Protein AF-A0A9K3Q034-F1 (afdb_monomer)

Nearest PDB structures (foldseek):
  2l23-assembly1_A  TM=2.201E-01  e=1.204E+00  Homo sapiens

Solvent-accessible surface area (backbone atoms only — not comparable to full-atom values): 23728 Å² total; per-residue (Å²): 136,81,77,84,75,75,74,86,82,52,90,84,42,49,77,43,45,36,36,36,60,50,61,86,85,70,77,66,95,57,97,78,73,64,75,50,43,78,48,67,31,33,38,31,80,40,75,71,85,67,82,87,83,70,82,83,90,77,98,70,96,70,76,76,71,59,28,32,35,35,33,38,50,52,72,68,45,83,50,23,33,46,54,58,49,52,50,52,65,50,44,76,58,23,59,66,66,49,61,48,69,37,62,61,80,76,60,82,81,50,96,79,64,97,72,80,85,82,82,63,91,89,68,73,95,45,102,84,62,67,80,63,79,53,78,66,49,44,21,76,76,45,34,45,28,32,41,41,30,28,73,36,52,64,31,38,53,45,32,51,50,52,51,51,39,44,58,67,50,75,67,68,88,78,61,97,61,95,74,70,58,54,48,80,49,51,69,68,54,54,50,54,46,22,54,53,34,48,51,54,51,52,50,52,52,51,53,55,55,54,57,58,68,61,75,68,76,84,69,81,94,73,92,82,79,90,79,77,90,77,92,73,89,69,81,57,66,68,71,58,35,33,53,49,52,41,54,52,60,65,60,71,60,51,68,63,58,54,49,50,55,50,50,54,52,51,51,54,48,50,53,51,51,49,53,51,50,52,50,51,57,55,53,59,72,47,58,45,100,86,68,49,66,75,83,77,91,72,89,59,88,87,40,76,66,57,64,60,63,74,46,86,65,84,83,73,71,86,74,82,82,73,85,70,78,70,71,72,75,70,56,98,80,79,63,82,68,82,72,73,47,74,64,43,57,49,51,52,54,49,50,52,53,51,50,52,51,50,51,51,51,52,50,52,52,50,52,51,52,31,49,76,71,69,69,62,77,87,128

Mean predicted aligned error: 20.57 Å

Organism: NCBI:txid303405

Foldseek 3Di:
DDPPPDPPDDPQKDKAKEWEQDDPVDPDVDPPDDRTDIDIKIKHQDDPPPPPPDDDDDPDPDPPRFQKMKIAQQDQDALFASFLVVCVLLVVFAAWPGKAFDADPVVVPPPPDDDVPPPDPDDDPDPPDDLLQGDPSNRVVTHRMMMTGGPGSVSSVRSVVVSVCLQVVVVVPPDPDPDHSHHYDDPVNVVVSSVVSVVVVVVVLVVLVVVVVVVPPPDDDDDDDDDDDDDDPPPDDDPVVSVVVVVVVVVSCPPVNVVVVVVVVVVVVVVVVVVVVVVVVVLQPDADPVRDRDDDPDPDDPPPVVVVVVDPCPDDDPPPDDPPPPPPPVDPPPDDDCPPDPVSVVVVVVVVVVVVVVVVVVVVVVQVVCVVVVNDDDD

InterPro domains:
  IPR024326 Ribosomal RNA-processing protein 7, C-terminal domain [PF12923] (252-379)
  IPR040446 Ribosomal RNA-processing protein 7 [PTHR13191] (33-379)

Structure (mmCIF, N/CA/C/O backbone):
data_AF-A0A9K3Q034-F1
#
_entry.id   AF-A0A9K3Q034-F1
#
loop_
_atom_site.group_PDB
_atom_site.id
_atom_site.type_symbol
_atom_site.label_atom_id
_atom_site.label_alt_id
_atom_site.label_comp_id
_atom_site.label_asym_id
_atom_site.label_entity_id
_atom_site.label_seq_id
_atom_site.pdbx_PDB_ins_code
_atom_site.Cartn_x
_atom_site.Cartn_y
_atom_site.Cartn_z
_atom_site.occupancy
_atom_site.B_iso_or_equiv
_atom_site.auth_seq_id
_atom_site.auth_comp_id
_atom_site.auth_asym_id
_atom_site.auth_atom_id
_atom_site.pdbx_PDB_model_num
ATOM 1 N N . MET A 1 1 ? -20.052 29.651 3.546 1.00 31.56 1 MET A N 1
ATOM 2 C CA . MET A 1 1 ? -20.857 28.514 3.045 1.00 31.56 1 MET A CA 1
ATOM 3 C C . MET A 1 1 ? -19.935 27.570 2.287 1.00 31.56 1 MET A C 1
ATOM 5 O O . MET A 1 1 ? -19.684 27.787 1.109 1.00 31.56 1 MET A O 1
ATOM 9 N N . ALA A 1 2 ? -19.342 26.595 2.980 1.00 33.09 2 ALA A N 1
ATOM 10 C CA . ALA A 1 2 ? -18.491 25.593 2.343 1.00 33.09 2 ALA A CA 1
ATOM 11 C C . ALA A 1 2 ? -19.387 24.633 1.552 1.00 33.09 2 ALA A C 1
ATOM 13 O O . ALA A 1 2 ? -20.276 24.001 2.123 1.00 33.09 2 ALA A O 1
ATOM 14 N N . ALA A 1 3 ? -19.209 24.582 0.233 1.00 36.50 3 ALA A N 1
ATOM 15 C CA . ALA A 1 3 ? -19.923 23.645 -0.616 1.00 36.50 3 ALA A CA 1
ATOM 16 C C . ALA A 1 3 ? -19.637 22.220 -0.123 1.00 36.50 3 ALA A C 1
ATOM 18 O O . ALA A 1 3 ? -18.476 21.818 -0.043 1.00 36.50 3 ALA A O 1
ATOM 19 N N . SER A 1 4 ? -20.683 21.462 0.213 1.00 46.94 4 SER A N 1
ATOM 20 C CA . SER A 1 4 ? -20.589 20.025 0.464 1.00 46.94 4 SER A CA 1
ATOM 21 C C . SER A 1 4 ? -20.160 19.344 -0.838 1.00 46.94 4 SER A C 1
ATOM 23 O O . SER A 1 4 ? -20.993 18.954 -1.657 1.00 46.94 4 SER A O 1
ATOM 25 N N . SER A 1 5 ? -18.851 19.299 -1.068 1.00 50.12 5 SER A N 1
ATOM 26 C CA . SER A 1 5 ? -18.224 18.685 -2.229 1.00 50.12 5 SER A CA 1
ATOM 27 C C . SER A 1 5 ? -18.521 17.191 -2.193 1.00 50.12 5 SER A C 1
ATOM 29 O O . SER A 1 5 ? -17.915 16.432 -1.439 1.00 50.12 5 SER A O 1
ATOM 31 N N . THR A 1 6 ? -19.516 16.762 -2.963 1.00 62.97 6 THR A N 1
ATOM 32 C CA . THR A 1 6 ? -19.749 15.340 -3.194 1.00 62.97 6 THR A CA 1
ATOM 33 C C . THR A 1 6 ? -18.526 14.785 -3.928 1.00 62.97 6 THR A C 1
ATOM 35 O O . THR A 1 6 ? -18.205 15.302 -5.004 1.00 62.97 6 THR A O 1
ATOM 38 N N . PRO A 1 7 ? -17.826 13.770 -3.388 1.00 65.50 7 PRO A N 1
ATOM 39 C CA . PRO A 1 7 ? -16.614 13.249 -4.009 1.00 65.50 7 PRO A CA 1
ATOM 40 C C . PRO A 1 7 ? -16.926 12.677 -5.399 1.00 65.50 7 PRO A C 1
ATOM 42 O O . PRO A 1 7 ? -18.036 12.184 -5.614 1.00 65.50 7 PRO A O 1
ATOM 45 N N . PRO A 1 8 ? -15.977 12.698 -6.351 1.00 67.62 8 PRO A N 1
ATOM 46 C CA . PRO A 1 8 ? -16.187 12.116 -7.672 1.00 67.62 8 PRO A CA 1
ATOM 47 C C . PRO A 1 8 ? -16.509 10.618 -7.553 1.00 67.62 8 PRO A C 1
ATOM 49 O O . PRO A 1 8 ? -15.714 9.829 -7.039 1.00 67.62 8 PRO A O 1
ATOM 52 N N . LEU A 1 9 ? -17.692 10.209 -8.022 1.00 78.25 9 LEU A N 1
ATOM 53 C CA . LEU A 1 9 ? -18.121 8.813 -7.969 1.00 78.25 9 LEU A CA 1
ATOM 54 C C . LEU A 1 9 ? -17.342 7.988 -8.999 1.00 78.25 9 LEU A C 1
ATOM 56 O O . LEU A 1 9 ? -17.572 8.079 -10.205 1.00 78.25 9 LEU A O 1
ATOM 60 N N . ILE A 1 10 ? -16.454 7.120 -8.520 1.00 82.94 10 ILE A N 1
ATOM 61 C CA . ILE A 1 10 ? -15.816 6.105 -9.360 1.00 82.94 10 ILE A CA 1
ATOM 62 C C . ILE A 1 10 ? -16.826 4.972 -9.584 1.00 82.94 10 ILE A C 1
ATOM 64 O O . ILE A 1 10 ? -17.369 4.406 -8.632 1.00 82.94 10 ILE A O 1
ATOM 68 N N . LYS A 1 11 ? -17.087 4.612 -10.848 1.00 83.94 11 LYS A N 1
ATOM 69 C CA . LYS A 1 11 ? -18.081 3.585 -11.204 1.00 83.94 11 LYS A CA 1
ATOM 70 C C . LYS A 1 11 ? -17.803 2.265 -10.470 1.00 83.94 11 LYS A C 1
ATOM 72 O O . LYS A 1 11 ? -16.756 1.645 -10.652 1.00 83.94 11 LYS A O 1
ATOM 77 N N . GLY A 1 12 ? -18.776 1.818 -9.676 1.00 87.06 12 GLY A N 1
ATOM 78 C CA . GLY A 1 12 ? -18.714 0.553 -8.938 1.00 87.06 12 GLY A CA 1
ATOM 79 C C . GLY A 1 12 ? -17.964 0.608 -7.603 1.00 87.06 12 GLY A C 1
ATOM 80 O O . GLY A 1 12 ? -17.788 -0.445 -6.991 1.00 87.06 12 GLY A O 1
ATOM 81 N N . TYR A 1 13 ? -17.543 1.791 -7.151 1.00 93.38 13 TYR A N 1
ATOM 82 C CA . TYR A 1 13 ? -16.981 2.002 -5.819 1.00 93.38 13 TYR A CA 1
ATOM 83 C C . TYR A 1 13 ? -17.974 2.745 -4.925 1.00 93.38 13 TYR A C 1
ATOM 85 O O . TYR A 1 13 ? -18.659 3.662 -5.374 1.00 93.38 13 TYR A O 1
ATOM 93 N N . LEU A 1 14 ? -18.021 2.365 -3.650 1.00 93.44 14 LEU A N 1
ATOM 94 C CA . LEU A 1 14 ? -18.723 3.114 -2.614 1.00 93.44 14 LEU A CA 1
ATOM 95 C C . LEU A 1 14 ? -17.728 4.091 -1.960 1.00 93.44 14 LEU A C 1
ATOM 97 O O . LEU A 1 14 ? -16.741 3.621 -1.384 1.00 93.44 14 LEU A O 1
ATOM 101 N N . PRO A 1 15 ? -17.947 5.417 -2.044 1.00 93.81 15 PRO A N 1
ATOM 102 C CA . PRO A 1 15 ? -17.157 6.381 -1.290 1.00 93.81 15 PRO A CA 1
ATOM 103 C C . PRO A 1 15 ? -17.517 6.287 0.196 1.00 93.81 15 PRO A C 1
ATOM 105 O O . PRO A 1 15 ? -18.684 6.389 0.573 1.00 93.81 15 PRO A O 1
ATOM 108 N N . VAL A 1 16 ? -16.507 6.089 1.033 1.00 93.75 16 VAL A N 1
ATOM 109 C CA . VAL A 1 16 ? -16.619 6.060 2.488 1.00 93.75 16 VAL A CA 1
ATOM 110 C C . VAL A 1 16 ? -15.922 7.293 3.032 1.00 93.75 16 VAL A C 1
ATOM 112 O O . VAL A 1 16 ? -14.731 7.503 2.793 1.00 93.75 16 VAL A O 1
ATOM 115 N N . ARG A 1 17 ? -16.677 8.119 3.753 1.00 92.69 17 ARG A N 1
ATOM 116 C CA . ARG A 1 17 ? -16.156 9.315 4.405 1.00 92.69 17 ARG A CA 1
ATOM 117 C C . ARG A 1 17 ? -15.673 8.994 5.813 1.00 92.69 17 ARG A C 1
ATOM 119 O O . ARG A 1 17 ? -16.396 8.362 6.580 1.00 92.69 17 ARG A O 1
ATOM 126 N N . LEU A 1 18 ? -14.471 9.451 6.133 1.00 92.56 18 LEU A N 1
ATOM 127 C CA . LEU A 1 18 ? -13.808 9.287 7.416 1.00 92.56 18 LEU A CA 1
ATOM 128 C C . LEU A 1 18 ? -13.523 10.665 8.014 1.00 92.56 18 LEU A C 1
ATOM 130 O O . LEU A 1 18 ? -12.993 11.536 7.328 1.00 92.56 18 LEU A O 1
ATOM 134 N N . ARG A 1 19 ? -13.866 10.840 9.283 1.00 91.81 19 ARG A N 1
ATOM 135 C CA . ARG A 1 19 ? -13.584 12.017 10.097 1.00 91.81 19 ARG A CA 1
ATOM 136 C C . ARG A 1 19 ? -12.543 11.665 11.138 1.00 91.81 19 ARG A C 1
ATOM 138 O O . ARG A 1 19 ? -12.671 10.662 11.840 1.00 91.81 19 ARG A O 1
ATOM 145 N N . ILE A 1 20 ? -11.520 12.496 11.201 1.00 89.94 20 ILE A N 1
ATOM 146 C CA . ILE A 1 20 ? -10.373 12.350 12.087 1.00 89.94 20 ILE A CA 1
ATOM 147 C C . ILE A 1 20 ? -10.283 13.659 12.884 1.00 89.94 20 ILE A C 1
ATOM 149 O O . ILE A 1 20 ? -10.470 14.716 12.287 1.00 89.94 20 ILE A O 1
ATOM 153 N N . PRO A 1 21 ? -10.045 13.651 14.204 1.00 87.81 21 PRO A N 1
ATOM 154 C CA . PRO A 1 21 ? -9.795 14.867 14.970 1.00 87.81 21 PRO A CA 1
ATOM 155 C C . PRO A 1 21 ? -8.618 15.631 14.364 1.00 87.81 21 PRO A C 1
ATOM 157 O O . PRO A 1 21 ? -7.598 15.033 14.014 1.00 87.81 21 PRO A O 1
ATOM 160 N N . ALA A 1 22 ? -8.774 16.947 14.234 1.00 80.75 22 ALA A N 1
ATOM 161 C CA . ALA A 1 22 ? -7.730 17.804 13.700 1.00 80.75 22 ALA A CA 1
ATOM 162 C C . ALA A 1 22 ? -6.454 17.679 14.541 1.00 80.75 22 ALA A C 1
ATOM 164 O O . ALA A 1 22 ? -6.491 17.685 15.777 1.00 80.75 22 ALA A O 1
ATOM 165 N N . SER A 1 23 ? -5.307 17.564 13.870 1.00 69.94 23 SER A N 1
ATOM 166 C CA . SER A 1 23 ? -4.029 17.512 14.576 1.00 69.94 23 SER A CA 1
ATOM 167 C C . SER A 1 23 ? -3.768 18.852 15.275 1.00 69.94 23 SER A C 1
ATOM 169 O O . SER A 1 23 ? -3.825 19.899 14.623 1.00 69.94 23 SER A O 1
ATOM 171 N N . PRO A 1 24 ? -3.398 18.869 16.571 1.00 63.81 24 PRO A N 1
ATOM 172 C CA . PRO A 1 24 ? -3.151 20.113 17.304 1.00 63.81 24 PRO A CA 1
ATOM 173 C C . PRO A 1 24 ? -1.973 20.927 16.742 1.00 63.81 24 PRO A C 1
ATOM 175 O O . PRO A 1 24 ? -1.808 22.091 17.104 1.00 63.81 24 PRO A O 1
ATOM 178 N N . VAL A 1 25 ? -1.152 20.321 15.876 1.00 60.09 25 VAL A N 1
ATOM 179 C CA . VAL A 1 25 ? 0.053 20.918 15.283 1.00 60.09 25 VAL A CA 1
ATOM 180 C C . VAL A 1 25 ? -0.281 21.881 14.137 1.00 60.09 25 VAL A C 1
ATOM 182 O O . VAL A 1 25 ? 0.468 22.824 13.898 1.00 60.09 25 VAL A O 1
ATOM 185 N N . ILE A 1 26 ? -1.411 21.695 13.445 1.00 56.81 26 ILE A N 1
ATOM 186 C CA . ILE A 1 26 ? -1.805 22.512 12.287 1.00 56.81 26 ILE A CA 1
ATOM 187 C C . ILE A 1 26 ? -2.971 23.419 12.695 1.00 56.81 26 ILE A C 1
ATOM 189 O O . ILE A 1 26 ? -4.076 23.320 12.176 1.00 56.81 26 ILE A O 1
ATOM 193 N N . LYS A 1 27 ? -2.738 24.331 13.643 1.00 52.38 27 LYS A N 1
ATOM 194 C CA . LYS A 1 27 ? -3.678 25.437 13.870 1.00 52.38 27 LYS A CA 1
ATOM 195 C C . LYS A 1 27 ? -3.458 26.471 12.769 1.00 52.38 27 LYS A C 1
ATOM 197 O O . LYS A 1 27 ? -2.52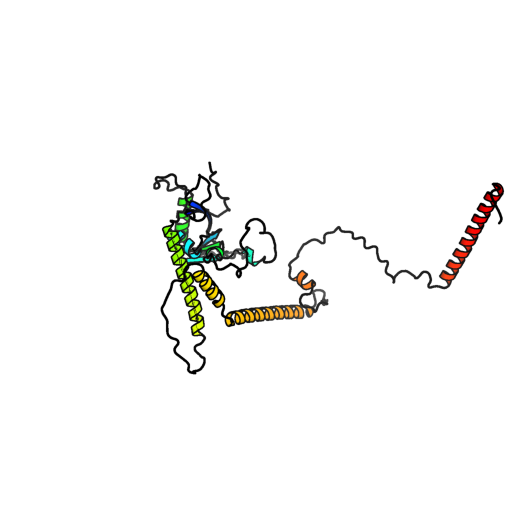5 27.267 12.849 1.00 52.38 27 LYS A O 1
ATOM 202 N N . ARG A 1 28 ? -4.266 26.433 11.706 1.00 54.91 28 ARG A N 1
ATOM 203 C CA . ARG A 1 28 ? -4.315 27.541 10.737 1.00 54.91 28 ARG A CA 1
ATOM 204 C C . ARG A 1 28 ? -5.192 28.639 11.336 1.00 54.91 28 ARG A C 1
ATOM 206 O O . ARG A 1 28 ? -6.242 28.340 11.890 1.00 54.91 28 ARG A O 1
ATOM 213 N N . ASN A 1 29 ? -4.766 29.893 11.216 1.00 55.66 29 ASN A N 1
ATOM 214 C CA . ASN A 1 29 ? -5.411 31.074 11.811 1.00 55.66 29 ASN A CA 1
ATOM 215 C C . ASN A 1 29 ? -6.797 31.431 11.214 1.00 55.66 29 ASN A C 1
ATOM 217 O O . ASN A 1 29 ? -7.223 32.575 11.325 1.00 55.66 29 ASN A O 1
ATOM 221 N N . ASP A 1 30 ? -7.501 30.493 10.577 1.00 58.84 30 ASP A N 1
ATOM 222 C CA . ASP A 1 30 ? -8.798 30.752 9.951 1.00 58.84 30 ASP A CA 1
ATOM 223 C C . ASP A 1 30 ? -9.945 30.455 10.929 1.00 58.84 30 ASP A C 1
ATOM 225 O O . ASP A 1 30 ? -10.138 29.314 11.353 1.00 58.84 30 ASP A O 1
ATOM 229 N N . GLU A 1 31 ? -10.755 31.477 11.219 1.00 55.75 31 GLU A N 1
ATOM 230 C CA . GLU A 1 31 ? -11.871 31.512 12.189 1.00 55.75 31 GLU A CA 1
ATOM 231 C C . GLU A 1 31 ? -13.054 30.555 11.894 1.00 55.75 31 GLU A C 1
ATOM 233 O O . GLU A 1 31 ? -14.083 30.611 12.559 1.00 55.75 31 GLU A O 1
ATOM 238 N N . ASN A 1 32 ? -12.926 29.648 10.920 1.00 55.06 32 ASN A N 1
ATOM 239 C CA . ASN A 1 32 ? -13.942 28.649 10.554 1.00 55.06 32 ASN A CA 1
ATOM 240 C C . ASN A 1 32 ? -13.438 27.201 10.718 1.00 55.06 32 ASN A C 1
ATOM 242 O O . ASN A 1 32 ? -13.789 26.330 9.919 1.00 55.06 32 ASN A O 1
ATOM 246 N N . HIS A 1 33 ? -12.580 26.933 11.707 1.00 56.22 33 HIS A N 1
ATOM 247 C CA . HIS A 1 33 ? -12.041 25.589 11.929 1.00 56.22 33 HIS A CA 1
ATOM 248 C C . HIS A 1 33 ? -13.127 24.607 12.371 1.00 56.22 33 HIS A C 1
ATOM 250 O O . HIS A 1 33 ? -13.707 24.731 13.445 1.00 56.22 33 HIS A O 1
ATOM 256 N N . CYS A 1 34 ? -13.382 23.606 11.534 1.00 60.31 34 CYS A N 1
ATOM 257 C CA . CYS A 1 34 ? -13.997 22.372 11.981 1.00 60.31 34 CYS A CA 1
ATOM 258 C C . CYS A 1 34 ? -12.959 21.582 12.790 1.00 60.31 34 CYS A C 1
ATOM 260 O O . CYS A 1 34 ? -11.838 21.389 12.323 1.00 60.31 34 CYS A O 1
ATOM 262 N N . ASP A 1 35 ? -13.340 21.075 13.965 1.00 76.12 35 ASP A N 1
ATOM 263 C CA . ASP A 1 35 ? -12.479 20.271 14.859 1.00 76.12 35 ASP A CA 1
ATOM 264 C C . ASP A 1 35 ? -12.034 18.923 14.248 1.00 76.12 35 ASP A C 1
ATOM 266 O O . ASP A 1 35 ? -11.344 18.121 14.884 1.00 76.12 35 ASP A O 1
ATOM 270 N N . HIS A 1 36 ? -12.417 18.663 12.996 1.00 79.12 36 HIS A N 1
ATOM 271 C CA . HIS A 1 36 ? -12.206 17.410 12.296 1.00 79.12 36 HIS A CA 1
ATOM 272 C C . HIS A 1 36 ? -11.659 17.631 10.883 1.00 79.12 36 HIS A C 1
ATOM 274 O O . HIS A 1 36 ? -12.145 18.471 10.124 1.00 79.12 36 HIS A O 1
ATOM 280 N N . GLU A 1 37 ? -10.691 16.801 10.513 1.00 84.94 37 GLU A N 1
ATOM 281 C CA . GLU A 1 37 ? -10.222 16.593 9.151 1.00 84.94 37 GLU A CA 1
ATOM 282 C C . GLU A 1 37 ? -11.075 15.503 8.480 1.00 84.94 37 GLU A C 1
ATOM 284 O O . GLU A 1 37 ? -11.288 14.418 9.031 1.00 84.94 37 GLU A O 1
ATOM 289 N N . GLU A 1 38 ? -11.576 15.780 7.272 1.00 86.56 38 GLU A N 1
ATOM 290 C CA . GLU A 1 38 ? -12.362 14.820 6.489 1.00 86.56 38 GLU A CA 1
ATOM 291 C C . GLU A 1 38 ? -11.499 14.186 5.386 1.00 86.56 38 GLU A C 1
ATOM 293 O O . GLU A 1 38 ? -10.880 14.874 4.577 1.00 86.56 38 GLU A O 1
ATOM 298 N N . THR A 1 39 ? -11.485 12.854 5.323 1.00 89.38 39 THR A N 1
ATOM 299 C CA . THR A 1 39 ? -10.806 12.060 4.287 1.00 89.38 39 THR A CA 1
ATOM 300 C C . THR A 1 39 ? -11.787 11.076 3.650 1.00 89.38 39 THR A C 1
ATOM 302 O O . THR A 1 39 ? -12.746 10.632 4.279 1.00 89.38 39 THR A O 1
ATOM 305 N N . TYR A 1 40 ? -11.552 10.703 2.391 1.00 91.75 40 TYR A N 1
ATOM 306 C CA . TYR A 1 40 ? -12.385 9.747 1.661 1.00 91.75 40 TYR A CA 1
ATOM 307 C C . TYR A 1 40 ? -11.566 8.557 1.186 1.00 91.75 40 TYR A C 1
ATOM 309 O O . TYR A 1 40 ? -10.489 8.726 0.616 1.00 91.75 40 TYR A O 1
ATOM 317 N N . PHE A 1 41 ? -12.120 7.359 1.336 1.00 94.06 41 PHE A N 1
ATOM 318 C CA . PHE A 1 41 ? -11.594 6.151 0.711 1.00 94.06 41 PHE A CA 1
ATOM 319 C C . PHE A 1 41 ? -12.704 5.410 -0.028 1.00 94.06 41 PHE A C 1
ATOM 321 O O . PHE A 1 41 ? -13.890 5.604 0.228 1.00 94.06 41 PHE A O 1
ATOM 328 N N . TYR A 1 42 ? -12.328 4.575 -0.986 1.00 94.56 42 TYR A N 1
ATOM 329 C CA . TYR A 1 42 ? -13.268 3.942 -1.903 1.00 94.56 42 TYR A CA 1
ATOM 330 C C . TYR A 1 42 ? -13.230 2.438 -1.722 1.00 94.56 42 TYR A C 1
ATOM 332 O O . TYR A 1 42 ? -12.161 1.834 -1.788 1.00 94.56 42 TYR A O 1
ATOM 340 N N . ILE A 1 43 ? -14.393 1.819 -1.543 1.00 95.19 43 ILE A N 1
ATOM 341 C CA . ILE A 1 43 ? -14.483 0.370 -1.368 1.00 95.19 43 ILE A CA 1
ATOM 342 C C . ILE A 1 43 ? -15.208 -0.288 -2.536 1.00 95.19 43 ILE A C 1
ATOM 344 O O . ILE A 1 43 ? -16.184 0.244 -3.068 1.00 95.19 43 ILE A O 1
ATOM 348 N N . ARG A 1 44 ? -14.752 -1.476 -2.922 1.00 94.06 44 ARG A N 1
ATOM 349 C CA . ARG A 1 44 ? -15.388 -2.306 -3.944 1.00 94.06 44 ARG A CA 1
ATOM 350 C C . ARG A 1 44 ? -15.220 -3.777 -3.600 1.00 94.06 44 ARG A C 1
ATOM 352 O O . ARG A 1 44 ? -14.178 -4.202 -3.125 1.00 94.06 44 ARG A O 1
ATOM 359 N N . GLU A 1 45 ? -16.249 -4.570 -3.861 1.00 93.69 45 GLU A N 1
ATOM 360 C CA . GLU A 1 45 ? -16.159 -6.025 -3.734 1.00 93.69 45 GLU A CA 1
ATOM 361 C C . GLU A 1 45 ? -15.175 -6.567 -4.774 1.00 93.69 45 GLU A C 1
ATOM 363 O O . GLU A 1 45 ? -15.329 -6.319 -5.976 1.00 93.69 45 GLU A O 1
ATOM 368 N N . HIS A 1 46 ? -14.143 -7.268 -4.309 1.00 87.31 46 HIS A N 1
ATOM 369 C CA . HIS A 1 46 ? -13.127 -7.815 -5.188 1.00 87.31 46 HIS A CA 1
ATOM 370 C C . HIS A 1 46 ? -13.631 -9.139 -5.751 1.00 87.31 46 HIS A C 1
ATOM 372 O O . HIS A 1 46 ? -13.562 -10.176 -5.094 1.00 87.31 46 HIS A O 1
ATOM 378 N N . ARG A 1 47 ? -14.130 -9.115 -6.986 1.00 81.94 47 ARG A N 1
ATOM 379 C CA . ARG A 1 47 ? -14.369 -10.340 -7.750 1.00 81.94 47 ARG A CA 1
ATOM 380 C C . ARG A 1 47 ? -13.014 -10.796 -8.265 1.00 81.94 47 ARG A C 1
ATOM 382 O O . ARG A 1 47 ? -12.400 -10.074 -9.047 1.00 81.94 47 ARG A O 1
ATOM 389 N N . GLY A 1 48 ? -12.521 -11.935 -7.779 1.00 67.12 48 GLY A N 1
ATOM 390 C CA . GLY A 1 48 ? -11.365 -12.565 -8.415 1.00 67.12 48 GLY A CA 1
ATOM 391 C C . GLY A 1 48 ? -11.654 -12.700 -9.908 1.00 67.12 48 GLY A C 1
ATOM 392 O O . GLY A 1 48 ? -12.797 -12.973 -10.275 1.00 67.12 48 GLY A O 1
ATOM 393 N N . LYS A 1 49 ? -10.654 -12.456 -10.761 1.00 58.31 49 LYS A N 1
ATOM 394 C CA . LYS A 1 49 ? -10.726 -12.900 -12.153 1.00 58.31 49 LYS A CA 1
ATOM 395 C C . LYS A 1 49 ? -10.914 -14.415 -12.100 1.00 58.31 49 LYS A C 1
ATOM 397 O O . LYS A 1 49 ? -9.960 -15.136 -11.845 1.00 58.31 49 LYS A O 1
ATOM 402 N N . SER A 1 50 ? -12.147 -14.887 -12.242 1.00 49.25 50 SER A N 1
ATOM 403 C CA . SER A 1 50 ? -12.361 -16.178 -12.871 1.00 49.25 50 SER A CA 1
ATOM 404 C C . SER A 1 50 ? -11.826 -16.031 -14.288 1.00 49.25 50 SER A C 1
ATOM 406 O O . SER A 1 50 ? -12.102 -15.012 -14.923 1.00 49.25 50 SER A O 1
ATOM 408 N N . ASP A 1 51 ? -11.024 -16.985 -14.738 1.00 45.50 51 ASP A N 1
ATOM 409 C CA . ASP A 1 51 ? -10.515 -17.076 -16.103 1.00 45.50 51 ASP A CA 1
ATOM 410 C C . ASP A 1 51 ? -11.685 -17.099 -17.108 1.00 45.50 51 ASP A C 1
ATOM 412 O O . ASP A 1 51 ? -12.165 -18.148 -17.522 1.00 45.50 51 ASP A O 1
ATOM 416 N N . GLU A 1 52 ? -12.204 -15.927 -17.472 1.00 48.31 52 GLU A N 1
ATOM 417 C CA . GLU A 1 52 ? -13.284 -15.735 -18.450 1.00 48.31 52 GLU A CA 1
ATOM 418 C C . GLU A 1 52 ? -12.721 -15.608 -19.873 1.00 48.31 52 GLU A C 1
ATOM 420 O O . GLU A 1 52 ? -13.143 -14.745 -20.634 1.00 48.31 52 GLU A O 1
ATOM 425 N N . ASP A 1 53 ? -11.766 -16.468 -20.240 1.00 43.12 53 ASP A N 1
ATOM 426 C CA . ASP A 1 53 ? -11.313 -16.575 -21.636 1.00 43.12 53 ASP A CA 1
ATOM 427 C C . ASP A 1 53 ? -11.157 -18.023 -22.125 1.00 43.12 53 ASP A C 1
ATOM 429 O O . ASP A 1 53 ? -10.490 -18.284 -23.122 1.00 43.12 53 ASP A O 1
ATOM 433 N N . ASN A 1 54 ? -11.811 -18.995 -21.471 1.00 40.75 54 ASN A N 1
ATOM 434 C CA . ASN A 1 54 ? -11.943 -20.327 -22.061 1.00 40.75 54 ASN A CA 1
ATOM 435 C C . ASN A 1 54 ? -13.349 -20.930 -21.911 1.00 40.75 54 ASN A C 1
ATOM 437 O O . ASN A 1 54 ? -13.717 -21.530 -20.908 1.00 40.75 54 ASN A O 1
ATOM 441 N N . THR A 1 55 ? -14.137 -20.698 -22.959 1.00 43.12 55 THR A N 1
ATOM 442 C CA . THR A 1 55 ? -14.992 -21.661 -23.665 1.00 43.12 55 THR A CA 1
ATOM 443 C C . THR A 1 55 ? -15.737 -22.734 -22.849 1.00 43.12 55 THR A C 1
ATOM 445 O O . THR A 1 55 ? -15.196 -23.770 -22.494 1.00 43.12 55 THR A O 1
ATOM 448 N N . GLN A 1 56 ? -17.047 -22.490 -22.730 1.00 49.41 56 GLN A N 1
ATOM 449 C CA . GLN A 1 56 ? -18.190 -23.421 -22.764 1.00 49.41 56 GLN A CA 1
ATOM 450 C C . GLN A 1 56 ? -18.303 -24.589 -21.758 1.00 49.41 56 GLN A C 1
ATOM 452 O O . GLN A 1 56 ? -17.507 -25.512 -21.696 1.00 49.41 56 GLN A O 1
ATOM 457 N N . GLN A 1 57 ? -19.478 -24.597 -21.113 1.00 51.44 57 GLN A N 1
ATOM 458 C CA . GLN A 1 57 ? -20.199 -25.764 -20.592 1.00 51.44 57 GLN A CA 1
ATOM 459 C C . GLN A 1 57 ? -19.501 -26.591 -19.502 1.00 51.44 57 GLN A C 1
ATOM 461 O O . GLN A 1 57 ? -19.092 -27.727 -19.706 1.00 51.44 57 GLN A O 1
ATOM 466 N N . SER A 1 58 ? -19.582 -26.108 -18.263 1.00 41.22 58 SER A N 1
ATOM 467 C CA . SER A 1 58 ? -19.932 -27.009 -17.161 1.00 41.22 58 SER A CA 1
ATOM 468 C C . SER A 1 58 ? -20.760 -26.289 -16.098 1.00 41.22 58 SER A C 1
ATOM 470 O O . SER A 1 58 ? -20.405 -25.260 -15.526 1.00 41.22 58 SER A O 1
ATOM 472 N N . SER A 1 59 ? -21.952 -26.828 -15.880 1.00 45.72 59 SER A N 1
ATOM 473 C CA . SER A 1 59 ? -22.888 -26.439 -14.841 1.00 45.72 59 SER A CA 1
ATOM 474 C C . SER A 1 59 ? -22.394 -26.937 -13.483 1.00 45.72 59 SER A C 1
ATOM 476 O O . SER A 1 59 ? -22.834 -27.975 -13.000 1.00 45.72 59 SER A O 1
ATOM 478 N N . SER A 1 60 ? -21.516 -26.176 -12.837 1.00 40.75 60 SER A N 1
ATOM 479 C CA . SER A 1 60 ? -21.262 -26.304 -11.400 1.00 40.75 60 SER A CA 1
ATOM 480 C C . SER A 1 60 ? -21.269 -24.919 -10.760 1.00 40.75 60 SER A C 1
ATOM 482 O O . SER A 1 60 ? -20.251 -24.240 -10.631 1.00 40.75 60 SER A O 1
ATOM 484 N N . LYS A 1 61 ? -22.472 -24.485 -10.366 1.00 47.75 61 LYS A N 1
ATOM 485 C CA . LYS A 1 61 ? -22.704 -23.351 -9.466 1.00 47.75 61 LYS A CA 1
ATOM 486 C C . LYS A 1 61 ? -22.037 -23.639 -8.118 1.00 47.75 61 LYS A C 1
ATOM 488 O O . LYS A 1 61 ? -22.665 -24.229 -7.253 1.00 47.75 61 LYS A O 1
ATOM 493 N N . ASN A 1 62 ? -20.786 -23.228 -7.954 1.00 43.66 62 ASN A N 1
ATOM 494 C CA . ASN A 1 62 ? -20.158 -22.948 -6.660 1.00 43.66 62 ASN A CA 1
ATOM 495 C C . ASN A 1 62 ? -18.927 -22.060 -6.890 1.00 43.66 62 ASN A C 1
ATOM 497 O O . ASN A 1 62 ? -17.806 -22.389 -6.518 1.00 43.66 62 ASN A O 1
ATOM 501 N N . VAL A 1 63 ? -19.135 -20.906 -7.531 1.00 49.62 63 VAL A N 1
ATOM 502 C CA . VAL A 1 63 ? -18.134 -19.835 -7.512 1.00 49.62 63 VAL A CA 1
ATOM 503 C C . VAL A 1 63 ? -18.101 -19.321 -6.079 1.00 49.62 63 VAL A C 1
ATOM 505 O O . VAL A 1 63 ? -19.046 -18.669 -5.630 1.00 49.62 63 VAL A O 1
ATOM 508 N N . SER A 1 64 ? -17.053 -19.682 -5.340 1.00 51.19 64 SER A N 1
ATOM 509 C CA . SER A 1 64 ? -16.803 -19.201 -3.986 1.00 51.19 64 SER A CA 1
ATOM 510 C C . SER A 1 64 ? -16.875 -17.677 -3.999 1.00 51.19 64 SER A C 1
ATOM 512 O O . SER A 1 64 ? -15.995 -17.016 -4.552 1.00 51.19 64 SER A O 1
ATOM 514 N N . SER A 1 65 ? -17.946 -17.106 -3.447 1.00 58.34 65 SER A N 1
ATOM 515 C CA . SER A 1 65 ? -18.058 -15.661 -3.290 1.00 58.34 65 SER A CA 1
ATOM 516 C C . SER A 1 65 ? -16.848 -15.198 -2.491 1.00 58.34 65 SER A C 1
ATOM 518 O O . SER A 1 65 ? -16.721 -15.547 -1.316 1.00 58.34 65 SER A O 1
ATOM 520 N N . THR A 1 66 ? -15.940 -14.478 -3.135 1.00 74.12 66 THR A N 1
ATOM 521 C CA . THR A 1 66 ? -14.720 -13.989 -2.509 1.00 74.12 66 THR A CA 1
ATOM 522 C C . THR A 1 66 ? -15.114 -13.092 -1.339 1.00 74.12 66 THR A C 1
ATOM 524 O O . THR A 1 66 ? -15.794 -12.083 -1.509 1.00 74.12 66 THR A O 1
ATOM 527 N N . SER A 1 67 ? -14.717 -13.460 -0.119 1.00 91.12 67 SER A N 1
ATOM 528 C CA . SER A 1 67 ? -14.955 -12.665 1.095 1.00 91.12 67 SER A CA 1
ATOM 529 C C . SER A 1 67 ? -13.990 -11.476 1.186 1.00 91.12 67 SER A C 1
ATOM 531 O O . SER A 1 67 ? -13.574 -11.084 2.275 1.00 91.12 67 SER A O 1
ATOM 533 N N . THR A 1 68 ? -13.604 -10.900 0.043 1.00 93.94 68 THR A N 1
ATOM 534 C CA . THR A 1 68 ? -12.561 -9.880 -0.062 1.00 93.94 68 THR A CA 1
ATOM 535 C C . THR A 1 68 ? -13.099 -8.549 -0.582 1.00 93.94 68 THR A C 1
ATOM 537 O O . THR A 1 68 ? -13.812 -8.456 -1.583 1.00 93.94 68 THR A O 1
ATOM 540 N N . LEU A 1 69 ? -12.734 -7.481 0.120 1.00 94.88 69 LEU A N 1
ATOM 541 C CA . LEU A 1 69 ? -13.067 -6.107 -0.215 1.00 94.88 69 LEU A CA 1
ATOM 542 C C . LEU A 1 69 ? -11.790 -5.380 -0.630 1.00 94.88 69 LEU A C 1
ATOM 544 O O . LEU A 1 69 ? -10.801 -5.371 0.101 1.00 94.88 69 LEU A O 1
ATOM 548 N N . PHE A 1 70 ? -11.817 -4.776 -1.808 1.00 94.31 70 PHE A N 1
ATOM 549 C CA . PHE A 1 70 ? -10.766 -3.899 -2.287 1.00 94.31 70 PHE A CA 1
ATOM 550 C C . PHE A 1 70 ? -11.012 -2.478 -1.783 1.00 94.31 70 PHE A C 1
ATOM 552 O O . PHE A 1 70 ? -12.106 -1.933 -1.947 1.00 94.31 70 PHE A O 1
ATOM 559 N N . VAL A 1 71 ? -9.985 -1.887 -1.186 1.00 94.75 71 VAL A N 1
ATOM 560 C CA . VAL A 1 71 ? -9.970 -0.526 -0.656 1.00 94.75 71 VAL A CA 1
ATOM 561 C C . VAL A 1 71 ? -8.962 0.283 -1.464 1.00 94.75 71 VAL A C 1
ATOM 563 O O . VAL A 1 71 ? -7.797 -0.096 -1.569 1.00 94.75 71 VAL A O 1
ATOM 566 N N . ALA A 1 72 ? -9.409 1.396 -2.033 1.00 92.62 72 ALA A N 1
ATOM 567 C CA . ALA A 1 72 ? -8.581 2.359 -2.744 1.00 92.62 72 ALA A CA 1
ATOM 568 C C . ALA A 1 72 ? -8.538 3.687 -1.987 1.00 92.62 72 ALA A C 1
ATOM 570 O O . ALA A 1 72 ? -9.526 4.086 -1.369 1.00 92.62 72 ALA A O 1
ATOM 571 N N . ASN A 1 73 ? -7.399 4.374 -2.081 1.00 92.12 73 ASN A N 1
ATOM 572 C CA . ASN A 1 73 ? -7.101 5.575 -1.303 1.00 92.12 73 ASN A CA 1
ATOM 573 C C . ASN A 1 73 ? -7.237 5.332 0.208 1.00 92.12 73 ASN A C 1
ATOM 575 O O . ASN A 1 73 ? -7.932 6.073 0.897 1.00 92.12 73 ASN A O 1
ATOM 579 N N . ALA A 1 74 ? -6.636 4.246 0.702 1.00 91.88 74 ALA A N 1
ATOM 580 C CA . ALA A 1 74 ? -6.657 3.934 2.125 1.00 91.88 74 ALA A CA 1
ATOM 581 C C . ALA A 1 74 ? -6.110 5.129 2.944 1.00 91.88 74 ALA A C 1
ATOM 583 O O . ALA A 1 74 ? -5.098 5.712 2.547 1.00 91.88 74 ALA A O 1
ATOM 584 N N . PRO A 1 75 ? -6.783 5.520 4.041 1.00 90.00 75 PRO A N 1
ATOM 585 C CA . PRO A 1 75 ? -6.415 6.699 4.816 1.00 90.00 75 PRO A CA 1
ATOM 586 C C . PRO A 1 75 ? -5.049 6.512 5.481 1.00 90.00 75 PRO A C 1
ATOM 588 O O . PRO A 1 75 ? -4.773 5.461 6.061 1.00 90.00 75 PRO A O 1
ATOM 591 N N . ALA A 1 76 ? -4.218 7.550 5.411 1.00 85.25 76 ALA A N 1
ATOM 592 C CA . ALA A 1 76 ? -2.899 7.586 6.022 1.00 85.25 76 ALA A CA 1
ATOM 593 C C . ALA A 1 76 ? -2.937 8.498 7.253 1.00 85.25 76 ALA A C 1
ATOM 595 O O . ALA A 1 76 ? -3.026 9.716 7.118 1.00 85.25 76 ALA A O 1
ATOM 596 N N . ILE A 1 77 ? -2.890 7.903 8.445 1.00 85.94 77 ILE A N 1
ATOM 597 C CA . ILE A 1 77 ? -2.847 8.626 9.722 1.00 85.94 77 ILE A CA 1
ATOM 598 C C . ILE A 1 77 ? -1.418 8.518 10.266 1.00 85.94 77 ILE A C 1
ATOM 600 O O . ILE A 1 77 ? -0.866 7.413 10.276 1.00 85.94 77 ILE A O 1
ATOM 604 N N . PRO A 1 78 ? -0.784 9.620 10.706 1.00 82.69 78 PRO A N 1
ATOM 605 C CA . PRO A 1 78 ? 0.555 9.551 11.282 1.00 82.69 78 PRO A CA 1
ATOM 606 C C . PRO A 1 78 ? 0.579 8.585 12.473 1.00 82.69 78 PRO A C 1
ATOM 608 O O . PRO A 1 78 ? -0.379 8.501 13.238 1.00 82.69 78 PRO A O 1
ATOM 611 N N . SER A 1 79 ? 1.674 7.836 12.616 1.00 83.56 79 SER A N 1
ATOM 612 C CA . SER A 1 79 ? 1.898 6.856 13.695 1.00 83.56 79 SER A CA 1
ATOM 613 C C . SER A 1 79 ? 0.994 5.612 13.699 1.00 83.56 79 SER A C 1
ATOM 615 O O . SER A 1 79 ? 1.267 4.679 14.454 1.00 83.56 79 SER A O 1
ATOM 617 N N . VAL A 1 80 ? -0.030 5.531 12.841 1.00 89.12 80 VAL A N 1
ATOM 618 C CA . VAL A 1 80 ? -0.938 4.377 12.763 1.00 89.12 80 VAL A CA 1
ATOM 619 C C . VAL A 1 80 ? -0.715 3.601 11.464 1.00 89.12 80 VAL A C 1
ATOM 621 O O . VAL A 1 80 ? -0.845 4.144 10.370 1.00 89.12 80 VAL A O 1
ATOM 624 N N . SER A 1 81 ? -0.434 2.301 11.572 1.00 90.56 81 SER A N 1
ATOM 625 C CA . SER A 1 81 ? -0.419 1.386 10.424 1.00 90.56 81 SER A CA 1
ATOM 626 C C . SER A 1 81 ? -1.809 1.295 9.780 1.00 90.56 81 SER A C 1
ATOM 628 O O . SER A 1 81 ? -2.806 1.013 10.454 1.00 90.56 81 SER A O 1
ATOM 630 N N . VAL A 1 82 ? -1.876 1.451 8.456 1.00 91.94 82 VAL A N 1
ATOM 631 C CA . VAL A 1 82 ? -3.086 1.299 7.633 1.00 91.94 82 VAL A CA 1
ATOM 632 C C . VAL A 1 82 ? -3.691 -0.088 7.835 1.00 91.94 82 VAL A C 1
ATOM 634 O O . VAL A 1 82 ? -4.913 -0.232 7.907 1.00 91.94 82 VAL A O 1
ATOM 637 N N . LYS A 1 83 ? -2.854 -1.122 7.999 1.00 92.88 83 LYS A N 1
ATOM 638 C CA . LYS A 1 83 ? -3.324 -2.485 8.291 1.00 92.88 83 LYS A CA 1
ATOM 639 C C . LYS A 1 83 ? -4.172 -2.534 9.564 1.00 92.88 83 LYS A C 1
ATOM 641 O O . LYS A 1 83 ? -5.241 -3.145 9.566 1.00 92.88 83 LYS A O 1
ATOM 646 N N . ILE A 1 84 ? -3.694 -1.906 10.636 1.00 94.38 84 ILE A N 1
ATOM 647 C CA . ILE A 1 84 ? -4.362 -1.887 11.944 1.00 94.38 84 ILE A CA 1
ATOM 648 C C . ILE A 1 84 ? -5.594 -0.986 11.894 1.00 94.38 84 ILE A C 1
ATOM 650 O O . ILE A 1 84 ? -6.647 -1.368 12.402 1.00 94.38 84 ILE A O 1
ATOM 654 N N . LEU A 1 85 ? -5.482 0.164 11.229 1.00 94.50 85 LEU A N 1
ATOM 655 C CA . LEU A 1 85 ? -6.574 1.110 11.045 1.00 94.50 85 LEU A CA 1
ATOM 656 C C . LEU A 1 85 ? -7.765 0.466 10.330 1.00 94.50 85 LEU A C 1
ATOM 658 O O . LEU A 1 85 ? -8.877 0.461 10.855 1.00 94.50 85 LEU A O 1
ATOM 662 N N . LEU A 1 86 ? -7.534 -0.143 9.162 1.00 95.38 86 LEU A N 1
ATOM 663 C CA . LEU A 1 86 ? -8.593 -0.821 8.412 1.00 95.38 86 LEU A CA 1
ATOM 664 C C . LEU A 1 86 ? -9.152 -2.014 9.194 1.00 95.38 86 LEU A C 1
ATOM 666 O O . LEU A 1 86 ? -10.359 -2.244 9.174 1.00 95.38 86 LEU A O 1
ATOM 670 N N . HIS A 1 87 ? -8.306 -2.749 9.919 1.00 95.75 87 HIS A N 1
ATOM 671 C CA . HIS A 1 87 ? -8.775 -3.827 10.786 1.00 95.75 87 HIS A CA 1
ATOM 672 C C . HIS A 1 87 ? -9.699 -3.311 11.902 1.00 95.75 87 HIS A C 1
ATOM 674 O O . HIS A 1 87 ? -10.689 -3.973 12.205 1.00 95.75 87 HIS A O 1
ATOM 680 N N . SER A 1 88 ? -9.418 -2.144 12.496 1.00 96.00 88 SER A N 1
ATOM 681 C CA . SER A 1 88 ? -10.305 -1.514 13.487 1.00 96.00 88 SER A CA 1
ATOM 682 C C . SER A 1 88 ? -11.624 -1.080 12.847 1.00 96.00 88 SER A C 1
ATOM 684 O O . SER A 1 88 ? -12.694 -1.505 13.278 1.00 96.00 88 SER A O 1
ATOM 686 N N . ILE A 1 89 ? -11.555 -0.317 11.748 1.00 95.38 89 ILE A N 1
ATOM 687 C CA . ILE A 1 89 ? -12.730 0.244 11.068 1.00 95.38 89 ILE A CA 1
ATOM 688 C C . ILE A 1 89 ? -13.693 -0.857 10.610 1.00 95.38 89 ILE A C 1
ATOM 690 O O . ILE A 1 89 ? -14.884 -0.799 10.912 1.00 95.38 89 ILE A O 1
ATOM 694 N N . PHE A 1 90 ? -13.203 -1.871 9.891 1.00 96.50 90 PHE A N 1
ATOM 695 C CA . PHE A 1 90 ? -14.059 -2.958 9.406 1.00 96.50 90 PHE A CA 1
ATOM 696 C C . PHE A 1 90 ? -14.439 -3.946 10.515 1.00 96.50 90 PHE A C 1
ATOM 698 O O . PHE A 1 90 ? -15.527 -4.521 10.456 1.0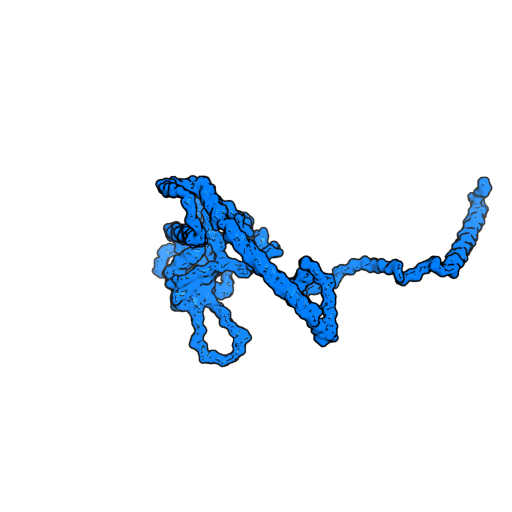0 96.50 90 PHE A O 1
ATOM 705 N N . GLY A 1 91 ? -13.594 -4.083 11.544 1.00 95.75 91 GLY A N 1
ATOM 706 C CA . GLY A 1 91 ? -13.850 -4.909 12.725 1.00 95.75 91 GLY A CA 1
ATOM 707 C C . GLY A 1 91 ? -15.082 -4.480 13.523 1.00 95.75 91 GLY A C 1
ATOM 708 O O . GLY A 1 91 ? -15.730 -5.321 14.138 1.00 95.75 91 GLY A O 1
ATOM 709 N N . ARG A 1 92 ? -15.469 -3.197 13.452 1.00 94.75 92 ARG A N 1
ATOM 710 C CA . ARG A 1 92 ? -16.717 -2.684 14.049 1.00 94.75 92 ARG A CA 1
ATOM 711 C C . ARG A 1 92 ? -17.977 -3.315 13.458 1.00 94.75 92 ARG A C 1
ATOM 713 O O . ARG A 1 92 ? -19.005 -3.372 14.125 1.00 94.75 92 ARG A O 1
ATOM 720 N N . PHE A 1 93 ? -17.923 -3.738 12.196 1.00 95.56 93 PHE A N 1
ATOM 721 C CA . PHE A 1 93 ? -19.104 -4.191 11.462 1.00 95.56 93 PHE A CA 1
ATOM 722 C C . PHE A 1 93 ? -19.150 -5.702 11.256 1.00 95.56 93 PHE A C 1
ATOM 724 O O . PHE A 1 93 ? -20.241 -6.255 11.107 1.00 95.56 93 PHE A O 1
ATOM 731 N N . ALA A 1 94 ? -17.988 -6.352 11.180 1.00 96.31 94 ALA A N 1
ATOM 732 C CA . ALA A 1 94 ? -17.869 -7.767 10.855 1.00 96.31 94 ALA A CA 1
ATOM 733 C C . ALA A 1 94 ? -16.487 -8.330 11.225 1.00 96.31 94 ALA A C 1
ATOM 735 O O . ALA A 1 94 ? -15.538 -7.576 11.437 1.00 96.31 94 ALA A O 1
ATOM 736 N N . SER A 1 95 ? -16.342 -9.661 11.244 1.00 96.69 95 SER A N 1
ATOM 737 C CA . SER A 1 95 ? -15.061 -10.288 11.579 1.00 96.69 95 SER A CA 1
ATOM 738 C C . SER A 1 95 ? -14.084 -10.267 10.392 1.00 96.69 95 SER A C 1
ATOM 740 O O . SER A 1 95 ? -14.341 -10.796 9.302 1.00 96.69 95 SER A O 1
ATOM 742 N N . VAL A 1 96 ? -12.937 -9.615 10.598 1.00 96.69 96 VAL A N 1
ATOM 743 C CA . VAL A 1 96 ? -11.860 -9.489 9.608 1.00 96.69 96 VAL A CA 1
ATOM 744 C C . VAL A 1 96 ? -10.827 -10.586 9.858 1.00 96.69 96 VAL A C 1
ATOM 746 O O . VAL A 1 96 ? -10.317 -10.721 10.963 1.00 96.69 96 VAL A O 1
ATOM 749 N N . SER A 1 97 ? -10.511 -11.371 8.828 1.00 95.44 97 SER A N 1
ATOM 750 C CA . SER A 1 97 ? -9.499 -12.432 8.887 1.00 95.44 97 SER A CA 1
ATOM 751 C C . SER A 1 97 ? -8.093 -11.876 8.663 1.00 95.44 97 SER A C 1
ATOM 753 O O . SER A 1 97 ? -7.178 -12.147 9.435 1.00 95.44 97 SER A O 1
ATOM 755 N N . ARG A 1 98 ? -7.902 -11.079 7.604 1.00 94.31 98 ARG A N 1
ATOM 756 C CA . ARG A 1 98 ? -6.611 -10.443 7.313 1.00 94.31 98 ARG A CA 1
ATOM 757 C C . ARG A 1 98 ? -6.778 -9.179 6.485 1.00 94.31 98 ARG A C 1
ATOM 759 O O . ARG A 1 98 ? -7.670 -9.082 5.648 1.00 94.31 98 ARG A O 1
ATOM 766 N N . VAL A 1 99 ? -5.854 -8.244 6.672 1.00 94.62 99 VAL A N 1
ATOM 767 C CA . VAL A 1 99 ? -5.713 -7.046 5.840 1.00 94.62 99 VAL A CA 1
ATOM 768 C C . VAL A 1 99 ? -4.343 -7.091 5.177 1.00 94.62 99 VAL A C 1
ATOM 770 O O . VAL A 1 99 ? -3.325 -7.224 5.861 1.00 94.62 99 VAL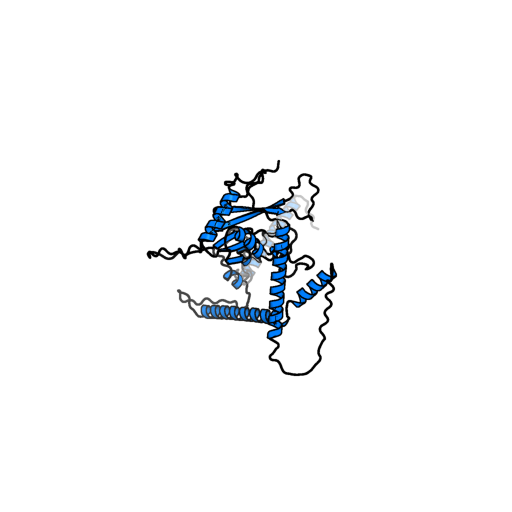 A O 1
ATOM 773 N N . THR A 1 100 ? -4.316 -7.004 3.851 1.00 92.38 100 THR A N 1
ATOM 774 C CA . THR A 1 100 ? -3.085 -6.948 3.055 1.00 92.38 100 THR A CA 1
ATOM 775 C C . THR A 1 100 ? -3.036 -5.620 2.319 1.00 92.38 100 THR A C 1
ATOM 777 O O . THR A 1 100 ? -3.858 -5.373 1.435 1.00 92.38 100 THR A O 1
ATOM 780 N N . VAL A 1 101 ? -2.083 -4.773 2.689 1.00 91.56 101 VAL A N 1
ATOM 781 C CA . VAL A 1 101 ? -1.830 -3.498 2.015 1.00 91.56 101 VAL A CA 1
ATOM 782 C C . VAL A 1 101 ? -0.940 -3.763 0.801 1.00 91.56 101 VAL A C 1
ATOM 784 O O . VAL A 1 101 ? 0.037 -4.502 0.898 1.00 91.56 101 VAL A O 1
ATOM 787 N N . VAL A 1 102 ? -1.309 -3.212 -0.352 1.00 86.44 102 VAL A N 1
ATOM 788 C CA . VAL A 1 102 ? -0.643 -3.428 -1.638 1.00 86.44 102 VAL A CA 1
ATOM 789 C C . VAL A 1 102 ? -0.045 -2.098 -2.111 1.00 86.44 102 VAL A C 1
ATOM 791 O O . VAL A 1 102 ? -0.757 -1.087 -2.141 1.00 86.44 102 VAL A O 1
ATOM 794 N N . PRO A 1 103 ? 1.245 -2.064 -2.496 1.00 81.38 103 PRO A N 1
ATOM 795 C CA . PRO A 1 103 ? 1.839 -0.880 -3.110 1.00 81.38 103 PRO A CA 1
ATOM 796 C C . PRO A 1 103 ? 1.141 -0.558 -4.436 1.00 81.38 103 PRO A C 1
ATOM 798 O O . PRO A 1 103 ? 0.510 -1.420 -5.044 1.00 81.38 103 PRO A O 1
ATOM 801 N N . ASN A 1 104 ? 1.233 0.692 -4.899 1.00 74.56 104 ASN A N 1
ATOM 802 C CA . ASN A 1 104 ? 0.569 1.108 -6.134 1.00 74.56 104 ASN A CA 1
ATOM 803 C C . ASN A 1 104 ? 0.991 0.195 -7.307 1.00 74.56 104 ASN A C 1
ATOM 805 O O . ASN A 1 104 ? 2.163 0.220 -7.686 1.00 74.56 104 ASN A O 1
ATOM 809 N N . PRO A 1 105 ? 0.072 -0.587 -7.911 1.00 65.12 105 PRO A N 1
ATOM 810 C CA . PRO A 1 105 ? 0.434 -1.554 -8.947 1.00 65.12 105 PRO A CA 1
ATOM 811 C C . PRO A 1 105 ? 0.974 -0.879 -10.213 1.00 65.12 105 PRO A C 1
ATOM 813 O O . PRO A 1 105 ? 1.702 -1.506 -10.973 1.00 65.12 105 PRO A O 1
ATOM 816 N N . ARG A 1 106 ? 0.667 0.410 -10.428 1.00 63.72 106 ARG A N 1
ATOM 817 C CA . ARG A 1 106 ? 1.214 1.196 -11.545 1.00 63.72 106 ARG A CA 1
ATOM 818 C C . ARG A 1 106 ? 2.646 1.688 -11.305 1.00 63.72 106 ARG A C 1
ATOM 820 O O . ARG A 1 106 ? 3.300 2.078 -12.262 1.00 63.72 106 ARG A O 1
ATOM 827 N N . GLY A 1 107 ? 3.134 1.656 -10.063 1.00 54.19 107 GLY A N 1
ATOM 828 C CA . GLY A 1 107 ? 4.480 2.120 -9.710 1.00 54.19 107 GLY A CA 1
ATOM 829 C C . GLY A 1 107 ? 5.594 1.124 -10.038 1.00 54.19 107 GLY A C 1
ATOM 830 O O . GLY A 1 107 ? 6.737 1.530 -10.186 1.00 54.19 107 GLY A O 1
ATOM 831 N N . LYS A 1 108 ? 5.281 -0.168 -10.210 1.00 49.44 108 LYS A N 1
ATOM 832 C CA . LYS A 1 108 ? 6.295 -1.202 -10.493 1.00 49.44 108 LYS A CA 1
ATOM 833 C C 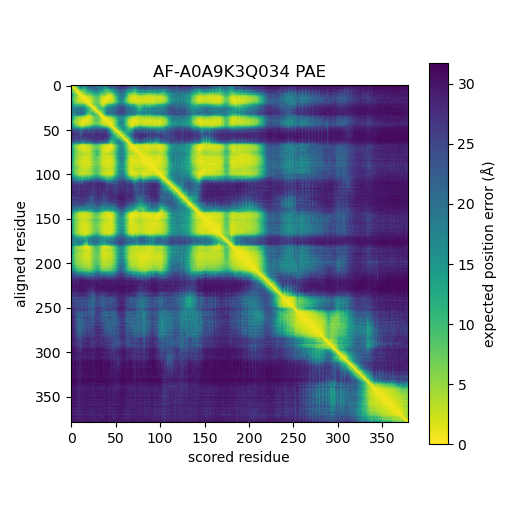. LYS A 1 108 ? 6.810 -1.220 -11.940 1.00 49.44 108 LYS A C 1
ATOM 835 O O . LYS A 1 108 ? 7.722 -1.978 -12.229 1.00 49.44 108 LYS A O 1
ATOM 840 N N . GLY A 1 109 ? 6.237 -0.422 -12.845 1.00 41.66 109 GLY A N 1
ATOM 841 C CA . GLY A 1 109 ? 6.614 -0.417 -14.266 1.00 41.66 109 GLY A CA 1
ATOM 842 C C . GLY A 1 109 ? 7.267 0.870 -14.764 1.00 41.66 109 GLY A C 1
ATOM 843 O O . GLY A 1 109 ? 7.441 1.011 -15.970 1.00 41.66 109 GLY A O 1
ATOM 844 N N . LEU A 1 110 ? 7.553 1.840 -13.888 1.00 42.22 110 LEU A N 1
ATOM 845 C CA . LEU A 1 110 ? 7.885 3.192 -14.335 1.00 42.22 110 LEU A CA 1
ATOM 846 C C . LEU A 1 110 ? 8.863 3.923 -13.403 1.00 42.22 110 LEU A C 1
ATOM 848 O O . LEU A 1 110 ? 8.624 5.063 -13.023 1.00 42.22 110 LEU A O 1
ATOM 852 N N . GLU A 1 111 ? 10.015 3.322 -13.109 1.00 39.06 111 GLU A N 1
ATOM 853 C CA . GLU A 1 111 ? 11.176 4.059 -12.568 1.00 39.06 111 GLU A CA 1
ATOM 854 C C . GLU A 1 111 ? 11.839 4.999 -13.606 1.00 39.06 111 GLU A C 1
ATOM 856 O O . GLU A 1 111 ? 12.943 5.491 -13.400 1.00 39.06 111 GLU A O 1
ATOM 861 N N . GLY A 1 112 ? 11.172 5.304 -14.728 1.00 36.38 112 GLY A N 1
ATOM 862 C CA . GLY A 1 112 ? 11.759 6.079 -15.827 1.00 36.38 112 GLY A CA 1
ATOM 863 C C . GLY A 1 112 ? 10.867 7.117 -16.509 1.00 36.38 112 GLY A C 1
ATOM 864 O O . GLY A 1 112 ? 11.261 7.617 -17.557 1.00 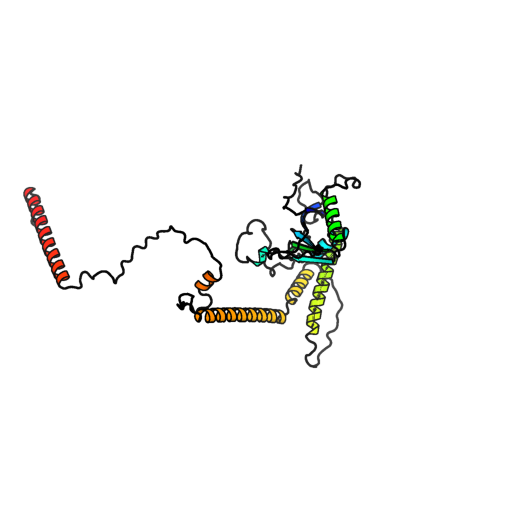36.38 112 GLY A O 1
ATOM 865 N N . SER A 1 113 ? 9.682 7.464 -15.992 1.00 32.56 113 SER A N 1
ATOM 866 C CA . SER A 1 113 ? 8.846 8.492 -16.642 1.00 32.56 113 SER A CA 1
ATOM 867 C C . SER A 1 113 ? 8.227 9.468 -15.645 1.00 32.56 113 SER A C 1
ATOM 869 O O . SER A 1 113 ? 7.110 9.314 -15.161 1.00 32.56 113 SER A O 1
ATOM 871 N N . THR A 1 114 ? 9.024 10.499 -15.385 1.00 38.75 114 THR A N 1
ATOM 872 C CA . THR A 1 114 ? 8.703 11.929 -15.254 1.00 38.75 114 THR A CA 1
ATOM 873 C C . THR A 1 114 ? 7.299 12.389 -15.701 1.00 38.75 114 THR A C 1
ATOM 875 O O . THR A 1 114 ? 7.159 13.143 -16.663 1.00 38.75 114 THR A O 1
ATOM 878 N N . SER A 1 115 ? 6.235 12.034 -14.975 1.00 35.97 115 SER A N 1
ATOM 879 C CA . SER A 1 115 ? 4.955 12.760 -15.111 1.00 35.97 115 SER A CA 1
ATOM 880 C C . SER A 1 115 ? 4.181 13.038 -13.822 1.00 35.97 115 SER A C 1
ATOM 882 O O . SER A 1 115 ? 3.174 13.732 -13.896 1.00 35.97 115 SER A O 1
ATOM 884 N N . ASP A 1 116 ? 4.672 12.632 -12.649 1.00 37.00 116 ASP A N 1
ATOM 885 C CA . ASP A 1 116 ? 4.037 12.974 -11.359 1.00 37.00 116 ASP A CA 1
ATOM 886 C C . ASP A 1 116 ? 4.752 14.139 -10.635 1.00 37.00 116 ASP A C 1
ATOM 888 O O . ASP A 1 116 ? 4.693 14.281 -9.418 1.00 37.00 116 ASP A O 1
ATOM 892 N N . PHE A 1 117 ? 5.407 15.023 -11.398 1.00 32.94 117 PHE A N 1
ATOM 893 C CA . PHE A 1 117 ? 6.206 16.152 -10.894 1.00 32.94 117 PHE A CA 1
ATOM 894 C C . PHE A 1 117 ? 5.386 17.369 -10.404 1.00 32.94 117 PHE A C 1
ATOM 896 O O . PHE A 1 117 ? 5.975 18.350 -9.971 1.00 32.94 117 PHE A O 1
ATOM 903 N N . LEU A 1 118 ? 4.045 17.366 -10.455 1.00 35.31 118 LEU A N 1
ATOM 904 C CA . LEU A 1 118 ? 3.276 18.614 -10.268 1.00 35.31 118 LEU A CA 1
ATOM 905 C C . LEU A 1 118 ? 2.284 18.689 -9.099 1.00 35.31 118 LEU A C 1
ATOM 907 O O . LEU A 1 118 ? 1.625 19.716 -8.980 1.00 35.31 118 LEU A O 1
ATOM 911 N N . THR A 1 119 ? 2.162 17.697 -8.204 1.00 36.97 119 THR A N 1
ATOM 912 C CA . THR A 1 119 ? 1.233 17.852 -7.050 1.00 36.97 119 THR A CA 1
ATOM 913 C C . THR A 1 119 ? 1.700 17.307 -5.698 1.00 36.97 119 THR A C 1
ATOM 915 O O . THR A 1 119 ? 0.889 17.166 -4.784 1.00 36.97 119 THR A O 1
ATOM 918 N N . THR A 1 120 ? 2.988 17.032 -5.486 1.00 34.53 120 THR A N 1
ATOM 919 C CA . THR A 1 120 ? 3.469 16.706 -4.128 1.00 34.53 120 THR A CA 1
ATOM 920 C C . THR A 1 120 ? 4.887 17.219 -3.916 1.00 34.53 120 THR A C 1
ATOM 922 O O . THR A 1 120 ? 5.858 16.471 -3.876 1.00 34.53 120 THR A O 1
ATOM 925 N N . GLU A 1 121 ? 5.006 18.540 -3.815 1.00 38.59 121 GLU A N 1
ATOM 926 C CA . GLU A 1 121 ? 6.204 19.180 -3.285 1.00 38.59 121 GLU A CA 1
ATOM 927 C C . GLU A 1 121 ? 6.440 18.701 -1.839 1.00 38.59 121 GLU A C 1
ATOM 929 O O . GLU A 1 121 ? 5.552 18.780 -0.991 1.00 38.59 121 GLU A O 1
ATOM 934 N N . TRP A 1 122 ? 7.664 18.218 -1.595 1.00 35.94 122 TRP A N 1
ATOM 935 C CA . TRP A 1 122 ? 8.245 17.777 -0.317 1.00 35.94 122 TRP A CA 1
ATOM 936 C C . TRP A 1 122 ? 7.861 16.384 0.206 1.00 35.94 122 TRP A C 1
ATOM 938 O O . TRP A 1 122 ? 7.427 16.229 1.340 1.00 35.94 122 TRP A O 1
ATOM 948 N N . THR A 1 123 ? 8.155 15.328 -0.555 1.00 38.09 123 THR A N 1
ATOM 949 C CA . THR A 1 123 ? 8.722 14.092 0.032 1.00 38.09 123 THR A CA 1
ATOM 950 C C . THR A 1 123 ? 9.651 13.414 -0.983 1.00 38.09 123 THR A C 1
ATOM 952 O O . THR A 1 123 ? 9.215 13.120 -2.094 1.00 38.09 123 THR A O 1
ATOM 955 N N . PRO A 1 124 ? 10.937 13.167 -0.666 1.00 37.06 124 PRO A N 1
ATOM 956 C CA . PRO A 1 124 ? 11.813 12.433 -1.569 1.00 37.06 124 PRO A CA 1
ATOM 957 C C . PRO A 1 124 ? 11.388 10.959 -1.606 1.00 37.06 124 PRO A C 1
ATOM 959 O O . PRO A 1 124 ? 11.421 10.265 -0.593 1.00 37.06 124 PRO A O 1
ATOM 962 N N . HIS A 1 125 ? 10.994 10.479 -2.787 1.00 39.59 125 HIS A N 1
ATOM 963 C CA . HIS A 1 125 ? 10.701 9.074 -3.085 1.00 39.59 125 HIS A CA 1
ATOM 964 C C . HIS A 1 125 ? 11.982 8.228 -3.164 1.00 39.59 125 HIS A C 1
ATOM 966 O O . HIS A 1 125 ? 12.276 7.612 -4.183 1.00 39.59 125 HIS A O 1
ATOM 972 N N . SER A 1 126 ? 12.752 8.198 -2.081 1.00 39.88 126 SER A N 1
ATOM 973 C CA . SER A 1 126 ? 13.800 7.204 -1.883 1.00 39.88 126 SER A CA 1
ATOM 974 C C . SER A 1 126 ? 13.447 6.390 -0.637 1.00 39.88 126 SER A C 1
ATOM 976 O O . SER A 1 126 ? 13.337 6.983 0.439 1.00 39.88 126 SER A O 1
ATOM 978 N N . PRO A 1 127 ? 13.290 5.054 -0.732 1.00 44.91 127 PRO A N 1
ATOM 979 C CA . PRO A 1 127 ? 13.048 4.194 0.431 1.00 44.91 127 PRO A CA 1
ATOM 980 C C . PRO A 1 127 ? 14.145 4.295 1.508 1.00 44.91 127 PRO A C 1
ATOM 982 O O . PRO A 1 127 ? 13.946 3.842 2.631 1.00 44.91 127 PRO A O 1
ATOM 985 N N . TRP A 1 128 ? 15.287 4.899 1.166 1.00 43.53 128 TRP A N 1
ATOM 986 C CA . TRP A 1 128 ? 16.521 4.906 1.948 1.00 43.53 128 TRP A CA 1
ATOM 987 C C . TRP A 1 128 ? 16.872 6.272 2.551 1.00 43.53 128 TRP A C 1
ATOM 989 O O . TRP A 1 128 ? 17.813 6.372 3.331 1.00 43.53 128 TRP A O 1
ATOM 999 N N . LEU A 1 129 ? 16.139 7.336 2.206 1.00 37.03 129 LEU A N 1
ATOM 1000 C CA . LEU A 1 129 ? 16.463 8.706 2.621 1.00 37.03 129 LEU A CA 1
ATOM 1001 C C . LEU A 1 129 ? 15.226 9.438 3.149 1.00 37.03 129 LEU A C 1
ATOM 1003 O O . LEU A 1 129 ? 14.870 10.520 2.687 1.00 37.03 129 LEU A O 1
ATOM 1007 N N . HIS A 1 130 ? 14.582 8.866 4.162 1.00 37.75 130 HIS A N 1
ATOM 1008 C CA . HIS A 1 130 ? 13.833 9.690 5.103 1.00 37.75 130 HIS A CA 1
ATOM 1009 C C . HIS A 1 130 ? 14.783 10.096 6.234 1.00 37.75 130 HIS A C 1
ATOM 1011 O O . HIS A 1 130 ? 15.351 9.205 6.868 1.00 37.75 130 HIS A O 1
ATOM 1017 N N . PRO A 1 131 ? 14.972 11.399 6.524 1.00 35.41 131 PRO A N 1
ATOM 1018 C CA . PRO A 1 131 ? 15.611 11.797 7.767 1.00 35.41 131 PRO A CA 1
ATOM 1019 C C . PRO A 1 131 ? 14.769 11.233 8.916 1.00 35.41 131 PRO A C 1
ATOM 1021 O O . PRO A 1 131 ? 13.641 11.654 9.166 1.00 35.41 131 PRO A O 1
ATOM 1024 N N . THR A 1 132 ? 15.343 10.247 9.593 1.00 45.81 132 THR A N 1
ATOM 1025 C CA . THR A 1 132 ? 14.858 9.415 10.710 1.00 45.81 132 THR A CA 1
ATOM 1026 C C . THR A 1 132 ? 14.470 10.198 11.969 1.00 45.81 132 THR A C 1
ATOM 1028 O O . THR A 1 132 ? 14.253 9.608 13.026 1.00 45.81 132 THR A O 1
ATOM 1031 N N . PHE A 1 133 ? 14.374 11.529 11.873 1.00 39.84 133 PHE A N 1
ATOM 1032 C CA . PHE A 1 133 ? 14.046 12.407 12.989 1.00 39.84 133 PHE A CA 1
ATOM 1033 C C . PHE A 1 133 ? 12.545 12.494 13.286 1.00 39.84 133 PHE A C 1
ATOM 1035 O O . PHE A 1 133 ? 12.145 12.863 14.388 1.00 39.84 133 PHE A O 1
ATOM 1042 N N . LEU A 1 134 ? 11.704 12.120 12.322 1.00 40.19 134 LEU A N 1
ATOM 1043 C CA . LEU A 1 134 ? 10.260 12.025 12.508 1.00 40.19 134 LEU A CA 1
ATOM 1044 C C . LEU A 1 134 ? 9.877 10.583 12.872 1.00 40.19 134 LEU A C 1
ATOM 1046 O O . LEU A 1 134 ? 10.540 9.651 12.403 1.00 40.19 134 LEU A O 1
ATOM 1050 N N . PRO A 1 135 ? 8.831 10.367 13.701 1.00 41.91 135 PRO A N 1
ATOM 1051 C CA . PRO A 1 135 ? 8.291 9.026 13.919 1.00 41.91 135 PRO A CA 1
ATOM 1052 C C . PRO A 1 135 ? 8.081 8.362 12.555 1.00 41.91 135 PRO A C 1
ATOM 1054 O O . PRO A 1 135 ? 7.684 9.069 11.621 1.00 41.91 135 PRO A O 1
ATOM 1057 N N . PRO A 1 136 ? 8.375 7.052 12.403 1.00 45.53 136 PRO A N 1
ATOM 1058 C CA . PRO A 1 136 ? 8.194 6.386 11.128 1.00 45.53 136 PRO A CA 1
ATOM 1059 C C . PRO A 1 136 ? 6.781 6.707 10.666 1.00 45.53 136 PRO A C 1
ATOM 1061 O O . PRO A 1 136 ? 5.805 6.443 11.373 1.00 45.53 136 PRO A O 1
ATOM 1064 N N . LEU A 1 137 ? 6.676 7.352 9.508 1.00 49.47 137 LEU A N 1
ATOM 1065 C CA . LEU A 1 137 ? 5.407 7.526 8.833 1.00 49.47 137 LEU A CA 1
ATOM 1066 C C . LEU A 1 137 ? 5.021 6.122 8.351 1.00 49.47 137 LEU A C 1
ATOM 1068 O O . LEU A 1 137 ? 5.163 5.784 7.183 1.00 49.47 137 LEU A O 1
ATOM 1072 N N . LEU A 1 138 ? 4.592 5.261 9.279 1.00 51.69 138 LEU A N 1
ATOM 1073 C CA . LEU A 1 138 ? 4.187 3.884 9.003 1.00 51.69 138 LEU A CA 1
ATOM 1074 C C . LEU A 1 138 ? 3.099 3.884 7.921 1.00 51.69 138 LEU A C 1
ATOM 1076 O O . LEU A 1 138 ? 3.067 3.012 7.063 1.00 51.69 138 LEU A O 1
ATOM 1080 N N . ALA A 1 139 ? 2.287 4.942 7.887 1.00 50.91 139 ALA A N 1
ATOM 1081 C CA . ALA A 1 139 ? 1.300 5.182 6.852 1.00 50.91 139 ALA A CA 1
ATOM 1082 C C . ALA A 1 139 ? 1.863 5.622 5.481 1.00 50.91 139 ALA A C 1
ATOM 1084 O O . ALA A 1 139 ? 1.180 5.413 4.486 1.00 50.91 139 ALA A O 1
ATOM 1085 N N . SER A 1 140 ? 3.065 6.215 5.381 1.00 53.50 140 SER A N 1
ATOM 1086 C CA . SER A 1 140 ? 3.656 6.600 4.081 1.00 53.50 140 SER A CA 1
ATOM 1087 C C . SER A 1 140 ? 4.418 5.459 3.409 1.00 53.50 140 SER A C 1
ATOM 1089 O O . SER A 1 140 ? 4.542 5.451 2.186 1.00 53.50 140 SER A O 1
ATOM 1091 N N . GLN A 1 141 ? 4.921 4.498 4.189 1.00 56.38 141 GLN A N 1
ATOM 1092 C CA . GLN A 1 141 ? 5.516 3.265 3.658 1.00 56.38 141 GLN A CA 1
ATOM 1093 C C . GLN A 1 141 ? 4.449 2.256 3.211 1.00 56.38 141 GLN A C 1
ATOM 1095 O O . GLN A 1 141 ? 4.689 1.429 2.330 1.00 56.38 141 GLN A O 1
ATOM 1100 N N . GLU A 1 142 ? 3.260 2.316 3.807 1.00 67.31 142 GLU A N 1
ATOM 1101 C CA . GLU A 1 142 ? 2.143 1.443 3.477 1.00 67.31 142 GLU A CA 1
ATOM 1102 C C . GLU A 1 142 ? 1.395 1.956 2.227 1.00 67.31 142 GLU A C 1
ATOM 1104 O O . GLU A 1 142 ? 1.079 3.134 2.083 1.00 67.31 142 GLU A O 1
ATOM 1109 N N . GLY A 1 143 ? 1.150 1.072 1.254 1.00 76.44 143 GLY A N 1
ATOM 1110 C CA . GLY A 1 143 ? 0.532 1.439 -0.025 1.00 76.44 143 GLY A CA 1
ATOM 1111 C C . GLY A 1 143 ? -0.892 2.011 0.091 1.00 76.44 143 GLY A C 1
ATOM 1112 O O . GLY A 1 143 ? -1.641 1.703 1.012 1.00 76.44 143 GLY A O 1
ATOM 1113 N N . LYS A 1 144 ? -1.321 2.795 -0.910 1.00 87.50 144 LYS A N 1
ATOM 1114 C CA . LYS A 1 144 ? -2.667 3.416 -0.965 1.00 87.50 144 LYS A CA 1
ATOM 1115 C C . LYS A 1 144 ? -3.816 2.437 -1.247 1.00 87.50 144 LYS A C 1
ATOM 1117 O O . LYS A 1 144 ? -4.978 2.848 -1.291 1.00 87.50 144 LYS A O 1
ATOM 1122 N N . TYR A 1 145 ? -3.508 1.169 -1.497 1.00 91.94 145 TYR A N 1
ATOM 1123 C CA . TYR A 1 145 ? -4.480 0.135 -1.831 1.00 91.94 145 TYR A CA 1
ATOM 1124 C C . TYR A 1 145 ? -4.419 -0.980 -0.799 1.00 91.94 145 TYR A C 1
ATOM 1126 O O . TYR A 1 145 ? -3.345 -1.329 -0.321 1.00 91.94 145 TYR A O 1
ATOM 1134 N N . ALA A 1 146 ? -5.556 -1.582 -0.477 1.00 93.94 146 ALA A N 1
ATOM 1135 C CA . ALA A 1 146 ? -5.599 -2.719 0.429 1.00 93.94 146 ALA A CA 1
ATOM 1136 C C . ALA A 1 146 ? -6.667 -3.729 0.015 1.00 93.94 146 ALA A C 1
ATOM 1138 O O . ALA A 1 146 ? -7.695 -3.378 -0.562 1.00 93.94 146 ALA A O 1
ATOM 1139 N N . HIS A 1 147 ? -6.431 -4.991 0.355 1.00 94.31 147 HIS A N 1
ATOM 1140 C CA . HIS A 1 147 ? -7.452 -6.029 0.357 1.00 94.31 147 HIS A CA 1
ATOM 1141 C C . HIS A 1 147 ? -7.780 -6.387 1.801 1.00 94.31 147 HIS A C 1
ATOM 1143 O O . HIS A 1 147 ? -6.900 -6.744 2.586 1.00 94.31 147 HIS A O 1
ATOM 1149 N N . VAL A 1 148 ? -9.058 -6.296 2.141 1.00 95.94 148 VAL A N 1
ATOM 1150 C CA . VAL A 1 148 ? -9.602 -6.690 3.437 1.00 95.94 148 VAL A CA 1
ATOM 1151 C C . VAL A 1 148 ? -10.340 -8.002 3.237 1.00 95.94 148 VAL A C 1
ATOM 1153 O O . VAL A 1 148 ? -11.308 -8.068 2.482 1.00 95.94 148 VAL A O 1
ATOM 1156 N N . VAL A 1 149 ? -9.855 -9.060 3.873 1.00 95.38 149 VAL A N 1
ATOM 1157 C CA . VAL A 1 149 ? -10.431 -10.403 3.807 1.00 95.38 149 VAL A CA 1
ATOM 1158 C C . VAL A 1 149 ? -11.248 -10.631 5.069 1.00 95.38 149 VAL A C 1
ATOM 1160 O O . VAL A 1 149 ? -10.708 -10.594 6.173 1.00 95.38 149 VAL A O 1
ATOM 1163 N N . PHE A 1 150 ? -12.540 -10.878 4.905 1.00 96.25 150 PHE A N 1
ATOM 1164 C CA . PHE A 1 150 ? -13.461 -11.218 5.985 1.00 96.25 150 PHE A CA 1
ATOM 1165 C C . PHE A 1 150 ? -13.468 -12.726 6.232 1.00 96.25 150 PHE A C 1
ATOM 1167 O O . PHE A 1 150 ? -13.207 -13.510 5.313 1.00 96.25 150 PHE A O 1
ATOM 1174 N N . ALA A 1 151 ? -13.800 -13.136 7.459 1.00 95.50 151 ALA A N 1
ATOM 1175 C CA . ALA A 1 151 ? -13.884 -14.555 7.810 1.00 95.50 151 ALA A CA 1
ATOM 1176 C C . ALA A 1 151 ? -14.986 -15.290 7.025 1.00 95.50 151 ALA A C 1
ATOM 1178 O O . ALA A 1 151 ? -14.871 -16.480 6.747 1.00 95.50 151 ALA A O 1
ATOM 1179 N N . SER A 1 152 ? -16.045 -14.574 6.631 1.00 94.69 152 SER A N 1
ATOM 1180 C CA . SER A 1 152 ? -17.168 -15.115 5.867 1.00 94.69 152 SER A CA 1
ATOM 1181 C C . SER A 1 152 ? -17.650 -14.139 4.791 1.00 94.69 152 SER A C 1
ATOM 1183 O O . SER A 1 152 ? -17.508 -12.921 4.894 1.00 94.69 152 SER A O 1
ATOM 1185 N N . ALA A 1 153 ? -18.286 -14.662 3.743 1.00 92.56 153 ALA A N 1
ATOM 1186 C CA . ALA A 1 153 ? -18.964 -13.831 2.748 1.00 92.56 153 ALA A CA 1
ATOM 1187 C C . ALA A 1 153 ? -20.199 -13.112 3.327 1.00 92.56 153 ALA A C 1
ATOM 1189 O O . ALA A 1 153 ? -20.607 -12.069 2.811 1.00 92.56 153 ALA A O 1
ATOM 1190 N N . LYS A 1 154 ? -20.802 -13.655 4.398 1.00 94.44 154 LYS A N 1
ATOM 1191 C CA . LYS A 1 154 ? -21.892 -12.990 5.133 1.00 94.44 154 LYS A CA 1
ATOM 1192 C C . LYS A 1 154 ? -21.379 -11.721 5.812 1.00 94.44 154 LYS A C 1
ATOM 1194 O O . LYS A 1 154 ? -21.961 -10.661 5.610 1.00 94.44 154 LYS A O 1
ATOM 1199 N N . ASP A 1 155 ? -20.247 -11.835 6.494 1.00 95.69 155 ASP A N 1
ATOM 1200 C CA . ASP A 1 155 ? -19.526 -10.758 7.171 1.00 95.69 155 ASP A CA 1
ATOM 1201 C C . ASP A 1 155 ? -19.158 -9.618 6.217 1.00 95.69 155 ASP A C 1
ATOM 1203 O O . ASP A 1 155 ? -19.457 -8.458 6.494 1.00 95.69 155 ASP A O 1
ATOM 1207 N N . LEU A 1 156 ? -18.631 -9.940 5.029 1.00 94.94 156 LEU A N 1
ATOM 1208 C CA . LEU A 1 156 ? -18.381 -8.932 3.992 1.00 94.94 156 LEU A CA 1
ATOM 1209 C C . LEU A 1 156 ? -19.664 -8.185 3.603 1.00 94.94 156 LEU A C 1
ATOM 1211 O O . LEU A 1 156 ? -19.678 -6.954 3.532 1.00 94.94 156 LEU A O 1
ATOM 1215 N N . LYS A 1 157 ? -20.754 -8.917 3.331 1.00 94.75 157 LYS A N 1
ATOM 1216 C CA . LYS A 1 157 ? -22.035 -8.314 2.924 1.00 94.75 157 LYS A CA 1
ATOM 1217 C C . LYS A 1 157 ? -22.639 -7.472 4.045 1.00 94.75 157 LYS A C 1
ATOM 1219 O O . LYS A 1 157 ? -23.215 -6.425 3.759 1.00 94.75 157 LYS A O 1
ATOM 1224 N N . GLN A 1 158 ? -22.505 -7.911 5.294 1.00 95.88 158 GLN A N 1
ATOM 1225 C CA . GLN A 1 158 ? -22.937 -7.180 6.480 1.00 95.88 158 GLN A CA 1
ATOM 1226 C C . GLN A 1 158 ? -22.165 -5.867 6.625 1.00 95.88 158 GLN A C 1
ATOM 1228 O O . GLN A 1 158 ? -22.795 -4.813 6.700 1.00 95.88 158 GLN A O 1
ATOM 1233 N N . ALA A 1 159 ? -20.830 -5.909 6.565 1.00 95.81 159 ALA A N 1
ATOM 1234 C CA . ALA A 1 159 ? -19.990 -4.717 6.641 1.00 95.81 159 ALA A CA 1
ATOM 1235 C C . ALA A 1 159 ? -20.292 -3.722 5.516 1.00 95.81 159 ALA A C 1
ATOM 1237 O O . ALA A 1 159 ? -20.496 -2.536 5.767 1.00 95.81 159 ALA A O 1
ATOM 1238 N N . LYS A 1 160 ? -20.402 -4.205 4.273 1.00 94.69 160 LYS A N 1
ATOM 1239 C CA . LYS A 1 160 ? -20.731 -3.362 3.117 1.00 94.69 160 LYS A CA 1
ATOM 1240 C C . LYS A 1 160 ? -22.097 -2.686 3.271 1.00 94.69 160 LYS A C 1
ATOM 1242 O O . LYS A 1 160 ? -22.195 -1.481 3.076 1.00 94.69 160 LYS A O 1
ATOM 1247 N N . ARG A 1 161 ? -23.135 -3.434 3.666 1.00 94.94 161 ARG A N 1
ATOM 1248 C CA . ARG A 1 161 ? -24.482 -2.881 3.898 1.00 94.94 161 ARG A CA 1
ATOM 1249 C C . ARG A 1 161 ? -24.502 -1.869 5.039 1.00 94.94 161 ARG A C 1
ATOM 1251 O O . ARG A 1 161 ? -25.181 -0.854 4.927 1.00 94.94 161 ARG A O 1
ATOM 1258 N N . ALA A 1 162 ? -23.766 -2.124 6.121 1.00 94.50 162 ALA A N 1
ATOM 1259 C CA . ALA A 1 162 ? -23.651 -1.181 7.229 1.00 94.50 162 ALA A CA 1
ATOM 1260 C C . ALA A 1 162 ? -23.034 0.147 6.761 1.00 94.50 162 ALA A C 1
ATOM 1262 O O . ALA A 1 162 ? -23.597 1.207 7.025 1.00 94.50 162 ALA A O 1
ATOM 1263 N N . LEU A 1 163 ? -21.954 0.089 5.977 1.00 93.56 163 LEU A N 1
ATOM 1264 C CA . LEU A 1 163 ? -21.325 1.277 5.395 1.00 93.56 163 LEU A CA 1
ATOM 1265 C C . LEU A 1 163 ? -22.248 2.005 4.412 1.00 93.56 163 LEU A C 1
ATOM 1267 O O . LEU A 1 163 ? -22.371 3.224 4.485 1.00 93.56 163 LEU A O 1
ATOM 1271 N N . GLU A 1 164 ? -22.955 1.283 3.539 1.00 93.12 164 GLU A N 1
ATOM 1272 C CA . GLU A 1 164 ? -23.957 1.872 2.638 1.00 93.12 164 GLU A CA 1
ATOM 1273 C C . GLU A 1 164 ? -25.076 2.582 3.417 1.00 93.12 164 GLU A C 1
ATOM 1275 O O . GLU A 1 164 ? -25.508 3.669 3.029 1.00 93.12 164 GLU A O 1
ATOM 1280 N N . ASN A 1 165 ? -25.528 2.014 4.537 1.00 92.25 165 ASN A N 1
ATOM 1281 C CA . ASN A 1 165 ? -26.558 2.617 5.385 1.00 92.25 165 ASN A CA 1
ATOM 1282 C C . ASN A 1 165 ? -26.072 3.897 6.074 1.00 92.25 165 ASN A C 1
ATOM 1284 O O . ASN A 1 165 ? -26.829 4.868 6.126 1.00 92.25 165 ASN A O 1
ATOM 1288 N N . ILE A 1 166 ? -24.821 3.910 6.553 1.00 90.81 166 ILE A N 1
ATOM 1289 C CA . ILE A 1 166 ? -24.195 5.099 7.148 1.00 90.81 166 ILE A CA 1
ATOM 1290 C C . ILE A 1 166 ? -24.075 6.192 6.085 1.00 90.81 166 ILE A C 1
ATOM 1292 O O . ILE A 1 166 ? -24.578 7.293 6.282 1.00 90.81 166 ILE A O 1
ATOM 1296 N N . MET A 1 167 ? -23.493 5.882 4.922 1.00 89.31 167 MET A N 1
ATOM 1297 C CA . MET A 1 167 ? -23.233 6.876 3.871 1.00 89.31 167 MET A CA 1
ATOM 1298 C C . MET A 1 167 ? -24.519 7.410 3.222 1.00 89.31 167 MET A C 1
ATOM 1300 O O . MET A 1 167 ? -24.590 8.586 2.867 1.00 89.31 167 MET A O 1
ATOM 1304 N N . SER A 1 168 ? -25.564 6.581 3.102 1.00 87.31 168 SER A N 1
ATOM 1305 C CA . SER A 1 168 ? -26.868 6.998 2.560 1.00 87.31 168 SER A CA 1
ATOM 1306 C C . SER A 1 168 ? -27.764 7.730 3.565 1.00 87.31 168 SER A C 1
ATOM 1308 O O . SER A 1 168 ? -28.812 8.243 3.175 1.00 87.31 168 SER A O 1
ATOM 1310 N N . GLY A 1 169 ? -27.382 7.797 4.846 1.00 80.75 169 GLY A N 1
ATOM 1311 C CA . GLY A 1 169 ? -28.150 8.497 5.880 1.00 80.75 169 GLY A CA 1
ATOM 1312 C C . GLY A 1 169 ? -29.536 7.898 6.123 1.00 80.75 169 GLY A C 1
ATOM 1313 O O . GLY A 1 169 ? -30.443 8.594 6.575 1.00 80.75 169 GLY A O 1
ATOM 1314 N N . LYS A 1 170 ? -29.736 6.612 5.805 1.00 75.19 170 LYS A N 1
ATOM 1315 C CA . LYS A 1 170 ? -31.027 5.930 6.006 1.00 75.19 170 LYS A CA 1
ATOM 1316 C C . LYS A 1 170 ? -31.362 5.728 7.491 1.00 75.19 170 LYS A C 1
ATOM 1318 O O . LYS A 1 170 ? -32.531 5.589 7.833 1.00 75.19 170 LYS A O 1
ATOM 1323 N N . ASN A 1 171 ? -30.364 5.803 8.374 1.00 64.94 171 ASN A N 1
ATOM 1324 C CA . ASN A 1 171 ? -30.497 5.638 9.827 1.00 64.94 171 ASN A CA 1
ATOM 1325 C C . ASN A 1 171 ? -30.628 6.970 10.601 1.00 64.94 171 ASN A C 1
ATOM 1327 O O . ASN A 1 171 ? -30.142 7.090 11.720 1.00 64.94 171 ASN A O 1
ATOM 1331 N N . LYS A 1 172 ? -31.335 7.970 10.058 1.00 59.84 172 LYS A N 1
ATOM 1332 C CA . LYS A 1 172 ? -31.555 9.287 10.705 1.00 59.84 172 LYS A CA 1
ATOM 1333 C C . LYS A 1 172 ? -32.321 9.269 12.043 1.00 59.84 172 LYS A C 1
ATOM 1335 O O . LYS A 1 172 ? -32.535 10.322 12.626 1.00 59.84 172 LYS A O 1
ATOM 1340 N N . LYS A 1 173 ? -32.766 8.109 12.538 1.00 57.97 173 LYS A N 1
ATOM 1341 C CA . LYS A 1 173 ? -33.595 8.009 13.755 1.00 57.97 173 LYS A CA 1
ATOM 1342 C C . LYS A 1 173 ? -32.813 8.035 15.079 1.00 57.97 173 LYS A C 1
ATOM 1344 O O . LYS A 1 173 ? -33.460 8.028 16.117 1.00 57.97 173 LYS A O 1
ATOM 1349 N N . GLN A 1 174 ? -31.475 8.045 15.071 1.00 53.62 174 GLN A N 1
ATOM 1350 C CA . GLN A 1 174 ? -30.676 7.886 16.302 1.00 53.62 174 GLN A CA 1
ATOM 1351 C C . GLN A 1 174 ? -29.603 8.955 16.576 1.00 53.62 174 GLN A C 1
ATOM 1353 O O . GLN A 1 174 ? -28.929 8.833 17.592 1.00 53.62 174 GLN A O 1
ATOM 1358 N N . GLN A 1 175 ? -29.451 10.010 15.763 1.00 49.12 175 GLN A N 1
ATOM 1359 C CA . GLN A 1 175 ? -28.496 11.087 16.078 1.00 49.12 175 GLN A CA 1
ATOM 1360 C C . GLN A 1 175 ? -29.187 12.460 16.218 1.00 49.12 175 GLN A C 1
ATOM 1362 O O . GLN A 1 175 ? -29.886 12.874 15.292 1.00 49.12 175 GLN A O 1
ATOM 1367 N N . PRO A 1 176 ? -29.049 13.140 17.379 1.00 46.00 176 PRO A N 1
ATOM 1368 C CA . PRO A 1 176 ? -29.753 14.386 17.697 1.00 46.00 176 PRO A CA 1
ATOM 1369 C C . PRO A 1 176 ? -29.060 15.680 17.225 1.00 46.00 176 PRO A C 1
ATOM 1371 O O . PRO A 1 176 ? -29.594 16.762 17.448 1.00 46.00 176 PRO A O 1
ATOM 1374 N N . SER A 1 177 ? -27.919 15.614 16.547 1.00 48.59 177 SER A N 1
ATOM 1375 C CA . SER A 1 177 ? -27.226 16.767 15.958 1.00 48.59 177 SER A CA 1
ATOM 1376 C C . SER A 1 177 ? -27.071 16.534 14.455 1.00 48.59 177 SER A C 1
ATOM 1378 O O . SER A 1 177 ? -26.979 15.397 14.007 1.00 48.59 177 SER A O 1
ATOM 1380 N N . GLY A 1 178 ? -27.091 17.593 13.640 1.00 54.22 178 GLY A N 1
ATOM 1381 C CA . GLY A 1 178 ? -27.000 17.541 12.170 1.00 54.22 178 GLY A CA 1
ATOM 1382 C C . GLY A 1 178 ? -25.650 17.060 11.614 1.00 54.22 178 GLY A C 1
ATOM 1383 O O . GLY A 1 178 ? -25.181 17.579 10.601 1.00 54.22 178 GLY A O 1
ATOM 1384 N N . GLU A 1 179 ? -25.013 16.100 12.276 1.00 57.78 179 GLU A N 1
ATOM 1385 C CA . GLU A 1 179 ? -23.751 15.496 11.896 1.00 57.78 179 GLU A CA 1
ATOM 1386 C C . GLU A 1 179 ? -23.921 14.660 10.634 1.00 57.78 179 GLU A C 1
ATOM 1388 O O . GLU A 1 179 ? -24.809 13.825 10.459 1.00 57.78 179 GLU A O 1
ATOM 1393 N N . SER A 1 180 ? -23.084 14.987 9.667 1.00 66.12 180 SER A N 1
ATOM 1394 C CA . SER A 1 180 ? -23.184 14.444 8.332 1.00 66.12 180 SER A CA 1
ATOM 1395 C C . SER A 1 180 ? -22.657 12.998 8.293 1.00 66.12 180 SER A C 1
ATOM 1397 O O . SER A 1 180 ? -21.592 12.727 8.827 1.00 66.12 180 SER A O 1
ATOM 1399 N N . ASN A 1 181 ? -23.344 12.105 7.572 1.00 85.00 181 ASN A N 1
ATOM 1400 C CA . ASN A 1 181 ? -23.002 10.700 7.273 1.00 85.00 181 ASN A CA 1
ATOM 1401 C C . ASN A 1 181 ? -21.485 10.397 7.125 1.00 85.00 181 ASN A C 1
ATOM 1403 O O . ASN A 1 181 ? -20.940 10.489 6.018 1.00 85.00 181 ASN A O 1
ATOM 1407 N N . ALA A 1 182 ? -20.771 10.092 8.204 1.00 88.44 182 ALA A N 1
ATOM 1408 C CA . ALA A 1 182 ? -19.330 9.838 8.190 1.00 88.44 182 ALA A CA 1
ATOM 1409 C C . ALA A 1 182 ? -18.957 8.807 9.258 1.00 88.44 182 ALA A C 1
ATOM 1411 O O . ALA A 1 182 ? -19.666 8.635 10.244 1.00 88.44 182 ALA A O 1
ATOM 1412 N N . LEU A 1 183 ? -17.848 8.102 9.041 1.00 91.88 183 LEU A N 1
ATOM 1413 C CA . LEU A 1 183 ? -17.212 7.310 10.086 1.00 91.88 183 LEU A CA 1
ATOM 1414 C C . LEU A 1 183 ? -16.356 8.235 10.940 1.00 91.88 183 LEU A C 1
ATOM 1416 O O . LEU A 1 183 ? -15.481 8.903 10.399 1.00 91.88 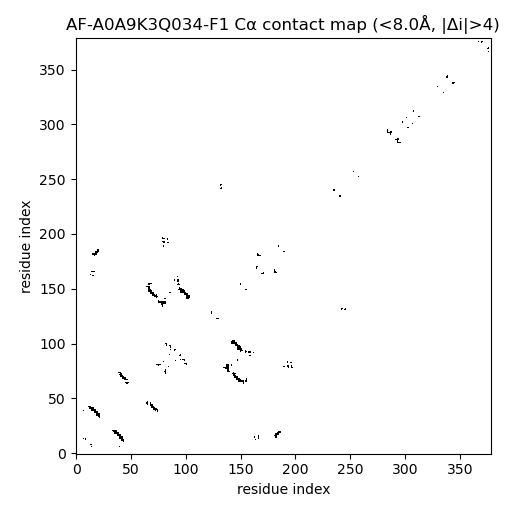183 LEU A O 1
ATOM 1420 N N . GLU A 1 184 ? -16.574 8.237 12.246 1.00 91.56 184 GLU A N 1
ATOM 1421 C CA . GLU A 1 184 ? -15.777 9.017 13.191 1.00 91.56 184 GLU A CA 1
ATOM 1422 C C . GLU A 1 184 ? -14.776 8.108 13.914 1.00 91.56 184 GLU A C 1
ATOM 1424 O O . GLU A 1 184 ? -15.079 6.956 14.269 1.00 91.56 184 GLU A O 1
ATOM 1429 N N . LEU A 1 185 ? -13.549 8.615 14.033 1.00 91.75 185 LEU A N 1
ATOM 1430 C CA . LEU A 1 185 ? -12.473 8.038 14.828 1.00 91.75 185 LEU A CA 1
ATOM 1431 C C . LEU A 1 185 ? -12.164 8.995 15.970 1.00 91.75 185 LEU A C 1
ATOM 1433 O O . LEU A 1 185 ? -11.828 10.151 15.722 1.00 91.75 185 LEU A O 1
ATOM 1437 N N . ASP A 1 186 ? -12.241 8.508 17.201 1.00 91.00 186 ASP A N 1
ATOM 1438 C CA . ASP A 1 186 ? -11.971 9.334 18.374 1.00 91.00 186 ASP A CA 1
ATOM 1439 C C . ASP A 1 186 ? -10.465 9.538 18.562 1.00 91.00 186 ASP A C 1
ATOM 1441 O O . ASP A 1 186 ? -9.648 8.684 18.208 1.00 91.00 186 ASP A O 1
ATOM 1445 N N . ALA A 1 187 ? -10.078 10.639 19.208 1.00 88.56 187 ALA A N 1
ATOM 1446 C CA . ALA A 1 187 ? -8.676 10.894 19.546 1.00 88.56 187 ALA A CA 1
ATOM 1447 C C . ALA A 1 187 ? -8.077 9.770 20.413 1.00 88.56 187 ALA A C 1
ATOM 1449 O O . ALA A 1 187 ? -6.947 9.337 20.183 1.00 88.56 187 ALA A O 1
ATOM 1450 N N . VAL A 1 188 ? -8.860 9.252 21.369 1.00 91.50 188 VAL A N 1
ATOM 1451 C CA . VAL A 1 188 ? -8.463 8.121 22.223 1.00 91.50 188 VAL A CA 1
ATOM 1452 C C . VAL A 1 188 ? -8.244 6.869 21.384 1.00 91.50 188 VAL A C 1
ATOM 1454 O O . VAL A 1 188 ? -7.251 6.168 21.563 1.00 91.50 188 VAL A O 1
ATOM 1457 N N . GLU A 1 189 ? -9.136 6.598 20.434 1.00 92.44 189 GLU A N 1
ATOM 1458 C CA . GLU A 1 189 ? -8.999 5.440 19.564 1.00 92.44 189 GLU A CA 1
ATOM 1459 C C . GLU A 1 189 ? -7.748 5.548 18.692 1.00 92.44 189 GLU A C 1
ATOM 1461 O O . GLU A 1 189 ? -6.967 4.601 18.640 1.00 92.44 189 GLU A O 1
ATOM 1466 N N . ILE A 1 190 ? -7.500 6.701 18.068 1.00 90.44 190 ILE A N 1
ATOM 1467 C CA . ILE A 1 190 ? -6.293 6.933 17.265 1.00 90.44 190 ILE A CA 1
ATOM 1468 C C . ILE A 1 190 ? -5.034 6.699 18.098 1.00 90.44 190 ILE A C 1
ATOM 1470 O O . ILE A 1 190 ? -4.123 6.018 17.626 1.00 90.44 190 ILE A O 1
ATOM 1474 N N . GLN A 1 191 ? -5.007 7.180 19.344 1.00 90.44 191 GLN A N 1
ATOM 1475 C CA . GLN A 1 191 ? -3.899 6.917 20.256 1.00 90.44 191 GLN A CA 1
ATOM 1476 C C . GLN A 1 191 ? -3.737 5.414 20.525 1.00 90.44 191 GLN A C 1
ATOM 1478 O O . GLN A 1 191 ? -2.639 4.883 20.382 1.00 90.44 191 GLN A O 1
ATOM 1483 N N . THR A 1 192 ? -4.822 4.690 20.821 1.00 93.62 192 THR A N 1
ATOM 1484 C CA . THR A 1 192 ? -4.739 3.234 21.041 1.00 93.62 192 THR A CA 1
ATOM 1485 C C . THR A 1 192 ? -4.258 2.474 19.800 1.00 93.62 192 THR A C 1
ATOM 1487 O O . THR A 1 192 ? -3.529 1.484 19.913 1.00 93.62 192 THR A O 1
ATOM 1490 N N . LEU A 1 193 ? -4.635 2.933 18.601 1.00 92.38 193 LEU A N 1
ATOM 1491 C CA . LEU A 1 193 ? -4.183 2.357 17.339 1.00 92.38 193 LEU A CA 1
ATOM 1492 C C . LEU A 1 193 ? -2.703 2.663 17.090 1.00 92.38 193 LEU A C 1
ATOM 1494 O O . LEU A 1 193 ? -1.994 1.788 16.591 1.00 92.38 193 LEU A O 1
ATOM 1498 N N . ALA A 1 194 ? -2.232 3.854 17.464 1.00 88.56 194 ALA A N 1
ATOM 1499 C CA . ALA A 1 194 ? -0.824 4.232 17.394 1.00 88.56 194 ALA A CA 1
ATOM 1500 C C . ALA A 1 194 ? 0.024 3.365 18.336 1.00 88.56 194 ALA A C 1
ATOM 1502 O O . ALA A 1 194 ? 0.988 2.747 17.885 1.00 88.56 194 ALA A O 1
ATOM 1503 N N . ASP A 1 195 ? -0.397 3.201 19.592 1.00 89.94 195 ASP A N 1
ATOM 1504 C CA . ASP A 1 195 ? 0.287 2.344 20.568 1.00 89.94 195 ASP A CA 1
ATOM 1505 C C . ASP A 1 195 ? 0.340 0.884 20.085 1.00 89.94 195 ASP A C 1
ATOM 1507 O O . ASP A 1 195 ? 1.373 0.214 20.162 1.00 89.94 195 ASP A O 1
ATOM 1511 N N . LYS A 1 196 ? -0.766 0.378 19.522 1.00 91.00 196 LYS A N 1
ATOM 1512 C CA . LYS A 1 196 ? -0.826 -0.972 18.942 1.00 91.00 196 LYS A CA 1
ATOM 1513 C C . LYS A 1 196 ? 0.089 -1.116 17.726 1.00 91.00 196 LYS A C 1
ATOM 1515 O O . LYS A 1 196 ? 0.722 -2.158 17.558 1.00 91.00 196 LYS A O 1
ATOM 1520 N N . SER A 1 197 ? 0.158 -0.086 16.887 1.00 88.75 197 SER A N 1
ATOM 1521 C CA . SER A 1 197 ? 1.055 -0.023 15.732 1.00 88.75 197 SER A CA 1
ATOM 1522 C C . SER A 1 197 ? 2.516 -0.057 16.156 1.00 88.75 197 SER A C 1
ATOM 1524 O O . SER A 1 197 ? 3.296 -0.836 15.607 1.00 88.75 197 SER A O 1
ATOM 1526 N N . GLN A 1 198 ? 2.866 0.710 17.186 1.00 86.62 198 GLN A N 1
ATOM 1527 C CA . GLN A 1 198 ? 4.207 0.728 17.747 1.00 86.62 198 GLN A CA 1
ATOM 1528 C C . GLN A 1 198 ? 4.595 -0.631 18.342 1.00 86.62 198 GLN A C 1
ATOM 1530 O O . GLN A 1 198 ? 5.652 -1.155 17.999 1.00 86.62 198 GLN A O 1
ATOM 1535 N N . ARG A 1 199 ? 3.724 -1.262 19.140 1.00 88.12 199 ARG A N 1
ATOM 1536 C CA . ARG A 1 199 ? 3.986 -2.605 19.695 1.00 88.12 199 ARG A CA 1
ATOM 1537 C C . ARG A 1 199 ? 4.227 -3.651 18.609 1.00 88.12 199 ARG A C 1
ATOM 1539 O O . ARG A 1 199 ? 5.188 -4.406 18.691 1.00 88.12 199 ARG A O 1
ATOM 1546 N N . GLN A 1 200 ? 3.402 -3.672 17.557 1.00 85.88 200 GLN A N 1
ATOM 1547 C CA . GLN A 1 200 ? 3.611 -4.599 16.435 1.00 85.88 200 GLN A CA 1
ATOM 1548 C C . GLN A 1 200 ? 4.934 -4.343 15.707 1.00 85.88 200 GLN A C 1
ATOM 1550 O O . GLN A 1 200 ? 5.553 -5.282 15.203 1.00 85.88 200 GLN A O 1
ATOM 1555 N N . TRP A 1 201 ? 5.362 -3.085 15.620 1.00 80.62 201 TRP A N 1
ATOM 1556 C CA . TRP A 1 201 ? 6.649 -2.728 15.036 1.00 80.62 201 TRP A CA 1
ATOM 1557 C C . TRP A 1 201 ? 7.819 -3.207 15.909 1.00 80.62 201 TRP A C 1
ATOM 1559 O O . TRP A 1 201 ? 8.747 -3.829 15.395 1.00 80.62 201 TRP A O 1
ATOM 1569 N N . GLU A 1 202 ? 7.742 -3.007 17.225 1.00 81.75 202 GLU A N 1
ATOM 1570 C CA . GLU A 1 202 ? 8.742 -3.475 18.194 1.00 81.75 202 GLU A CA 1
ATOM 1571 C C . GLU A 1 202 ? 8.847 -5.006 18.228 1.00 81.75 202 GLU A C 1
ATOM 1573 O O . GLU A 1 202 ? 9.950 -5.548 18.228 1.00 81.75 202 GLU A O 1
ATOM 1578 N N . GLU A 1 203 ? 7.720 -5.722 18.185 1.00 83.25 203 GLU A N 1
ATOM 1579 C CA . GLU A 1 203 ? 7.696 -7.187 18.111 1.00 83.25 203 GLU A CA 1
ATOM 1580 C C . GLU A 1 203 ? 8.352 -7.704 16.830 1.00 83.25 203 GLU A C 1
ATOM 1582 O O . GLU A 1 203 ? 9.174 -8.619 16.882 1.00 83.25 203 GLU A O 1
ATOM 1587 N N . ARG A 1 204 ? 8.037 -7.098 15.676 1.00 77.31 204 ARG A N 1
ATOM 1588 C CA . ARG A 1 204 ? 8.702 -7.437 14.409 1.00 77.31 204 ARG A CA 1
ATOM 1589 C C . ARG A 1 204 ? 10.201 -7.192 14.496 1.00 77.31 204 ARG A C 1
ATOM 1591 O O . ARG A 1 204 ? 10.968 -8.062 14.098 1.00 77.31 204 ARG A O 1
ATOM 1598 N N . ARG A 1 205 ? 10.613 -6.051 15.055 1.00 75.25 205 ARG A N 1
ATOM 1599 C CA . ARG A 1 205 ? 12.025 -5.712 15.265 1.00 75.25 205 ARG A CA 1
ATOM 1600 C C . ARG A 1 205 ? 12.716 -6.746 16.159 1.00 75.25 205 ARG A C 1
ATOM 1602 O O . ARG A 1 205 ? 13.773 -7.245 15.794 1.00 75.25 205 ARG A O 1
ATOM 1609 N N . LYS A 1 206 ? 12.105 -7.120 17.287 1.00 80.75 206 LYS A N 1
ATOM 1610 C CA . LYS A 1 206 ? 12.640 -8.131 18.213 1.00 80.75 206 LYS A CA 1
ATOM 1611 C C . LYS A 1 206 ? 12.737 -9.514 17.569 1.00 80.75 206 LYS A C 1
ATOM 1613 O O . LYS A 1 206 ? 13.701 -10.226 17.819 1.00 80.75 206 LYS A O 1
ATOM 1618 N N . ASN A 1 207 ? 11.758 -9.896 16.752 1.00 76.62 207 ASN A N 1
ATOM 1619 C CA . ASN A 1 207 ? 11.788 -11.173 16.043 1.00 76.62 207 ASN A CA 1
ATOM 1620 C C . ASN A 1 207 ? 12.899 -11.219 14.990 1.00 76.62 207 ASN A C 1
ATOM 1622 O O . ASN A 1 207 ? 13.521 -12.260 14.851 1.00 76.62 207 ASN A O 1
ATOM 1626 N N . ILE A 1 208 ? 13.178 -10.112 14.295 1.00 72.81 208 ILE A N 1
ATOM 1627 C CA . ILE A 1 208 ? 14.297 -10.034 13.341 1.00 72.81 208 ILE A CA 1
ATOM 1628 C C . ILE A 1 208 ? 15.638 -10.219 14.064 1.00 72.81 208 ILE A C 1
ATOM 1630 O O . ILE A 1 208 ? 16.438 -11.042 13.639 1.00 72.81 208 ILE A O 1
ATOM 1634 N N . LEU A 1 209 ? 15.843 -9.519 15.185 1.00 73.94 209 LEU A N 1
ATOM 1635 C CA . LEU A 1 209 ? 17.059 -9.644 16.001 1.00 73.94 209 LEU A CA 1
ATOM 1636 C C . LEU A 1 209 ? 17.272 -11.074 16.524 1.00 73.94 209 LEU A C 1
ATOM 1638 O O . LEU A 1 209 ? 18.370 -11.601 16.448 1.00 73.94 209 LEU A O 1
ATOM 1642 N N . LYS A 1 210 ? 16.207 -11.741 16.984 1.00 73.00 210 LYS A N 1
ATOM 1643 C CA . LYS A 1 210 ? 16.294 -13.130 17.467 1.00 73.00 210 LYS A CA 1
ATOM 1644 C C . LYS A 1 210 ? 16.696 -14.147 16.400 1.00 73.00 210 LYS A C 1
ATOM 1646 O O . LYS A 1 210 ? 17.225 -15.188 16.760 1.00 73.00 210 LYS A O 1
ATOM 1651 N N . VAL A 1 211 ? 16.372 -13.891 15.131 1.00 63.28 211 VAL A N 1
ATOM 1652 C CA . VAL A 1 211 ? 16.755 -14.785 14.028 1.00 63.28 211 VAL A CA 1
ATOM 1653 C C . VAL A 1 211 ? 18.253 -14.664 13.744 1.00 63.28 211 VAL A C 1
ATOM 1655 O O . VAL A 1 211 ? 18.873 -15.670 13.445 1.00 63.28 211 VAL A O 1
ATOM 1658 N N . GLN A 1 212 ? 18.848 -13.480 13.925 1.00 57.41 212 GLN A N 1
ATOM 1659 C CA . GLN A 1 212 ? 20.299 -13.295 13.799 1.00 57.41 212 GLN A CA 1
ATOM 1660 C C . GLN A 1 212 ? 21.084 -14.027 14.893 1.00 57.41 212 GLN A C 1
ATOM 1662 O O . GLN A 1 212 ? 22.038 -14.719 14.574 1.00 57.41 212 GLN A O 1
ATOM 1667 N N . ASP A 1 213 ? 20.640 -13.971 16.151 1.00 54.50 213 ASP A N 1
ATOM 1668 C CA . ASP A 1 213 ? 21.347 -14.642 17.258 1.00 54.50 213 ASP A CA 1
ATOM 1669 C C . ASP A 1 213 ? 21.280 -16.188 17.192 1.00 54.50 213 ASP A C 1
ATOM 1671 O O . ASP A 1 213 ? 21.976 -16.872 17.941 1.00 54.50 213 ASP A O 1
ATOM 1675 N N . GLN A 1 214 ? 20.407 -16.760 16.351 1.00 52.44 214 GLN A N 1
ATOM 1676 C CA . GLN A 1 214 ? 20.219 -18.212 16.233 1.00 52.44 214 GLN A CA 1
ATOM 1677 C C . GLN A 1 214 ? 21.114 -18.872 15.177 1.00 52.44 214 GLN A C 1
ATOM 1679 O O . GLN A 1 214 ? 21.352 -20.073 15.285 1.00 52.44 214 GLN A O 1
ATOM 1684 N N . ASP A 1 215 ? 21.634 -18.105 14.216 1.00 50.91 215 ASP A N 1
ATOM 1685 C CA . ASP A 1 215 ? 22.511 -18.614 13.153 1.00 50.91 215 ASP A CA 1
ATOM 1686 C C . ASP A 1 215 ? 24.005 -18.618 13.563 1.00 50.91 215 ASP A C 1
ATOM 1688 O O . ASP A 1 215 ? 24.828 -19.229 12.884 1.00 50.91 215 ASP A O 1
ATOM 1692 N N . ASP A 1 216 ? 24.348 -18.028 14.717 1.00 51.16 216 ASP A N 1
ATOM 1693 C CA . ASP A 1 216 ? 25.715 -17.958 15.267 1.00 51.16 216 ASP A CA 1
ATOM 1694 C C . ASP A 1 216 ? 26.054 -19.083 16.279 1.00 51.16 216 ASP A C 1
ATOM 1696 O O . ASP A 1 216 ? 27.109 -19.062 16.913 1.00 51.16 216 ASP A O 1
ATOM 1700 N N . LEU A 1 217 ? 25.186 -20.092 16.456 1.00 49.16 217 LEU A N 1
ATOM 1701 C CA . LEU A 1 217 ? 25.348 -21.150 17.474 1.00 49.16 217 LEU A CA 1
ATOM 1702 C C . LEU A 1 217 ? 25.816 -22.520 16.946 1.00 49.16 217 LEU A C 1
ATOM 1704 O O . LEU A 1 217 ? 25.512 -23.532 17.567 1.00 49.16 217 LEU A O 1
ATOM 1708 N N . ASP A 1 218 ? 26.610 -22.559 15.872 1.00 46.84 218 ASP A N 1
ATOM 1709 C CA . ASP A 1 218 ? 27.344 -23.769 15.439 1.00 46.84 218 ASP A CA 1
ATOM 1710 C C . ASP A 1 218 ? 28.848 -23.501 15.174 1.00 46.84 218 ASP A C 1
ATOM 1712 O O . ASP A 1 218 ? 29.506 -24.198 14.399 1.00 46.84 218 ASP A O 1
ATOM 1716 N N . GLY A 1 219 ? 29.423 -22.488 15.835 1.00 44.75 219 GLY A N 1
ATOM 1717 C CA . GLY A 1 219 ? 30.836 -22.113 15.719 1.00 44.75 219 GLY A CA 1
ATOM 1718 C C . GLY A 1 219 ? 31.590 -22.200 17.045 1.00 44.75 219 GLY A C 1
ATOM 1719 O O . GLY A 1 219 ? 31.532 -21.274 17.837 1.00 44.75 219 GLY A O 1
ATOM 1720 N N . ASP A 1 220 ? 32.270 -23.328 17.237 1.00 39.84 220 ASP A N 1
ATOM 1721 C CA . ASP A 1 220 ? 33.447 -23.618 18.074 1.00 39.84 220 ASP A CA 1
ATOM 1722 C C . ASP A 1 220 ? 33.728 -22.819 19.373 1.00 39.84 220 ASP A C 1
ATOM 1724 O O . ASP A 1 220 ? 33.784 -21.596 19.455 1.00 39.84 220 ASP A O 1
ATOM 1728 N N . ASN A 1 221 ? 34.020 -23.595 20.408 1.00 46.69 221 ASN A N 1
ATOM 1729 C CA . ASN A 1 221 ? 34.253 -23.196 21.784 1.00 46.69 221 ASN A CA 1
ATOM 1730 C C . ASN A 1 221 ? 35.635 -22.536 21.962 1.00 46.69 221 ASN A C 1
ATOM 1732 O O . ASN A 1 221 ? 36.653 -23.228 21.955 1.00 46.69 221 ASN A O 1
ATOM 1736 N N . SER A 1 222 ? 35.682 -21.229 22.234 1.00 36.59 222 SER A N 1
ATOM 1737 C CA . SER A 1 222 ? 36.814 -20.625 22.950 1.00 36.59 222 SER A CA 1
ATOM 1738 C C . SER A 1 222 ? 36.403 -19.380 23.742 1.00 36.59 222 SER A C 1
ATOM 1740 O O . SER A 1 222 ? 36.117 -18.330 23.173 1.00 36.59 222 SER A O 1
ATOM 1742 N N . ASP A 1 223 ? 36.381 -19.548 25.063 1.00 43.47 223 ASP A N 1
ATOM 1743 C CA . ASP A 1 223 ? 36.635 -18.581 26.134 1.00 43.47 223 ASP A CA 1
ATOM 1744 C C . ASP A 1 223 ? 36.789 -17.094 25.745 1.00 43.47 223 ASP A C 1
ATOM 1746 O O . ASP A 1 223 ? 37.836 -16.699 25.238 1.00 43.47 223 ASP A O 1
ATOM 1750 N N . GLN A 1 224 ? 35.830 -16.243 26.141 1.00 36.97 224 GLN A N 1
ATOM 1751 C CA . GLN A 1 224 ? 36.114 -15.042 26.949 1.00 36.97 224 GLN A CA 1
ATOM 1752 C C . GLN A 1 224 ? 34.847 -14.281 27.384 1.00 36.97 224 GLN A C 1
ATOM 1754 O O . GLN A 1 224 ? 34.049 -13.812 26.584 1.00 36.97 224 GLN A O 1
ATOM 1759 N N . GLU A 1 225 ? 34.760 -14.123 28.705 1.00 34.84 225 GLU A N 1
ATOM 1760 C CA . GLU A 1 225 ? 34.232 -12.971 29.443 1.00 34.84 225 GLU A CA 1
ATOM 1761 C C . GLU A 1 225 ? 32.746 -12.592 29.312 1.00 34.84 225 GLU A C 1
ATOM 1763 O O . GLU A 1 225 ? 32.273 -11.868 28.442 1.00 34.84 225 GLU A O 1
ATOM 1768 N N . THR A 1 226 ? 32.036 -12.989 30.368 1.00 41.47 226 THR A N 1
ATOM 1769 C CA . THR A 1 226 ? 30.800 -12.415 30.896 1.00 41.47 226 THR A CA 1
ATOM 1770 C C . THR A 1 226 ? 30.786 -10.879 30.867 1.00 41.47 226 THR A C 1
ATOM 1772 O O . THR A 1 226 ? 31.251 -10.227 31.806 1.00 41.47 226 THR A O 1
ATOM 1775 N N . ALA A 1 227 ? 30.167 -10.292 29.842 1.00 34.84 227 ALA A N 1
ATOM 1776 C CA . ALA A 1 227 ? 29.749 -8.896 29.861 1.00 34.84 227 ALA A CA 1
ATOM 1777 C C . ALA A 1 227 ? 28.394 -8.783 30.569 1.00 34.84 227 ALA A C 1
ATOM 1779 O O . ALA A 1 227 ? 27.351 -9.250 30.112 1.00 34.84 227 ALA A O 1
ATOM 1780 N N . GLN A 1 228 ? 28.458 -8.182 31.748 1.00 34.53 228 GLN A N 1
ATOM 1781 C CA . GLN A 1 228 ? 27.364 -7.980 32.674 1.00 34.53 228 GLN A CA 1
ATOM 1782 C C . GLN A 1 228 ? 26.216 -7.184 32.045 1.00 34.53 228 GLN A C 1
ATOM 1784 O O . GLN A 1 228 ? 26.378 -6.095 31.495 1.00 34.53 228 GLN A O 1
ATOM 1789 N N . HIS A 1 229 ? 25.026 -7.740 32.221 1.00 34.16 229 HIS A N 1
ATOM 1790 C CA . HIS A 1 229 ? 23.737 -7.090 32.086 1.00 34.16 229 HIS A CA 1
ATOM 1791 C C . HIS A 1 229 ? 23.719 -5.804 32.934 1.00 34.16 229 HIS A C 1
ATOM 1793 O O . HIS A 1 229 ? 23.799 -5.873 34.158 1.00 34.16 229 HIS A O 1
ATOM 1799 N N . ASN A 1 230 ? 23.589 -4.637 32.299 1.00 40.09 230 ASN A N 1
ATOM 1800 C CA . ASN A 1 230 ? 23.362 -3.371 32.998 1.00 40.09 230 ASN A CA 1
ATOM 1801 C C . ASN A 1 230 ? 21.930 -2.883 32.698 1.00 40.09 230 ASN A C 1
ATOM 1803 O O . ASN A 1 230 ? 21.663 -2.443 31.577 1.00 40.09 230 ASN A O 1
ATOM 1807 N N . PRO A 1 231 ? 20.974 -2.993 33.642 1.00 48.88 231 PRO A N 1
ATOM 1808 C CA . PRO A 1 231 ? 19.626 -2.471 33.483 1.00 48.88 231 PRO A CA 1
ATOM 1809 C C . PRO A 1 231 ? 19.583 -1.030 34.005 1.00 48.88 231 PRO A C 1
ATOM 1811 O O . PRO A 1 231 ? 19.411 -0.784 35.195 1.00 48.88 231 PRO A O 1
ATOM 1814 N N . ALA A 1 232 ? 19.735 -0.060 33.109 1.00 36.00 232 ALA A N 1
ATOM 1815 C CA . ALA A 1 232 ? 19.410 1.333 33.396 1.00 36.00 232 ALA A CA 1
ATOM 1816 C C . ALA A 1 232 ? 18.852 1.988 32.132 1.00 36.00 232 ALA A C 1
ATOM 1818 O O . ALA A 1 232 ? 19.523 2.724 31.413 1.00 36.00 232 ALA A O 1
ATOM 1819 N N . SER A 1 233 ? 17.588 1.680 31.860 1.00 46.41 233 SER A N 1
ATOM 1820 C CA . SER A 1 233 ? 16.699 2.427 30.980 1.00 46.41 233 SER A CA 1
ATOM 1821 C C . SER A 1 233 ? 16.539 3.859 31.500 1.00 46.41 233 SER A C 1
ATOM 1823 O O . SER A 1 233 ? 15.563 4.197 32.163 1.00 46.41 233 SER A O 1
ATOM 1825 N N . GLN A 1 234 ? 17.519 4.714 31.212 1.00 52.03 234 GLN A N 1
ATOM 1826 C CA . GLN A 1 234 ? 17.244 6.132 31.052 1.00 52.03 234 GLN A CA 1
ATOM 1827 C C . GLN A 1 234 ? 16.523 6.263 29.717 1.00 52.03 234 GLN A C 1
ATOM 1829 O O . GLN A 1 234 ? 17.126 6.057 28.664 1.00 52.03 234 GLN A O 1
ATOM 1834 N N . GLU A 1 235 ? 15.223 6.544 29.762 1.00 55.09 235 GLU A N 1
ATOM 1835 C CA . GLU A 1 235 ? 14.456 6.955 28.591 1.00 55.09 235 GLU A CA 1
ATOM 1836 C C . GLU A 1 235 ? 15.118 8.213 28.023 1.00 55.09 235 GLU A C 1
ATOM 1838 O O . GLU A 1 235 ? 14.882 9.334 28.476 1.00 55.09 235 GLU A O 1
ATOM 1843 N N . GLN A 1 236 ? 16.035 8.034 27.073 1.00 58.34 236 GLN A N 1
ATOM 1844 C CA . GLN A 1 236 ? 16.630 9.158 26.377 1.00 58.34 236 GLN A CA 1
ATOM 1845 C C . GLN A 1 236 ? 15.490 9.811 25.604 1.00 58.34 236 GLN A C 1
ATOM 1847 O O . GLN A 1 236 ? 14.901 9.190 24.726 1.00 58.34 236 GLN A O 1
ATOM 1852 N N . SER A 1 237 ? 15.123 11.029 25.997 1.00 71.19 237 SER A N 1
ATOM 1853 C CA . SER A 1 237 ? 14.036 11.809 25.405 1.00 71.19 237 SER A CA 1
ATOM 1854 C C . SER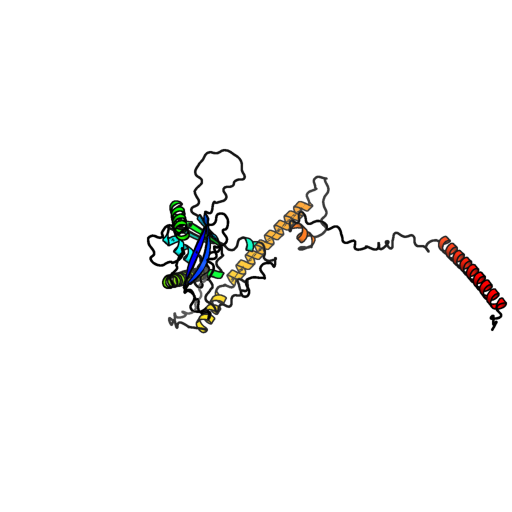 A 1 237 ? 14.600 12.885 24.470 1.00 71.19 237 SER A C 1
ATOM 1856 O O . SER A 1 237 ? 15.751 13.311 24.597 1.00 71.19 237 SER A O 1
ATOM 1858 N N . GLY A 1 238 ? 13.807 13.312 23.487 1.00 78.38 238 GLY A N 1
ATOM 1859 C CA . GLY A 1 238 ? 14.189 14.351 22.528 1.00 78.38 238 GLY A CA 1
ATOM 1860 C C . GLY A 1 238 ? 15.259 13.909 21.520 1.00 78.38 238 GLY A C 1
ATOM 1861 O O . GLY A 1 238 ? 15.188 12.823 20.951 1.00 78.38 238 GLY A O 1
ATOM 1862 N N . VAL A 1 239 ? 16.256 14.765 21.270 1.00 72.62 239 VAL A N 1
ATOM 1863 C CA . VAL A 1 239 ? 17.274 14.578 20.212 1.00 72.62 239 VAL A CA 1
ATOM 1864 C C . VAL A 1 239 ? 18.118 13.316 20.424 1.00 72.62 239 VAL A C 1
ATOM 1866 O O . VAL A 1 239 ? 18.491 12.661 19.454 1.00 72.62 239 VAL A O 1
ATOM 1869 N N . LEU A 1 240 ? 18.393 12.943 21.677 1.00 71.25 240 LEU A N 1
ATOM 1870 C CA . LEU A 1 240 ? 19.164 11.740 22.002 1.00 71.25 240 LEU A CA 1
ATOM 1871 C C . LEU A 1 240 ? 18.388 10.460 21.680 1.00 71.25 240 LEU A C 1
ATOM 1873 O O . LEU A 1 24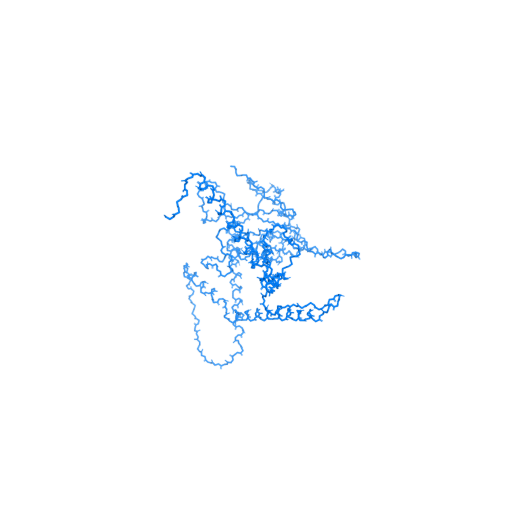0 ? 18.953 9.561 21.062 1.00 71.25 240 LEU A O 1
ATOM 1877 N N . ALA A 1 241 ? 17.085 10.433 21.983 1.00 75.12 241 ALA A N 1
ATOM 1878 C CA . ALA A 1 241 ? 16.176 9.358 21.575 1.00 75.12 241 ALA A CA 1
ATOM 1879 C C . ALA A 1 241 ? 16.249 9.129 20.067 1.00 75.12 241 ALA A C 1
ATOM 1881 O O . ALA A 1 241 ? 16.302 8.007 19.571 1.00 75.12 241 ALA A O 1
ATOM 1882 N N . VAL A 1 242 ? 16.250 10.234 19.328 1.00 70.44 242 VAL A N 1
ATOM 1883 C CA . VAL A 1 242 ? 16.251 10.221 17.877 1.00 70.44 242 VAL A CA 1
ATOM 1884 C C . VAL A 1 242 ? 17.611 9.806 17.317 1.00 70.44 242 VAL A C 1
ATOM 1886 O O . VAL A 1 242 ? 17.670 8.998 16.395 1.00 70.44 242 VAL A O 1
ATOM 1889 N N . ALA A 1 243 ? 18.709 10.286 17.902 1.00 74.69 243 ALA A N 1
ATOM 1890 C CA . ALA A 1 243 ? 20.056 9.872 17.528 1.00 74.69 243 ALA A CA 1
ATOM 1891 C C . ALA A 1 243 ? 20.296 8.380 17.811 1.00 74.69 243 ALA A C 1
ATOM 1893 O O . ALA A 1 243 ? 20.916 7.702 16.996 1.00 74.69 243 ALA A O 1
ATOM 1894 N N . GLN A 1 244 ? 19.785 7.854 18.929 1.00 75.12 244 GLN A N 1
ATOM 1895 C CA . GLN A 1 244 ? 19.804 6.419 19.220 1.00 75.12 244 GLN A CA 1
ATOM 1896 C C . GLN A 1 244 ? 18.972 5.635 18.210 1.00 75.12 244 GLN A C 1
ATOM 1898 O O . GLN A 1 244 ? 19.493 4.710 17.606 1.00 75.12 244 GLN A O 1
ATOM 1903 N N . ARG A 1 245 ? 17.735 6.057 17.924 1.00 66.56 245 ARG A N 1
ATOM 1904 C CA . ARG A 1 245 ? 16.903 5.435 16.880 1.00 66.56 245 ARG A CA 1
ATOM 1905 C C . ARG A 1 245 ? 17.582 5.440 15.512 1.00 66.56 245 ARG A C 1
ATOM 1907 O O . ARG A 1 245 ? 17.464 4.464 14.781 1.00 66.56 245 ARG A O 1
ATOM 1914 N N . TYR A 1 246 ? 18.300 6.508 15.167 1.00 70.88 246 TYR A N 1
ATOM 1915 C CA . TYR A 1 246 ? 19.066 6.571 13.927 1.00 70.88 246 TYR A CA 1
ATOM 1916 C C . TYR A 1 246 ? 20.243 5.593 13.932 1.00 70.88 246 TYR A C 1
ATOM 1918 O O . TYR A 1 246 ? 20.409 4.845 12.972 1.00 70.88 246 TYR A O 1
ATOM 1926 N N . ARG A 1 247 ? 21.019 5.541 15.020 1.00 72.38 247 ARG A N 1
ATOM 1927 C CA . ARG A 1 247 ? 22.115 4.571 15.174 1.00 72.38 247 ARG A CA 1
ATOM 1928 C C . ARG A 1 247 ? 21.605 3.136 15.099 1.00 72.38 247 ARG A C 1
ATOM 1930 O O . ARG A 1 247 ? 22.138 2.362 14.315 1.00 72.38 247 ARG A O 1
ATOM 1937 N N . ASP A 1 248 ? 20.524 2.830 15.807 1.00 68.88 248 ASP A N 1
ATOM 1938 C CA . ASP A 1 248 ? 19.837 1.545 15.730 1.00 68.88 248 ASP A CA 1
ATOM 1939 C C . ASP A 1 248 ? 19.391 1.250 14.293 1.00 68.88 248 ASP A C 1
ATOM 1941 O O . ASP A 1 248 ? 19.584 0.143 13.809 1.00 68.88 248 ASP A O 1
ATOM 1945 N N . SER A 1 249 ? 18.835 2.240 13.579 1.00 66.88 249 SER A N 1
ATOM 1946 C CA . SER A 1 249 ? 18.369 2.052 12.200 1.00 66.88 249 SER A CA 1
ATOM 1947 C C . SER A 1 249 ? 19.489 1.761 11.204 1.00 66.88 249 SER A C 1
ATOM 1949 O O . SER A 1 249 ? 19.277 1.011 10.256 1.00 66.88 249 SER A O 1
ATOM 1951 N N . LEU A 1 250 ? 20.684 2.307 11.437 1.00 63.75 250 LEU A N 1
ATOM 1952 C CA . LEU A 1 250 ? 21.875 1.995 10.649 1.00 63.75 250 LEU A CA 1
ATOM 1953 C C . LEU A 1 250 ? 22.428 0.603 10.982 1.00 63.75 250 LEU A C 1
ATOM 1955 O O . LEU A 1 250 ? 23.019 -0.035 10.118 1.00 63.75 250 LEU A O 1
ATOM 1959 N N . GLN A 1 251 ? 22.216 0.121 12.209 1.00 64.69 251 GLN A N 1
ATOM 1960 C CA . GLN A 1 251 ? 22.597 -1.228 12.639 1.00 64.69 251 GLN A CA 1
ATOM 1961 C C . GLN A 1 251 ? 21.612 -2.318 12.181 1.00 64.69 251 GLN A C 1
ATOM 1963 O O . GLN A 1 251 ? 21.963 -3.493 12.215 1.00 64.69 251 GLN A O 1
ATOM 1968 N N . LEU A 1 252 ? 20.402 -1.960 11.724 1.00 60.50 252 LEU A N 1
ATOM 1969 C CA . LEU A 1 252 ? 19.366 -2.918 11.297 1.00 60.50 252 LEU A CA 1
ATOM 1970 C C . LEU A 1 252 ? 19.752 -3.754 10.074 1.00 60.50 252 LEU A C 1
ATOM 1972 O O . LEU A 1 252 ? 19.107 -4.768 9.811 1.00 60.50 252 LEU A O 1
ATOM 1976 N N . ILE A 1 253 ? 20.756 -3.334 9.307 1.00 64.81 253 ILE A N 1
ATOM 1977 C CA . ILE A 1 253 ? 21.163 -4.056 8.111 1.00 64.81 253 ILE A CA 1
ATOM 1978 C C . ILE A 1 253 ? 22.528 -4.680 8.374 1.00 64.81 253 ILE A C 1
ATOM 1980 O O . ILE A 1 253 ? 23.568 -4.044 8.202 1.00 64.81 253 ILE A O 1
ATOM 1984 N N . SER A 1 254 ? 22.521 -5.936 8.828 1.00 75.62 254 SER A N 1
ATOM 1985 C CA . SER A 1 254 ? 23.752 -6.711 8.973 1.00 75.62 254 SER A CA 1
ATOM 1986 C C . SER A 1 254 ? 24.482 -6.747 7.640 1.00 75.62 254 SER A C 1
ATOM 1988 O O . SER A 1 254 ? 23.887 -7.070 6.608 1.00 75.62 254 SER A O 1
ATOM 1990 N N . ARG A 1 255 ? 25.782 -6.458 7.675 1.00 78.94 255 ARG A N 1
ATOM 1991 C CA . ARG A 1 255 ? 26.661 -6.471 6.502 1.00 78.94 255 ARG A CA 1
ATOM 1992 C C . ARG A 1 255 ? 26.546 -7.771 5.700 1.00 78.94 255 ARG A C 1
ATOM 1994 O O . ARG A 1 255 ? 26.593 -7.734 4.476 1.00 78.94 255 ARG A O 1
ATOM 2001 N N . GLU A 1 256 ? 26.371 -8.892 6.389 1.00 85.31 256 GLU A N 1
ATOM 2002 C CA . GLU A 1 256 ? 26.221 -10.221 5.792 1.00 85.31 256 GLU A CA 1
ATOM 2003 C C . GLU A 1 256 ? 24.927 -10.359 5.001 1.00 85.31 256 GLU A C 1
ATOM 2005 O O . GLU A 1 256 ? 24.968 -10.788 3.856 1.00 85.31 256 GLU A O 1
ATOM 2010 N N . ARG A 1 257 ? 23.802 -9.890 5.547 1.00 83.81 257 ARG A N 1
ATOM 2011 C CA . ARG A 1 257 ? 22.522 -9.848 4.830 1.00 83.81 257 ARG A CA 1
ATOM 2012 C C . ARG A 1 257 ? 22.596 -9.009 3.554 1.00 83.81 257 ARG A C 1
ATOM 2014 O O . ARG A 1 257 ? 22.101 -9.443 2.525 1.00 83.81 257 ARG A O 1
ATOM 2021 N N . ILE A 1 258 ? 23.242 -7.839 3.597 1.00 85.88 258 ILE A N 1
ATOM 2022 C CA . ILE A 1 258 ? 23.448 -7.021 2.384 1.00 85.88 258 ILE A CA 1
ATOM 2023 C C . ILE A 1 258 ? 24.283 -7.790 1.368 1.00 85.88 258 ILE A C 1
ATOM 2025 O O . ILE A 1 258 ? 23.983 -7.774 0.182 1.00 85.88 258 ILE A O 1
ATOM 2029 N N . LEU A 1 259 ? 25.346 -8.452 1.828 1.00 91.38 259 LEU A N 1
ATOM 2030 C CA . LEU A 1 259 ? 26.216 -9.228 0.958 1.00 91.38 259 LEU A CA 1
ATOM 2031 C C . LEU A 1 259 ? 25.468 -10.407 0.320 1.00 91.38 259 LEU A C 1
ATOM 2033 O O . LEU A 1 259 ? 25.626 -10.627 -0.874 1.00 91.38 259 LEU A O 1
ATOM 2037 N N . GLN A 1 260 ? 24.636 -11.117 1.085 1.00 93.81 260 GLN A N 1
ATOM 2038 C CA . GLN A 1 260 ? 23.766 -12.186 0.588 1.00 93.81 260 GLN A CA 1
ATOM 2039 C C . GLN A 1 260 ? 22.783 -11.652 -0.457 1.00 93.81 260 GLN A C 1
ATOM 2041 O O . GLN A 1 260 ? 22.763 -12.165 -1.56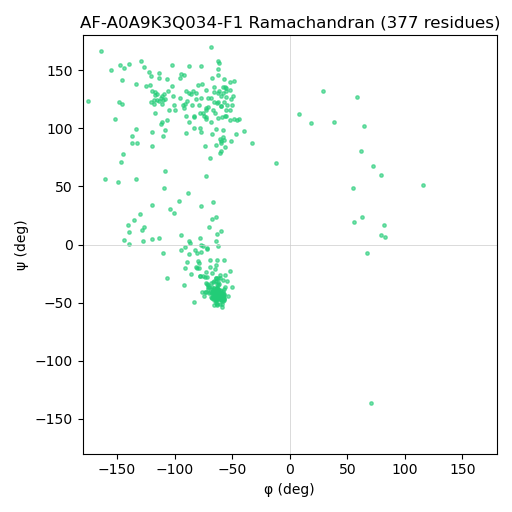8 1.00 93.81 260 GLN A O 1
ATOM 2046 N N . GLU A 1 261 ? 22.058 -10.570 -0.155 1.00 90.94 261 GLU A N 1
ATOM 2047 C CA . GLU A 1 261 ? 21.123 -9.942 -1.099 1.00 90.94 261 GLU A CA 1
ATOM 2048 C C . GLU A 1 261 ? 21.843 -9.480 -2.382 1.00 90.94 261 GLU A C 1
ATOM 2050 O O . GLU A 1 261 ? 21.360 -9.715 -3.488 1.00 90.94 261 GLU A O 1
ATOM 2055 N N . CYS A 1 262 ? 23.033 -8.881 -2.268 1.00 94.31 262 CYS A N 1
ATOM 2056 C CA . CYS A 1 262 ? 23.857 -8.517 -3.422 1.00 94.31 262 CYS A CA 1
ATOM 2057 C C . CYS A 1 262 ? 24.273 -9.743 -4.243 1.00 94.31 262 CYS A C 1
ATOM 2059 O O . CYS A 1 262 ? 24.177 -9.705 -5.467 1.00 94.31 262 CYS A O 1
ATOM 2061 N N . ASN A 1 263 ? 24.725 -10.815 -3.593 1.00 95.00 263 ASN A N 1
ATOM 2062 C CA . ASN A 1 263 ? 25.142 -12.038 -4.274 1.00 95.00 263 ASN A CA 1
ATOM 2063 C C . ASN A 1 263 ? 23.964 -12.704 -4.994 1.00 95.00 263 ASN A C 1
ATOM 2065 O O . ASN A 1 263 ? 24.106 -13.066 -6.156 1.00 95.00 263 ASN A O 1
ATOM 2069 N N . GLU A 1 264 ? 22.794 -12.786 -4.356 1.00 96.19 264 GLU A N 1
ATOM 2070 C CA . GLU A 1 264 ? 21.567 -13.308 -4.969 1.00 96.19 264 GLU A CA 1
ATOM 2071 C C . GLU A 1 264 ? 21.156 -12.489 -6.198 1.00 96.19 264 GLU A C 1
ATOM 2073 O O . GLU A 1 264 ? 20.785 -13.048 -7.229 1.00 96.19 264 GLU A O 1
ATOM 2078 N N . ILE A 1 265 ? 21.235 -11.156 -6.118 1.00 92.56 265 ILE A N 1
ATOM 2079 C CA . ILE A 1 265 ? 20.911 -10.273 -7.246 1.00 92.56 265 ILE A CA 1
ATOM 2080 C C . ILE A 1 265 ? 21.915 -10.459 -8.390 1.00 92.56 265 ILE A C 1
ATOM 2082 O O . ILE A 1 265 ? 21.508 -10.510 -9.552 1.00 92.56 265 ILE A O 1
ATOM 2086 N N . MET A 1 266 ? 23.209 -10.568 -8.079 1.00 92.00 266 MET A N 1
ATOM 2087 C CA . MET A 1 266 ? 24.253 -10.803 -9.080 1.00 92.00 266 MET A CA 1
ATOM 2088 C C . MET A 1 266 ? 24.082 -12.169 -9.753 1.00 92.00 266 MET A C 1
ATOM 2090 O O . MET A 1 266 ? 24.123 -12.238 -10.977 1.00 92.00 266 MET A O 1
ATOM 2094 N N . GLU A 1 267 ? 23.785 -13.224 -8.992 1.00 95.75 267 GLU A N 1
ATOM 2095 C CA . GLU A 1 267 ? 23.515 -14.567 -9.521 1.00 95.75 267 GLU A CA 1
ATOM 2096 C C . GLU A 1 267 ? 22.271 -14.584 -10.422 1.00 95.75 267 GLU A C 1
ATOM 2098 O O . GLU A 1 267 ? 22.301 -15.114 -11.533 1.00 95.75 267 GLU A O 1
ATOM 2103 N N . GLN A 1 268 ? 21.175 -13.950 -9.991 1.00 92.19 268 GLN A N 1
ATOM 2104 C CA . GLN A 1 268 ? 19.962 -13.830 -10.805 1.00 92.19 268 GLN A CA 1
ATOM 2105 C C . GLN A 1 268 ? 20.222 -13.077 -12.112 1.00 92.19 268 GLN A C 1
ATOM 2107 O O . GLN A 1 268 ? 19.674 -13.439 -13.157 1.00 92.19 268 GLN A O 1
ATOM 2112 N N . TYR A 1 269 ? 21.049 -12.032 -12.060 1.00 91.00 269 TYR A N 1
ATOM 2113 C CA . TYR A 1 269 ? 21.442 -11.271 -13.237 1.00 91.00 269 TYR A CA 1
ATOM 2114 C C . TYR A 1 269 ? 22.308 -12.104 -14.190 1.00 91.00 269 TYR A C 1
ATOM 2116 O O . TYR A 1 269 ? 22.037 -12.127 -15.390 1.00 91.00 269 TYR A O 1
ATOM 2124 N N . GLU A 1 270 ? 23.304 -12.822 -13.669 1.00 91.81 270 GLU A N 1
ATOM 2125 C CA . GLU A 1 270 ? 24.170 -13.707 -14.455 1.00 91.81 270 GLU A CA 1
ATOM 2126 C C . GLU A 1 270 ? 23.362 -14.816 -15.139 1.00 91.81 270 GLU A C 1
ATOM 2128 O O . GLU A 1 270 ? 23.476 -14.992 -16.352 1.00 91.81 270 GLU A O 1
ATOM 2133 N N . LEU A 1 271 ? 22.453 -15.477 -14.414 1.00 92.25 271 LEU A N 1
ATOM 2134 C CA . LEU A 1 271 ? 21.565 -16.503 -14.967 1.00 92.25 271 LEU A CA 1
ATOM 2135 C C . LEU A 1 271 ? 20.664 -15.934 -16.075 1.00 92.25 271 LEU A C 1
ATOM 2137 O O . LEU A 1 271 ? 20.486 -16.557 -17.126 1.00 92.25 271 LEU A O 1
ATOM 2141 N N . ALA A 1 272 ? 20.106 -14.736 -15.873 1.00 85.62 272 ALA A N 1
ATOM 2142 C CA . ALA A 1 272 ? 19.281 -14.071 -16.878 1.00 85.62 272 ALA A CA 1
ATOM 2143 C C . ALA A 1 272 ? 20.083 -13.702 -18.141 1.00 85.62 272 ALA A C 1
ATOM 2145 O O . ALA A 1 272 ? 19.601 -13.919 -19.258 1.00 85.62 272 ALA A O 1
ATOM 2146 N N . GLU A 1 273 ? 21.307 -13.190 -17.985 1.00 85.06 273 GLU A N 1
ATOM 2147 C CA . GLU A 1 273 ? 22.199 -12.882 -19.108 1.00 85.06 273 GLU A CA 1
ATOM 2148 C C . GLU A 1 273 ? 22.646 -14.146 -19.853 1.00 85.06 273 GLU A C 1
ATOM 2150 O O . GLU A 1 273 ? 22.650 -14.160 -21.087 1.00 85.06 273 GLU A O 1
ATOM 2155 N N . GLU A 1 274 ? 22.954 -15.235 -19.147 1.00 85.19 274 GLU A N 1
ATOM 2156 C CA . GLU A 1 274 ? 23.275 -16.528 -19.759 1.00 85.19 274 GLU A CA 1
ATOM 2157 C C . GLU A 1 274 ? 22.089 -17.105 -20.536 1.00 85.19 274 GLU A C 1
ATOM 2159 O O . GLU A 1 274 ? 22.244 -17.525 -21.685 1.00 85.19 274 GLU A O 1
ATOM 2164 N N . ALA A 1 275 ? 20.881 -17.070 -19.967 1.00 84.81 275 ALA A N 1
ATOM 2165 C CA . ALA A 1 275 ? 19.668 -17.504 -20.655 1.00 84.81 275 ALA A CA 1
ATOM 2166 C C . ALA A 1 275 ? 19.422 -16.688 -21.936 1.00 84.81 275 ALA A C 1
ATOM 2168 O O . ALA A 1 275 ? 19.097 -17.250 -22.988 1.00 84.81 275 ALA A O 1
ATOM 2169 N N . ARG A 1 276 ? 19.640 -15.368 -21.879 1.00 80.25 276 ARG A N 1
ATOM 2170 C CA . ARG A 1 276 ? 19.541 -14.474 -23.039 1.00 80.25 276 ARG A CA 1
ATOM 2171 C C . ARG A 1 276 ? 20.599 -14.798 -24.089 1.00 80.25 276 ARG A C 1
ATOM 2173 O O . ARG A 1 276 ? 20.279 -14.878 -25.276 1.00 80.25 276 ARG A O 1
ATOM 2180 N N . ARG A 1 277 ? 21.844 -15.032 -23.672 1.00 81.81 277 ARG A N 1
ATOM 2181 C CA . ARG A 1 277 ? 22.938 -15.418 -24.566 1.00 81.81 277 ARG A CA 1
ATOM 2182 C C . ARG A 1 277 ? 22.648 -16.745 -25.266 1.00 81.81 277 ARG A C 1
ATOM 2184 O O . ARG A 1 277 ? 22.765 -16.809 -26.488 1.00 81.81 277 ARG A O 1
ATOM 2191 N N . ASN A 1 278 ? 22.186 -17.750 -24.527 1.00 83.75 278 ASN A N 1
ATOM 2192 C CA . ASN A 1 278 ? 21.800 -19.054 -25.066 1.00 83.75 278 ASN A CA 1
ATOM 2193 C C . ASN A 1 278 ? 20.629 -18.937 -26.053 1.00 83.75 278 ASN A C 1
ATOM 2195 O O . ASN A 1 278 ? 20.639 -19.582 -27.101 1.00 83.75 278 ASN A O 1
ATOM 2199 N N . ALA A 1 279 ? 19.643 -18.076 -25.778 1.00 82.31 279 ALA A N 1
ATOM 2200 C CA . ALA A 1 279 ? 18.547 -17.808 -26.708 1.00 82.31 279 ALA A CA 1
ATOM 2201 C C . ALA A 1 279 ? 19.039 -17.145 -28.008 1.00 82.31 279 ALA A C 1
ATOM 2203 O O . ALA A 1 279 ? 18.612 -17.534 -29.096 1.00 82.31 279 ALA A O 1
ATOM 2204 N N . ILE A 1 280 ? 19.969 -16.188 -27.913 1.00 75.88 280 ILE A N 1
ATOM 2205 C CA . ILE A 1 280 ? 20.579 -15.531 -29.079 1.00 75.88 280 ILE A CA 1
ATOM 2206 C C . ILE A 1 280 ? 21.413 -16.528 -29.892 1.00 75.88 280 ILE A C 1
ATOM 2208 O O . ILE A 1 280 ? 21.315 -16.550 -31.117 1.00 75.88 280 ILE A O 1
ATOM 2212 N N . GLU A 1 281 ? 22.238 -17.351 -29.245 1.00 77.19 281 GLU A N 1
ATOM 2213 C CA . GLU A 1 281 ? 23.040 -18.382 -29.914 1.00 77.19 281 GLU A CA 1
ATOM 2214 C C . GLU A 1 281 ? 22.148 -19.450 -30.569 1.00 77.19 281 GLU A C 1
ATOM 2216 O O . GLU A 1 281 ? 22.373 -19.818 -31.724 1.00 77.19 281 GLU A O 1
ATOM 2221 N N . GLY A 1 282 ? 21.068 -19.861 -29.899 1.00 77.25 282 GLY A N 1
ATOM 2222 C CA . GLY A 1 282 ? 20.055 -20.753 -30.461 1.00 77.25 282 GLY A CA 1
ATOM 2223 C C . GLY A 1 282 ? 19.310 -20.150 -31.656 1.00 77.25 282 GLY A C 1
ATOM 2224 O O . GLY A 1 282 ? 19.029 -20.863 -32.618 1.00 77.25 282 GLY A O 1
ATOM 2225 N N . ALA A 1 283 ? 19.023 -18.845 -31.634 1.00 72.00 283 ALA A N 1
ATOM 2226 C CA . ALA A 1 283 ? 18.403 -18.138 -32.754 1.00 72.00 283 ALA A CA 1
ATOM 2227 C C . ALA A 1 283 ? 19.361 -17.980 -33.946 1.00 72.00 283 ALA A C 1
ATOM 2229 O O . ALA A 1 283 ? 18.943 -18.157 -35.082 1.00 72.00 283 ALA A O 1
ATOM 2230 N N . LYS A 1 284 ? 20.657 -17.729 -33.707 1.00 68.75 284 LYS A N 1
ATOM 2231 C CA . LYS A 1 284 ? 21.677 -17.644 -34.773 1.00 68.75 284 LYS A CA 1
ATOM 2232 C C . LYS A 1 284 ? 21.819 -18.937 -35.580 1.00 68.75 284 LYS A C 1
ATOM 2234 O O . LYS A 1 284 ? 22.226 -18.883 -36.735 1.00 68.75 284 LYS A O 1
ATOM 2239 N N . SER A 1 285 ? 21.539 -20.086 -34.965 1.00 68.75 285 SER A N 1
ATOM 2240 C CA . SER A 1 285 ? 21.699 -21.403 -35.594 1.00 68.75 285 SER A CA 1
ATOM 2241 C C . SER A 1 285 ? 20.450 -21.871 -36.356 1.00 68.75 285 SER A C 1
ATOM 2243 O O . SER A 1 285 ? 20.524 -22.807 -37.152 1.00 68.75 285 SER A O 1
ATOM 2245 N N . LYS A 1 286 ? 19.291 -21.234 -36.140 1.00 73.81 286 LYS A N 1
ATOM 2246 C CA . LYS A 1 286 ? 18.040 -21.611 -36.808 1.00 73.81 286 LYS A CA 1
ATOM 2247 C C . LYS A 1 286 ? 17.876 -20.821 -38.115 1.00 73.81 286 LYS A C 1
ATOM 2249 O O . LYS A 1 286 ? 17.857 -19.595 -38.056 1.00 73.81 286 LYS A O 1
ATOM 2254 N N . PRO A 1 287 ? 17.768 -21.489 -39.278 1.00 77.88 287 PRO A N 1
ATOM 2255 C CA . PRO A 1 287 ? 17.393 -20.818 -40.517 1.00 77.88 287 PRO A CA 1
ATOM 2256 C C . PRO A 1 287 ? 15.937 -20.339 -40.439 1.00 77.88 287 PRO A C 1
ATOM 2258 O O . PRO A 1 287 ? 15.092 -21.022 -39.856 1.00 77.88 287 PRO A O 1
ATOM 2261 N N . ASP A 1 288 ? 15.667 -19.174 -41.027 1.00 77.88 288 ASP A N 1
ATOM 2262 C CA . ASP A 1 288 ? 14.316 -18.619 -41.156 1.00 77.88 288 ASP A CA 1
ATOM 2263 C C . ASP A 1 288 ? 13.459 -19.468 -42.125 1.00 77.88 288 ASP A C 1
ATOM 2265 O O . ASP A 1 288 ? 13.986 -20.328 -42.835 1.00 77.88 288 ASP A O 1
ATOM 2269 N N . ASP A 1 289 ? 12.146 -19.212 -42.200 1.00 80.19 289 ASP A N 1
ATOM 2270 C CA . ASP A 1 289 ? 11.200 -19.945 -43.072 1.00 80.19 289 ASP A CA 1
ATOM 2271 C C . ASP A 1 289 ? 11.599 -19.926 -44.567 1.00 80.19 289 ASP A C 1
ATOM 2273 O O . ASP A 1 289 ? 11.292 -20.860 -45.307 1.00 80.19 289 ASP A O 1
ATOM 2277 N N . ASP A 1 290 ? 12.343 -18.900 -45.001 1.00 79.62 290 ASP A N 1
ATOM 2278 C CA . ASP A 1 290 ? 12.904 -18.768 -46.357 1.00 79.62 290 ASP A CA 1
ATOM 2279 C C . ASP A 1 290 ? 14.290 -19.444 -46.525 1.00 79.62 290 ASP A C 1
ATOM 2281 O O . ASP A 1 290 ? 14.914 -19.348 -47.583 1.00 79.62 290 ASP A O 1
ATOM 2285 N N . GLY A 1 291 ? 14.810 -20.118 -45.491 1.00 81.44 291 GLY A N 1
ATOM 2286 C CA . GLY A 1 291 ? 16.083 -20.852 -45.510 1.00 81.44 291 GLY A CA 1
ATOM 2287 C C . GLY A 1 291 ? 17.345 -19.992 -45.368 1.00 81.44 291 GLY A C 1
ATOM 2288 O O . GLY A 1 291 ? 18.457 -20.502 -45.521 1.00 81.44 291 GLY A O 1
ATOM 2289 N N . PHE A 1 292 ? 17.205 -18.697 -45.077 1.00 74.50 292 PHE A N 1
ATOM 2290 C CA . PHE A 1 292 ? 18.333 -17.791 -44.851 1.00 74.50 292 PHE A CA 1
ATOM 2291 C C . PHE A 1 292 ? 18.707 -17.714 -43.367 1.00 74.50 292 PHE A C 1
ATOM 2293 O O . PHE A 1 292 ? 17.851 -17.769 -42.488 1.00 74.50 292 PHE A O 1
ATOM 2300 N N . VAL A 1 293 ? 20.006 -17.563 -43.091 1.00 75.75 293 VAL A N 1
ATOM 2301 C CA . VAL A 1 293 ? 20.532 -17.322 -41.740 1.00 75.75 293 VAL A CA 1
ATOM 2302 C C . VAL A 1 293 ? 20.819 -15.832 -41.588 1.00 75.75 293 VAL A C 1
ATOM 2304 O O . VAL A 1 293 ? 21.694 -15.284 -42.265 1.00 75.75 293 VAL A O 1
ATOM 2307 N N . THR A 1 294 ? 20.096 -15.170 -40.688 1.00 69.25 294 THR A N 1
ATOM 2308 C CA . THR A 1 294 ? 20.292 -13.746 -40.402 1.00 69.25 294 THR A CA 1
ATOM 2309 C C . THR A 1 294 ? 21.560 -13.534 -39.560 1.00 69.25 294 THR A C 1
ATOM 2311 O O . THR A 1 294 ? 21.645 -13.934 -38.399 1.00 69.25 294 THR A O 1
ATOM 2314 N N . VAL A 1 295 ? 22.576 -12.885 -40.141 1.00 68.56 295 VAL A N 1
ATOM 2315 C CA . VAL A 1 295 ? 23.839 -12.563 -39.453 1.00 68.56 295 VAL A CA 1
ATOM 2316 C C . VAL A 1 295 ? 23.681 -11.282 -38.629 1.00 68.56 295 VAL A C 1
ATOM 2318 O O . VAL A 1 295 ? 23.628 -10.180 -39.172 1.00 68.56 295 VAL A O 1
ATOM 2321 N N . ASN A 1 296 ? 23.669 -11.412 -37.300 1.00 63.97 296 ASN A N 1
ATOM 2322 C CA . ASN A 1 296 ? 23.665 -10.270 -36.381 1.00 63.97 296 ASN A CA 1
ATOM 2323 C C . ASN A 1 296 ? 25.110 -9.865 -36.038 1.00 63.97 296 ASN A C 1
ATOM 2325 O O . ASN A 1 296 ? 25.814 -10.591 -35.338 1.00 63.97 296 ASN A O 1
ATOM 2329 N N . TYR A 1 297 ? 25.557 -8.697 -36.513 1.00 59.22 297 TYR A N 1
ATOM 2330 C CA . TYR A 1 297 ? 26.950 -8.220 -36.397 1.00 59.22 297 TYR A CA 1
ATOM 2331 C C . TYR A 1 297 ? 27.355 -7.660 -35.023 1.00 59.22 297 TYR A C 1
ATOM 2333 O O . TYR A 1 297 ? 28.450 -7.119 -34.879 1.00 59.22 297 TYR A O 1
ATOM 2341 N N . THR A 1 298 ? 26.503 -7.741 -34.005 1.00 56.28 298 THR A N 1
ATOM 2342 C CA . THR A 1 298 ? 26.774 -7.112 -32.707 1.00 56.28 298 THR A CA 1
ATOM 2343 C C . THR A 1 298 ? 27.007 -8.170 -31.638 1.00 56.28 298 THR A C 1
ATOM 2345 O O . THR A 1 298 ? 26.072 -8.793 -31.145 1.00 56.28 298 THR A O 1
ATOM 2348 N N . THR A 1 299 ? 28.274 -8.366 -31.282 1.00 55.62 299 THR A N 1
ATOM 2349 C CA . THR A 1 299 ? 28.734 -9.189 -30.149 1.00 55.62 299 THR A CA 1
ATOM 2350 C C . THR A 1 299 ? 28.871 -8.389 -28.849 1.00 55.62 299 THR A C 1
ATOM 2352 O O . THR A 1 299 ? 29.229 -8.953 -27.821 1.00 55.62 299 THR A O 1
ATOM 2355 N N . ALA A 1 300 ? 28.610 -7.078 -28.881 1.00 53.72 300 ALA A N 1
ATOM 2356 C CA . ALA A 1 300 ? 28.744 -6.204 -27.724 1.00 53.72 300 ALA A CA 1
ATOM 2357 C C . ALA A 1 300 ? 27.473 -6.222 -26.862 1.00 53.72 300 ALA A C 1
ATOM 2359 O O . ALA A 1 300 ? 26.394 -5.843 -27.327 1.00 53.72 300 ALA A O 1
ATOM 2360 N N . VAL A 1 301 ? 27.637 -6.625 -25.602 1.00 53.66 301 VAL A N 1
ATOM 2361 C CA . VAL A 1 301 ? 26.637 -6.502 -24.533 1.00 53.66 301 VAL A CA 1
ATOM 2362 C C . VAL A 1 301 ? 26.220 -5.028 -24.419 1.00 53.66 301 VAL A C 1
ATOM 2364 O O . VAL A 1 301 ? 27.082 -4.151 -24.345 1.00 53.66 301 VAL A O 1
ATOM 2367 N N . GLY A 1 302 ? 24.916 -4.733 -24.480 1.00 53.16 302 GLY A N 1
ATOM 2368 C CA . GLY A 1 302 ? 24.398 -3.360 -24.396 1.00 53.16 302 GLY A CA 1
ATOM 2369 C C . GLY A 1 302 ? 24.438 -2.564 -25.708 1.00 53.16 302 GLY A C 1
ATOM 2370 O O . GLY A 1 302 ? 24.340 -1.334 -25.693 1.00 53.16 302 GLY A O 1
ATOM 2371 N N . SER A 1 303 ? 24.590 -3.223 -26.865 1.00 54.28 303 SER A N 1
ATOM 2372 C CA . SER A 1 303 ? 24.527 -2.517 -28.148 1.00 54.28 303 SER A CA 1
ATOM 2373 C C . SER A 1 303 ? 23.148 -1.878 -28.366 1.00 54.28 303 SER A C 1
ATOM 2375 O O . SER A 1 303 ? 22.111 -2.427 -28.001 1.00 54.28 303 SER A O 1
ATOM 2377 N N . LYS A 1 304 ? 23.126 -0.720 -29.031 1.00 50.66 304 LYS A N 1
ATOM 2378 C CA . LYS A 1 304 ? 21.919 0.071 -29.328 1.00 50.66 304 LYS A CA 1
ATOM 2379 C C . LYS A 1 304 ? 20.782 -0.728 -29.998 1.00 50.66 304 LYS A C 1
ATOM 2381 O O . LYS A 1 304 ? 19.628 -0.333 -29.899 1.00 50.66 304 LYS A O 1
ATOM 2386 N N . VAL A 1 305 ? 21.106 -1.841 -30.660 1.00 54.19 305 VAL A N 1
ATOM 2387 C CA . VAL A 1 305 ? 20.140 -2.746 -31.304 1.00 54.19 305 VAL A CA 1
ATOM 2388 C C . VAL A 1 305 ? 19.333 -3.546 -30.273 1.00 54.19 305 VAL A C 1
ATOM 2390 O O . VAL A 1 305 ? 18.145 -3.775 -30.467 1.00 54.19 305 VAL A O 1
ATOM 2393 N N . GLU A 1 306 ? 19.943 -3.908 -29.146 1.00 53.56 306 GLU A N 1
ATOM 2394 C CA . GLU A 1 306 ? 19.300 -4.647 -28.053 1.00 53.56 306 GLU A CA 1
ATOM 2395 C C . GLU A 1 306 ? 18.225 -3.802 -27.349 1.00 53.56 306 GLU A C 1
ATOM 2397 O O . GLU A 1 306 ? 17.134 -4.286 -27.044 1.00 53.56 306 GLU A O 1
ATOM 2402 N N . LEU A 1 307 ? 18.497 -2.501 -27.189 1.00 48.69 307 LEU A N 1
ATOM 2403 C CA . LEU A 1 307 ? 17.555 -1.529 -26.630 1.00 48.69 307 LEU A CA 1
ATOM 2404 C C . LEU A 1 307 ? 16.333 -1.309 -27.543 1.00 48.69 307 LEU A C 1
ATOM 2406 O O . LEU A 1 307 ? 15.234 -1.063 -27.051 1.00 48.69 307 LEU A O 1
ATOM 2410 N N . GLU A 1 308 ? 16.506 -1.420 -28.865 1.00 53.59 308 GLU A N 1
ATOM 2411 C CA . GLU A 1 308 ? 15.405 -1.299 -29.834 1.00 53.59 308 GLU A CA 1
ATOM 2412 C C . GLU A 1 308 ? 14.575 -2.590 -29.972 1.00 53.59 308 GLU A C 1
ATOM 2414 O O . GLU A 1 308 ? 13.422 -2.517 -30.393 1.00 53.59 308 GLU A O 1
ATOM 2419 N N . GLN A 1 309 ? 15.115 -3.755 -29.586 1.00 54.19 309 GLN A N 1
ATOM 2420 C CA . GLN A 1 309 ? 14.408 -5.044 -29.636 1.00 54.19 309 GLN A CA 1
ATOM 2421 C C . GLN A 1 309 ? 13.675 -5.404 -28.332 1.00 54.19 309 GLN A C 1
ATOM 2423 O O . GLN A 1 309 ? 12.599 -5.994 -28.390 1.00 54.19 309 GLN A O 1
ATOM 2428 N N . SER A 1 310 ? 14.220 -5.038 -27.166 1.00 46.69 310 SER A N 1
ATOM 2429 C CA . SER A 1 310 ? 13.605 -5.302 -25.849 1.00 46.69 310 SER A CA 1
ATOM 2430 C C . SER A 1 310 ? 12.372 -4.422 -25.575 1.00 46.69 310 SER A C 1
ATOM 2432 O O . SER A 1 310 ? 11.429 -4.822 -24.891 1.00 46.69 310 SER A O 1
ATOM 2434 N N . GLY A 1 311 ? 12.320 -3.231 -26.176 1.00 40.88 311 GLY A N 1
ATOM 2435 C CA . GLY A 1 311 ? 11.131 -2.390 -26.175 1.00 40.88 311 GLY A CA 1
ATOM 2436 C C . GLY A 1 311 ? 10.220 -2.756 -27.337 1.00 40.88 311 GLY A C 1
ATOM 2437 O O . GLY A 1 311 ? 10.500 -2.376 -28.471 1.00 40.88 311 GLY A O 1
ATOM 2438 N N . SER A 1 312 ? 9.106 -3.436 -27.058 1.00 40.28 312 SER A N 1
ATOM 2439 C CA . SER A 1 312 ? 7.978 -3.582 -27.984 1.00 40.28 312 SER A CA 1
ATOM 2440 C C . SER A 1 312 ? 7.545 -2.207 -28.517 1.00 40.28 312 SER A C 1
ATOM 2442 O O . SER A 1 312 ? 6.717 -1.506 -27.942 1.00 40.28 312 SER A O 1
ATOM 2444 N N . SER A 1 313 ? 8.157 -1.794 -29.623 1.00 37.91 313 SER A N 1
ATOM 2445 C CA . SER A 1 313 ? 7.786 -0.635 -30.424 1.00 37.91 313 SER A CA 1
ATOM 2446 C C . SER A 1 313 ? 7.197 -1.122 -31.741 1.00 37.91 313 SER A C 1
ATOM 2448 O O . SER A 1 313 ? 7.510 -0.649 -32.833 1.00 37.91 313 SER A O 1
ATOM 2450 N N . THR A 1 314 ? 6.258 -2.064 -31.640 1.00 41.38 314 THR A N 1
ATOM 2451 C CA . THR A 1 314 ? 5.228 -2.195 -32.663 1.00 41.38 314 THR A CA 1
ATOM 2452 C C . THR A 1 314 ? 4.534 -0.837 -32.796 1.00 41.38 314 THR A C 1
ATOM 2454 O O . THR A 1 314 ? 3.818 -0.400 -31.899 1.00 41.38 314 THR A O 1
ATOM 2457 N N . ASN A 1 315 ? 4.761 -0.174 -33.930 1.00 41.38 315 ASN A N 1
ATOM 2458 C CA . ASN A 1 315 ? 4.075 1.031 -34.398 1.00 41.38 315 ASN A CA 1
ATOM 2459 C C . ASN A 1 315 ? 4.382 2.362 -33.691 1.00 41.38 315 ASN A C 1
ATOM 2461 O O . ASN A 1 315 ? 3.479 3.045 -33.219 1.00 41.38 315 ASN A O 1
ATOM 2465 N N . MET A 1 316 ? 5.608 2.867 -33.838 1.00 35.41 316 MET A N 1
ATOM 2466 C CA . MET A 1 316 ? 5.797 4.315 -34.004 1.00 35.41 316 MET A CA 1
ATOM 2467 C C . MET A 1 316 ? 6.477 4.609 -35.335 1.00 35.41 316 MET A C 1
ATOM 2469 O O . MET A 1 316 ? 7.690 4.733 -35.455 1.00 35.41 316 MET A O 1
ATOM 2473 N N . ARG A 1 317 ? 5.611 4.681 -36.354 1.00 39.31 317 ARG A N 1
ATOM 2474 C CA . ARG A 1 317 ? 5.680 5.561 -37.526 1.00 39.31 317 ARG A CA 1
ATOM 2475 C C . ARG A 1 317 ? 7.076 6.137 -37.766 1.00 39.31 317 ARG A C 1
ATOM 2477 O O . ARG A 1 317 ? 7.455 7.139 -37.161 1.00 39.31 317 ARG A O 1
ATOM 2484 N N . ARG A 1 318 ? 7.763 5.589 -38.773 1.00 45.75 318 ARG A N 1
ATOM 2485 C CA . ARG A 1 318 ? 8.715 6.346 -39.595 1.00 45.75 318 ARG A CA 1
ATOM 2486 C C . ARG A 1 318 ? 8.030 7.661 -39.973 1.00 45.75 318 ARG A C 1
ATOM 2488 O O . ARG A 1 318 ? 7.212 7.694 -40.890 1.00 45.75 318 ARG A O 1
ATOM 2495 N N . LYS A 1 319 ? 8.280 8.727 -39.209 1.00 42.69 319 LYS A N 1
ATOM 2496 C CA . LYS A 1 319 ? 7.750 10.057 -39.485 1.00 42.69 319 LYS A CA 1
ATOM 2497 C C . LYS A 1 319 ? 8.418 10.518 -40.768 1.00 42.69 319 LYS A C 1
ATOM 2499 O O . LYS A 1 319 ? 9.540 11.016 -40.774 1.00 42.69 319 LYS A O 1
ATOM 2504 N N . SER A 1 320 ? 7.715 10.293 -41.872 1.00 50.44 320 SER A N 1
ATOM 2505 C CA . SER A 1 320 ? 7.923 11.008 -43.115 1.00 50.44 320 SER A CA 1
ATOM 2506 C C . SER A 1 320 ? 7.953 12.499 -42.791 1.00 50.44 320 SER A C 1
ATOM 2508 O O . SER A 1 320 ? 7.030 13.010 -42.155 1.00 50.44 320 SER A O 1
ATOM 2510 N N . GLY A 1 321 ? 8.994 13.195 -43.237 1.00 48.66 321 GLY A N 1
ATOM 2511 C CA . GLY A 1 321 ? 9.001 14.654 -43.217 1.00 48.66 321 GLY A CA 1
ATOM 2512 C C . GLY A 1 321 ? 10.045 15.295 -42.314 1.00 48.66 321 GLY A C 1
ATOM 2513 O O . GLY A 1 321 ? 9.734 16.226 -41.588 1.00 48.66 321 GLY A O 1
ATOM 2514 N N . GLN A 1 322 ? 11.308 14.902 -42.443 1.00 45.00 322 GLN A N 1
ATOM 2515 C CA . GLN A 1 322 ? 12.344 15.918 -42.600 1.00 45.00 322 GLN A CA 1
ATOM 2516 C C . GLN A 1 322 ? 13.251 15.493 -43.746 1.00 45.00 322 GLN A C 1
ATOM 2518 O O . GLN A 1 322 ? 14.147 14.664 -43.594 1.00 45.00 322 GLN A O 1
ATOM 2523 N N . LYS A 1 323 ? 12.998 16.086 -44.918 1.00 49.69 323 LYS A N 1
ATOM 2524 C CA . LYS A 1 323 ? 13.972 16.197 -46.000 1.00 49.69 323 LYS A CA 1
ATOM 2525 C C . LYS A 1 323 ? 15.161 16.994 -45.457 1.00 49.69 323 LYS A C 1
ATOM 2527 O O . LYS A 1 323 ? 15.298 18.180 -45.727 1.00 49.69 323 LYS A O 1
ATOM 2532 N N . ARG A 1 324 ? 16.039 16.349 -44.685 1.00 47.81 324 ARG A N 1
ATOM 2533 C CA . ARG A 1 324 ? 17.435 16.767 -44.662 1.00 47.81 324 ARG A CA 1
ATOM 2534 C C . ARG A 1 324 ? 17.893 16.547 -46.089 1.00 47.81 324 ARG A C 1
ATOM 2536 O O . ARG A 1 324 ? 17.946 15.406 -46.548 1.00 47.81 324 ARG A O 1
ATOM 2543 N N . SER A 1 325 ? 18.114 17.639 -46.811 1.00 49.19 325 SER A N 1
ATOM 2544 C CA . SER A 1 325 ? 18.803 17.611 -48.086 1.00 49.19 325 SER A CA 1
ATOM 2545 C C . SER A 1 325 ? 20.171 16.983 -47.830 1.00 49.19 325 SER A C 1
ATOM 2547 O O . SER A 1 325 ? 21.163 17.644 -47.532 1.00 49.19 325 SER A O 1
ATOM 2549 N N . ARG A 1 326 ? 20.241 15.655 -47.954 1.00 50.97 326 ARG A N 1
ATOM 2550 C CA . ARG A 1 326 ? 21.456 15.012 -48.417 1.00 50.97 326 ARG A CA 1
ATOM 2551 C C . ARG A 1 326 ? 21.668 15.624 -49.792 1.00 50.97 326 ARG A C 1
ATOM 2553 O O . ARG A 1 326 ? 21.165 15.109 -50.785 1.00 50.97 326 ARG A O 1
ATOM 2560 N N . LYS A 1 327 ? 22.386 16.756 -49.847 1.00 56.03 327 LYS A N 1
ATOM 2561 C CA . LYS A 1 327 ? 23.270 17.020 -50.976 1.00 56.03 327 LYS A CA 1
ATOM 2562 C C . LYS A 1 327 ? 23.955 15.686 -51.171 1.00 56.03 327 LYS A C 1
ATOM 2564 O O . LYS A 1 327 ? 24.676 15.242 -50.276 1.00 56.03 327 LYS A O 1
ATOM 2569 N N . GLN A 1 328 ? 23.596 14.991 -52.247 1.00 51.88 328 GLN A N 1
ATOM 2570 C CA . GLN A 1 328 ? 24.354 13.847 -52.688 1.00 51.88 328 GLN A CA 1
ATOM 2571 C C . GLN A 1 328 ? 25.793 14.348 -52.684 1.00 51.88 328 GLN A C 1
ATOM 2573 O O . GLN A 1 328 ? 26.163 15.202 -53.493 1.00 51.88 328 GLN A O 1
ATOM 2578 N N . LYS A 1 329 ? 26.593 13.878 -51.722 1.00 52.50 329 LYS A N 1
ATOM 2579 C CA . LYS A 1 329 ? 28.017 13.731 -51.951 1.00 52.50 329 LYS A CA 1
ATOM 2580 C C . LYS A 1 329 ? 28.044 12.760 -53.116 1.00 52.50 329 LYS A C 1
ATOM 2582 O O . LYS A 1 329 ? 27.961 11.555 -52.921 1.00 52.50 329 LYS A O 1
ATOM 2587 N N . GLN A 1 330 ? 27.965 13.327 -54.317 1.00 53.25 330 GLN A N 1
ATOM 2588 C CA . GLN A 1 330 ? 28.281 12.671 -55.563 1.00 53.25 330 GLN A CA 1
ATOM 2589 C C . GLN A 1 330 ? 29.595 11.968 -55.269 1.00 53.25 330 GLN A C 1
ATOM 2591 O O . GLN A 1 330 ? 30.584 12.637 -54.961 1.00 53.25 330 GLN A O 1
ATOM 2596 N N . GLY A 1 331 ? 29.519 10.645 -55.147 1.00 49.91 331 GLY A N 1
ATOM 2597 C CA . GLY A 1 331 ? 30.603 9.845 -54.617 1.00 49.91 331 GLY A CA 1
ATOM 2598 C C . GLY A 1 331 ? 31.873 10.191 -55.372 1.00 49.91 331 GLY A C 1
ATOM 2599 O O . GLY A 1 331 ? 31.871 10.240 -56.602 1.00 49.91 331 GLY A O 1
ATOM 2600 N N . LEU A 1 332 ? 32.952 10.411 -54.630 1.00 54.28 332 LEU A N 1
ATOM 2601 C CA . LEU A 1 332 ? 34.311 10.620 -55.134 1.00 54.28 332 LEU A CA 1
ATOM 2602 C C . LEU A 1 332 ? 34.875 9.376 -55.864 1.00 54.28 332 LEU A C 1
ATOM 2604 O O . LEU A 1 332 ? 36.082 9.207 -55.944 1.00 54.28 332 LEU A O 1
ATOM 2608 N N . GLY A 1 333 ? 34.014 8.494 -56.377 1.00 56.12 333 GLY A N 1
ATOM 2609 C CA . GLY A 1 333 ? 34.385 7.263 -57.069 1.00 56.12 333 GLY A CA 1
ATOM 2610 C C . GLY A 1 333 ? 33.477 6.884 -58.242 1.00 56.12 333 GLY A C 1
ATOM 2611 O O . GLY A 1 333 ? 33.690 5.829 -58.819 1.00 56.12 333 GLY A O 1
ATOM 2612 N N . ALA A 1 334 ? 32.478 7.703 -58.606 1.00 57.00 334 ALA A N 1
ATOM 2613 C CA . ALA A 1 334 ? 31.546 7.387 -59.704 1.00 57.00 334 ALA A CA 1
ATOM 2614 C C . ALA A 1 334 ? 31.398 8.507 -60.750 1.00 57.00 334 ALA A C 1
ATOM 2616 O O . ALA A 1 334 ? 30.492 8.470 -61.577 1.00 57.00 334 ALA A O 1
ATOM 2617 N N . LYS A 1 335 ? 32.274 9.518 -60.721 1.00 66.00 335 LYS A N 1
ATOM 2618 C CA . LYS A 1 335 ? 32.398 10.503 -61.800 1.00 66.00 335 LYS A CA 1
ATOM 2619 C C . LYS A 1 335 ? 33.726 10.295 -62.495 1.00 66.00 335 LYS A C 1
ATOM 2621 O O . LYS A 1 335 ? 34.757 10.262 -61.829 1.00 66.00 335 LYS A O 1
ATOM 2626 N N . GLU A 1 336 ? 33.679 10.162 -63.812 1.00 66.69 336 GLU A N 1
ATOM 2627 C CA . GLU A 1 336 ? 34.855 10.105 -64.672 1.00 66.69 336 GLU A CA 1
ATOM 2628 C C . GLU A 1 336 ? 35.775 11.290 -64.350 1.00 66.69 336 GLU A C 1
ATOM 2630 O O . GLU A 1 336 ? 35.331 12.442 -64.326 1.00 66.69 336 GLU A O 1
ATOM 2635 N N . LEU A 1 337 ? 37.047 11.016 -64.041 1.00 72.75 337 LEU A N 1
ATOM 2636 C CA . LEU A 1 337 ? 38.026 12.076 -63.819 1.00 72.75 337 LEU A CA 1
ATOM 2637 C C . LEU A 1 337 ? 38.171 12.869 -65.131 1.00 72.75 337 LEU A C 1
ATOM 2639 O O . LEU A 1 337 ? 38.521 12.273 -66.152 1.00 72.75 337 LEU A O 1
ATOM 2643 N N . PRO A 1 338 ? 37.942 14.195 -65.129 1.00 67.38 338 PRO A N 1
ATOM 2644 C CA . PRO A 1 338 ? 37.947 15.003 -66.350 1.00 67.38 338 PRO A CA 1
ATOM 2645 C C . PRO A 1 338 ? 39.346 15.209 -66.953 1.00 67.38 338 PRO A C 1
ATOM 2647 O O . PRO A 1 338 ? 39.457 15.838 -68.000 1.00 67.38 338 PRO A O 1
ATOM 2650 N N . ASP A 1 339 ? 40.399 14.704 -66.303 1.00 71.62 339 ASP A N 1
ATOM 2651 C CA . ASP A 1 339 ? 41.800 14.887 -66.704 1.00 71.62 339 ASP A CA 1
ATOM 2652 C C . ASP A 1 339 ? 42.576 13.562 -66.853 1.00 71.62 339 ASP A C 1
ATOM 2654 O O . ASP A 1 339 ? 43.810 13.526 -66.884 1.00 71.62 339 ASP A O 1
ATOM 2658 N N . PHE A 1 340 ? 41.868 12.433 -66.915 1.00 77.38 340 PHE A N 1
ATOM 2659 C CA . PHE A 1 340 ? 42.522 11.130 -66.999 1.00 77.38 340 PHE A CA 1
ATOM 2660 C C . PHE A 1 340 ? 43.075 10.850 -68.403 1.00 77.38 340 PHE A C 1
ATOM 2662 O O . PHE A 1 340 ? 44.190 10.347 -68.556 1.00 77.38 340 PHE A O 1
ATOM 2669 N N . TYR A 1 341 ? 42.334 11.204 -69.454 1.00 85.81 341 TYR A N 1
ATOM 2670 C CA . TYR A 1 341 ? 42.702 10.836 -70.817 1.00 85.81 341 TYR A CA 1
ATOM 2671 C C . TYR A 1 341 ? 43.483 11.933 -71.548 1.00 85.81 341 TYR A C 1
ATOM 2673 O O . TYR A 1 341 ? 43.191 13.125 -71.466 1.00 85.81 341 TYR A O 1
ATOM 2681 N N . ARG A 1 342 ? 44.456 11.527 -72.379 1.00 85.69 342 ARG A N 1
ATOM 2682 C CA . ARG A 1 342 ? 45.275 12.459 -73.186 1.00 85.69 342 ARG A CA 1
ATOM 2683 C C . ARG A 1 342 ? 44.432 13.336 -74.120 1.00 85.69 342 ARG A C 1
ATOM 2685 O O . ARG A 1 342 ? 44.833 14.464 -74.406 1.00 85.69 342 ARG A O 1
ATOM 2692 N N . PHE A 1 343 ? 43.287 12.837 -74.592 1.00 87.50 343 PHE A N 1
ATOM 2693 C CA . PHE A 1 343 ? 42.373 13.620 -75.425 1.00 87.50 343 PHE A CA 1
ATOM 2694 C C . PHE A 1 343 ? 41.663 14.721 -74.624 1.00 87.50 343 PHE A C 1
ATOM 2696 O O . PHE A 1 343 ? 41.540 15.818 -75.154 1.00 87.50 343 PHE A O 1
ATOM 2703 N N . GLN A 1 344 ? 41.328 14.497 -73.344 1.00 88.81 344 GLN A N 1
ATOM 2704 C CA . GLN A 1 344 ? 40.758 15.525 -72.457 1.00 88.81 344 GLN A CA 1
ATOM 2705 C C . GLN A 1 344 ? 41.757 16.674 -72.257 1.00 88.81 344 GLN A C 1
ATOM 2707 O O . GLN A 1 344 ? 41.421 17.839 -72.458 1.00 88.81 344 GLN A O 1
ATOM 2712 N N . LYS A 1 345 ? 43.037 16.348 -72.022 1.00 88.50 345 LYS A N 1
ATOM 2713 C CA . LYS A 1 345 ? 44.135 17.337 -71.958 1.00 88.50 345 LYS A CA 1
ATOM 2714 C C . LYS A 1 345 ? 44.357 18.094 -73.268 1.00 88.50 345 LYS A C 1
ATOM 2716 O O . LYS A 1 345 ? 44.820 19.236 -73.266 1.00 88.50 345 LYS A O 1
ATOM 2721 N N . LYS A 1 346 ? 44.121 17.453 -74.416 1.00 92.94 346 LYS A N 1
ATOM 2722 C CA . LYS A 1 346 ? 44.229 18.097 -75.735 1.00 92.94 346 LYS A CA 1
ATOM 2723 C C . LYS A 1 346 ? 43.043 19.031 -75.981 1.00 92.94 346 LYS A C 1
ATOM 2725 O O . LYS A 1 346 ? 43.257 20.159 -76.410 1.00 92.94 346 LYS A O 1
ATOM 2730 N N . GLU A 1 347 ? 41.836 18.586 -75.653 1.00 92.19 347 GLU A N 1
ATOM 2731 C CA . GLU A 1 347 ? 40.602 19.360 -75.776 1.00 92.19 347 GLU A CA 1
ATOM 2732 C C . GLU A 1 347 ? 40.613 20.583 -74.853 1.00 92.19 347 GLU A C 1
ATOM 2734 O O . GLU A 1 347 ? 40.299 21.686 -75.292 1.00 92.19 347 GLU A O 1
ATOM 2739 N N . GLN A 1 348 ? 41.061 20.429 -73.603 1.00 90.62 348 GLN A N 1
ATOM 2740 C CA . GLN A 1 348 ? 41.185 21.546 -72.668 1.00 90.62 348 GLN A CA 1
ATOM 2741 C C . GLN A 1 348 ? 42.170 22.601 -73.184 1.00 90.62 348 GLN A C 1
ATOM 2743 O O . GLN A 1 348 ? 41.841 23.783 -73.191 1.00 90.62 348 GLN A O 1
ATOM 2748 N N . ARG A 1 349 ? 43.336 22.187 -73.706 1.00 91.31 349 ARG A N 1
ATOM 2749 C CA . ARG A 1 349 ? 44.299 23.111 -74.332 1.00 91.31 349 ARG A CA 1
ATOM 2750 C C . ARG A 1 349 ? 43.726 23.816 -75.560 1.00 91.31 349 ARG A C 1
ATOM 2752 O O . ARG A 1 349 ? 43.996 24.995 -75.772 1.00 91.31 349 ARG A O 1
ATOM 2759 N N . GLN A 1 350 ? 42.939 23.116 -76.372 1.00 95.00 350 GLN A N 1
ATOM 2760 C CA . GLN A 1 350 ? 42.284 23.726 -77.524 1.00 95.00 350 GLN A CA 1
ATOM 2761 C C . GLN A 1 350 ? 41.263 24.783 -77.087 1.00 95.00 350 GLN A C 1
ATOM 2763 O O . GLN A 1 350 ? 41.324 25.909 -77.577 1.00 95.00 350 GLN A O 1
ATOM 2768 N N . LYS A 1 351 ? 40.413 24.466 -76.102 1.00 93.50 351 LYS A N 1
ATOM 2769 C CA . LYS A 1 351 ? 39.445 25.413 -75.531 1.00 93.50 351 LYS A CA 1
ATOM 2770 C C . LYS A 1 351 ? 40.128 26.654 -74.964 1.00 93.50 351 LYS A C 1
ATOM 2772 O O . LYS A 1 351 ? 39.709 27.761 -75.274 1.00 93.50 351 LYS A O 1
ATOM 2777 N N . THR A 1 352 ? 41.231 26.493 -74.226 1.00 93.00 352 THR A N 1
ATOM 2778 C CA . THR A 1 352 ? 41.985 27.647 -73.707 1.00 93.00 352 THR A CA 1
ATOM 2779 C C . THR A 1 352 ? 42.569 28.514 -74.825 1.00 93.00 352 THR A C 1
ATOM 2781 O O . THR A 1 352 ? 42.568 29.736 -74.725 1.00 93.00 352 THR A O 1
ATOM 2784 N N . MET A 1 353 ? 43.042 27.910 -75.922 1.00 93.75 353 MET A N 1
ATOM 2785 C CA . MET A 1 353 ? 43.568 28.667 -77.067 1.00 93.75 353 MET A CA 1
ATOM 2786 C C . MET A 1 353 ? 42.461 29.405 -77.828 1.00 93.75 353 MET A C 1
ATOM 2788 O O . MET A 1 353 ? 42.683 30.511 -78.320 1.00 93.75 353 MET A O 1
ATOM 2792 N N . GLU A 1 354 ? 41.275 28.809 -77.938 1.00 95.44 354 GLU A N 1
ATOM 2793 C CA . GLU A 1 354 ? 40.098 29.443 -78.536 1.00 95.44 354 GLU A CA 1
ATOM 2794 C C . GLU A 1 354 ? 39.585 30.603 -77.674 1.00 95.44 354 GLU A C 1
ATOM 2796 O O . GLU A 1 354 ? 39.312 31.680 -78.204 1.00 95.44 354 GLU A O 1
ATOM 2801 N N . GLU A 1 355 ? 39.551 30.432 -76.354 1.00 94.94 355 GLU A N 1
ATOM 2802 C CA . GLU A 1 355 ? 39.169 31.481 -75.408 1.00 94.94 355 GLU A CA 1
ATOM 2803 C C . GLU A 1 355 ? 40.127 32.680 -75.463 1.00 94.94 355 GLU A C 1
ATOM 2805 O O . GLU A 1 355 ? 39.681 33.821 -75.572 1.00 94.94 355 GLU A O 1
ATOM 2810 N N . LEU A 1 356 ? 41.443 32.443 -75.506 1.00 95.38 356 LEU A N 1
ATOM 2811 C CA . LEU A 1 356 ? 42.435 33.513 -75.666 1.00 95.38 356 LEU A CA 1
ATOM 2812 C C . LEU A 1 356 ? 42.282 34.258 -76.999 1.00 95.38 356 LEU A C 1
ATOM 2814 O O . LEU A 1 356 ? 42.405 35.482 -77.046 1.00 95.38 356 LEU A O 1
ATOM 2818 N N . ARG A 1 357 ? 41.978 33.546 -78.093 1.00 95.56 357 ARG A N 1
ATOM 2819 C CA . ARG A 1 357 ? 41.677 34.182 -79.388 1.00 95.56 357 ARG A CA 1
ATOM 2820 C C . ARG A 1 357 ? 40.426 35.051 -79.304 1.00 95.56 357 ARG A C 1
ATOM 2822 O O . ARG A 1 357 ? 40.413 36.131 -79.891 1.00 95.56 357 ARG A O 1
ATOM 2829 N N . HIS A 1 358 ? 39.399 34.595 -78.590 1.00 95.62 358 HIS A N 1
ATOM 2830 C CA . HIS A 1 358 ? 38.175 35.360 -78.382 1.00 95.62 358 HIS A CA 1
ATOM 2831 C C . HIS A 1 358 ? 38.446 36.636 -77.577 1.00 95.62 358 HIS A C 1
ATOM 2833 O O . HIS A 1 358 ? 38.121 37.726 -78.042 1.00 95.62 358 HIS A O 1
ATOM 2839 N N . GLN A 1 359 ? 39.132 36.519 -76.436 1.00 94.25 359 GLN A N 1
ATOM 2840 C CA . GLN A 1 359 ? 39.514 37.662 -75.601 1.00 94.25 359 GLN A CA 1
ATOM 2841 C C . GLN A 1 359 ? 40.359 38.675 -76.385 1.00 94.25 359 GLN A C 1
ATOM 2843 O O . GLN A 1 359 ? 40.089 39.872 -76.344 1.00 94.25 359 GLN A O 1
ATOM 2848 N N . PHE A 1 360 ? 41.309 38.212 -77.201 1.00 96.38 360 PHE A N 1
ATOM 2849 C CA . PHE A 1 360 ? 42.111 39.098 -78.045 1.00 96.38 360 PHE A CA 1
ATOM 2850 C C . PHE A 1 360 ? 41.271 39.848 -79.090 1.00 96.38 360 PHE A C 1
ATOM 2852 O O . PHE A 1 360 ? 41.508 41.026 -79.359 1.00 96.38 360 PHE A O 1
ATOM 2859 N N . GLN A 1 361 ? 40.266 39.198 -79.683 1.00 94.38 361 GLN A N 1
ATOM 2860 C CA . GLN A 1 361 ? 39.342 39.867 -80.604 1.00 94.38 361 GLN A CA 1
ATOM 2861 C C . GLN A 1 361 ? 38.473 40.908 -79.892 1.00 94.38 361 GLN A C 1
ATOM 2863 O O . GLN A 1 361 ? 38.208 41.971 -80.458 1.00 94.38 361 GLN A O 1
ATOM 2868 N N . GLU A 1 362 ? 38.021 40.619 -78.673 1.00 94.19 362 GLU A N 1
ATOM 2869 C CA . GLU A 1 362 ? 37.279 41.574 -77.849 1.00 94.19 362 GLU A CA 1
ATOM 2870 C C . GLU A 1 362 ? 38.140 42.772 -77.456 1.00 94.19 362 GLU A C 1
ATOM 2872 O O . GLU A 1 362 ? 37.696 43.912 -77.594 1.00 94.19 362 GLU A O 1
ATOM 2877 N N . ASP A 1 363 ? 39.388 42.538 -77.060 1.00 93.12 363 ASP A N 1
ATOM 2878 C CA . ASP A 1 363 ? 40.337 43.595 -76.729 1.00 93.12 363 ASP A CA 1
ATOM 2879 C C . ASP A 1 363 ? 40.696 44.432 -77.959 1.00 93.12 363 ASP A C 1
ATOM 2881 O O . ASP A 1 363 ? 40.694 45.660 -77.885 1.00 93.12 363 ASP A O 1
ATOM 2885 N N . LEU A 1 364 ? 40.886 43.814 -79.130 1.00 94.19 364 LEU A N 1
ATOM 2886 C CA . LEU A 1 364 ? 41.035 44.539 -80.395 1.00 94.19 364 LEU A CA 1
ATOM 2887 C C . LEU A 1 364 ? 39.818 45.420 -80.695 1.00 94.19 364 LEU A C 1
ATOM 2889 O O . LEU A 1 364 ? 39.981 46.569 -81.108 1.00 94.19 364 LEU A O 1
ATOM 2893 N N . LYS A 1 365 ? 38.597 44.908 -80.492 1.00 93.25 365 LYS A N 1
ATOM 2894 C CA . LYS A 1 365 ? 37.364 45.697 -80.651 1.00 93.25 365 LYS A CA 1
ATOM 2895 C C . LYS A 1 365 ? 37.315 46.848 -79.644 1.00 93.25 365 LYS A C 1
ATOM 2897 O O . LYS A 1 365 ? 36.966 47.962 -80.027 1.00 93.25 365 LYS A O 1
ATOM 2902 N N . ARG A 1 366 ? 37.699 46.610 -78.387 1.00 90.19 366 ARG A N 1
ATOM 2903 C CA . ARG A 1 366 ? 37.742 47.629 -77.327 1.00 90.19 366 ARG A CA 1
ATOM 2904 C C . ARG A 1 366 ? 38.757 48.725 -77.650 1.00 90.19 366 ARG A C 1
ATOM 2906 O O . ARG A 1 366 ? 38.425 49.901 -77.566 1.00 90.19 366 ARG A O 1
ATOM 2913 N N . VAL A 1 367 ? 39.955 48.358 -78.101 1.00 89.25 367 VAL A N 1
ATOM 2914 C CA . VAL A 1 367 ? 40.993 49.309 -78.523 1.00 89.25 367 VAL A CA 1
ATOM 2915 C C . VAL A 1 367 ? 40.551 50.109 -79.748 1.00 89.25 367 VAL A C 1
ATOM 2917 O O . VAL A 1 367 ? 40.788 51.312 -79.788 1.00 89.25 367 VAL A O 1
ATOM 2920 N N . LYS A 1 368 ? 39.885 49.487 -80.733 1.00 90.69 368 LYS A N 1
ATOM 2921 C CA . LYS A 1 368 ? 39.316 50.217 -81.880 1.00 90.69 368 LYS A CA 1
ATOM 2922 C C . LYS A 1 368 ? 38.307 51.277 -81.433 1.00 90.69 368 LYS A C 1
ATOM 2924 O O . LYS A 1 368 ? 38.466 52.427 -81.823 1.00 90.69 368 LYS A O 1
ATOM 2929 N N . ARG A 1 369 ? 37.366 50.924 -80.546 1.00 89.38 369 ARG A N 1
ATOM 2930 C CA . ARG A 1 369 ? 36.409 51.886 -79.964 1.00 89.38 369 ARG A CA 1
ATOM 2931 C C . ARG A 1 369 ? 37.118 53.042 -79.255 1.00 89.38 369 ARG A C 1
ATOM 2933 O O . ARG A 1 369 ? 36.850 54.198 -79.547 1.00 89.38 369 ARG A O 1
ATOM 2940 N N . LEU A 1 370 ? 38.103 52.745 -78.407 1.00 87.06 370 LEU A N 1
ATOM 2941 C CA . LEU A 1 370 ? 38.872 53.778 -77.699 1.00 87.06 370 LEU A CA 1
ATOM 2942 C C . LEU A 1 370 ? 39.688 54.681 -78.642 1.00 87.06 370 LEU A C 1
ATOM 2944 O O . LEU A 1 370 ? 39.906 55.855 -78.338 1.00 87.06 370 LEU A O 1
ATOM 2948 N N . LYS A 1 371 ? 40.160 54.151 -79.779 1.00 86.75 371 LYS A N 1
ATOM 2949 C CA . LYS A 1 371 ? 40.831 54.942 -80.823 1.00 86.75 371 LYS A CA 1
ATOM 2950 C C . LYS A 1 371 ? 39.854 55.860 -81.558 1.00 86.75 371 LYS A C 1
ATOM 2952 O O . LYS A 1 371 ? 40.202 57.014 -81.792 1.00 86.75 371 LYS A O 1
ATOM 2957 N N . GLU A 1 372 ? 38.656 55.378 -81.888 1.00 89.31 372 GLU A N 1
ATOM 2958 C CA . GLU A 1 372 ? 37.579 56.185 -82.487 1.00 89.31 372 GLU A CA 1
ATOM 2959 C C . GLU A 1 372 ? 37.157 57.330 -81.552 1.00 89.31 372 GLU A C 1
ATOM 2961 O O . GLU A 1 372 ? 37.046 58.477 -81.981 1.00 89.31 372 GLU A O 1
ATOM 2966 N N . GLU A 1 373 ? 37.043 57.048 -80.253 1.00 88.19 373 GLU A N 1
ATOM 2967 C CA . GLU A 1 373 ? 36.719 58.028 -79.208 1.00 88.19 373 GLU A CA 1
ATOM 2968 C C . GLU A 1 373 ? 37.899 58.959 -78.844 1.00 88.19 373 GLU A C 1
ATOM 2970 O O . GLU A 1 373 ? 37.750 59.845 -78.004 1.00 88.19 373 GLU A O 1
ATOM 2975 N N . LYS A 1 374 ? 39.078 58.790 -79.472 1.00 80.62 374 LYS A N 1
ATOM 2976 C CA . LYS A 1 374 ? 40.340 59.520 -79.197 1.00 80.62 374 LYS A CA 1
ATOM 2977 C C . LYS A 1 374 ? 40.831 59.442 -77.741 1.00 80.62 374 LYS A C 1
ATOM 2979 O O . LYS A 1 374 ? 41.660 60.248 -77.323 1.00 80.62 374 LYS A O 1
ATOM 2984 N N . GLN A 1 375 ? 40.366 58.456 -76.975 1.00 79.56 375 GLN A N 1
ATOM 2985 C CA . GLN A 1 375 ? 40.765 58.230 -75.579 1.00 79.56 375 GLN A CA 1
ATOM 2986 C C . GLN A 1 375 ? 41.918 57.225 -75.441 1.00 79.56 375 GLN A C 1
ATOM 2988 O O . GLN A 1 375 ? 42.434 57.005 -74.346 1.00 79.56 375 GLN A O 1
ATOM 2993 N N . TYR A 1 376 ? 42.353 56.613 -76.543 1.00 84.25 376 TYR A N 1
ATOM 2994 C CA . TYR A 1 376 ? 43.462 55.667 -76.537 1.00 84.25 376 TYR A CA 1
ATOM 2995 C C . TYR A 1 376 ? 44.819 56.368 -76.341 1.00 84.25 376 TYR A C 1
ATOM 2997 O O . TYR A 1 376 ? 45.265 57.119 -77.207 1.00 84.25 376 TYR A O 1
ATOM 3005 N N . ARG A 1 377 ? 45.497 56.075 -75.224 1.00 81.50 377 ARG A N 1
ATOM 3006 C CA . ARG A 1 377 ? 46.870 56.514 -74.920 1.00 81.50 377 ARG A CA 1
ATOM 3007 C C . ARG A 1 377 ? 47.837 55.324 -75.001 1.00 81.50 377 ARG A C 1
ATOM 3009 O O . ARG A 1 377 ? 47.877 54.532 -74.059 1.00 81.50 377 ARG A O 1
ATOM 3016 N N . PRO A 1 378 ? 48.567 55.138 -76.115 1.00 80.75 378 PRO A N 1
ATOM 3017 C CA . PRO A 1 378 ? 49.607 54.120 -76.190 1.00 80.75 378 PRO A CA 1
ATOM 3018 C C . PRO A 1 378 ? 50.869 54.610 -75.469 1.00 80.75 378 PRO A C 1
ATOM 3020 O O . PRO A 1 378 ? 51.630 55.357 -76.069 1.00 80.75 378 PRO A O 1
ATOM 3023 N N . PHE A 1 379 ? 51.050 54.136 -74.230 1.00 66.38 379 PHE A N 1
ATOM 3024 C CA . PHE A 1 379 ? 52.187 54.371 -73.321 1.00 66.38 379 PHE A CA 1
ATOM 3025 C C . PHE A 1 379 ? 52.461 55.832 -72.941 1.00 66.38 379 PHE A C 1
ATOM 3027 O O . PHE A 1 379 ? 52.791 56.658 -73.817 1.00 66.38 379 PHE A O 1
#

Radius of gyration: 40.62 Å; Cα contacts (8 Å, |Δi|>4): 283; chains: 1; bounding box: 86×86×116 Å

Sequence (379 aa):
MAASSTPPLIKGYLPVRLRIPASPVIKRNDENHCDHEETYFYIREHRGKSDEDNTQQSSSKNVSSTSTLFVANAPAIPSVSVKILLHSIFGRFASVSRVTVVPNPRGKGLEGSTSDFLTTEWTPHSPWLHPTFLPPLLASQEGKYAHVVFASAKDLKQAKRALENIMSGKNKKQQPSGESNALELDAVEIQTLADKSQRQWEERRKNILKVQDQDDLDGDNSDQETAQHNPASQEQSGVLAVAQRYRDSLQLISRERILQECNEIMEQYELAEEARRNAIEGAKSKPDDDGFVTVNYTTAVGSKVELEQSGSSTNMRRKSGQKRSRKQKQGLGAKELPDFYRFQKKEQRQKTMEELRHQFQEDLKRVKRLKEEKQYRPF

pLDDT: mean 71.27, std 20.62, range [31.56, 96.69]

Secondary structure (DSSP, 8-state):
-----PPP--TT-EEEEEEEEPPTT---S-TT--SEEEEEEEEEE------TTS-------------EEEEES----TTS-HHHHHHHHHHTTS-EEEEEEE--TTGGG-TT----TTS--S----TT---TTSPP-HHHHS-SEEEEEESSHHHHHHHHHHHHHHHHTTTTTS-SS---S-EE--HHHHHHHHHHHHHHHHHHHHHHHHHHTTTTTTS------------------THHHHHHHHHHHHHTS-HHHHHHHHHHHHHHHHHHHHHHHHHHHHHHHSPPTTS--------STT-HHHHHHHS--TT----------------TTSS--TTSSHHHHHHHHHHHHHHHHHHHHHHHHHHHHHHHTT-----